Protein AF-A0ABD3QHB1-F1 (afdb_monomer_lite)

pLDDT: mean 71.0, std 23.41, range [22.19, 97.31]

Radius of gyration: 34.13 Å; chains: 1; bounding box: 92×69×104 Å

Organism: NCBI:txid382360

Foldseek 3Di:
DDDDDPDDDDDDDPDDDDPVVCVVDPDDDDDADDLVRQLCLLCVLLCVDVLQQPFWEAEQNRTDGSSVVSSLLSVLVVCLVVPCVLNVVVPQQEDPLLSSQLSNQQSVPWDADPRYTYGYLLSNQLSLLQRPVQDDPVSSLVSQLSSVVSVDPDPVVSVVSCVPRDDQLLVSVLVLLPQADQPPPDLSSQRAAEEEAEAQQPCVVVVLCDQLVSQDPQAEDEQEQDPDPPCRLVSLLVSLVVLLVCQQVLRHEYEYEHNPVQLVQCVQVLQSVWDWDDDPPDTWTWTWGDRPNDTDTGTGRSNYHYYYYDYNVCSVVDHSVSSNSHRYGYDYLVSSLVVLLVLFAQLVSVLLVLLLVVLVVLDVVLDQQQFPDPGLNSVLSVVSSVLRHNPSPPPPPCVLVSLVVSVVVLCVLLVHCPPVLNVVLCVVDNDDPVVVSVLSVCSRNPNDQDPDPSNNSVSVVSSVSSNLVSLLVRLCRGDPVSCLLCVVVDDPVSVQSNLCPHCLNNPLSVVVVVVPDPDPDDDDDDWDDPDPDDDDDDDDDDDDDDDCVVVVCSVPPPPDDPQTWDDDQQQQWIAGPPDPPPNDDFDDQDPPPPPPFSDGDPPDPRHDGLVNLVVCQVVVNLVQFPHKDADPVSSGIDTHHDDDDDDDPDDDPPDDD

Sequence (657 aa):
MSAAPQVAFVCITNHILDAAKSNRCICLLRPEPDKAELMSIALGVQCQNNAMHTHPLTFDEHMMSTEEFAALLCECYLDLIQNKAEFSWFVQFFGLRDFIHLVIYIRRAATFKDTALHISSEVLVHALERNFNSVDKDKFSNVCASFLAKFLQFQDAIKEAMIKYCQHPIQVLQNSLSDVQANASSRYDIPRFKMIIDESNDDSIMRLLEASDILSHSSHSFYKLSGLEEGAPIEQLNLVSRVKFAAQQGDKTAVLSQVDAVSECFYDLFNQHYKEVKKGEVVSLYSNIAVGGISRPSKIHPSFQCIVHVQSSQLDDVPAPYLNRFEKFQLSIADILSWQITRLPCGVGLILSNALRECEEFLSKFGNRSVWSSSPIDTLKSIFISMIPRNVDAKQNHEEEDIKRSISIALEELGGIDNIELRKVLEEGSPTEIQLEQSFHDLAYSESIPEYPMLRSLESIVRLSIVRFSIIKLLQVALPEEVYMQRENLPTEALRAYFGYQDHFHLKLLISSIDRSEDNQLYMISVHSDVNSHSLPTWSNAVGENNAVFKAIVENVVHEDPSNVMGLSAYGRSYTLENKTCTELGCPFSEDSNETAIGGCLDTTGFVPYVEIYNWAKKGKGKGYNSITVDPATASATYLITSIHLTLASKMQILGN

Secondary structure (DSSP, 8-state):
-PPPPSS------SSPPPHHHHTTS------S--HHHHHHHHHHHHTSSTTGGGS-EEETTEEE-HHHHHHHHHHHHHHHHH-HHHHTTHHHH--HHHHHHHHHHHHHH-EEETTEEEE-HHHHHHHHHHHH-SS-HHHHHHHHHHHHHHH-S-HHHHHHHHHHHPPPHHHHHHHHHH---TT-SSGGGSPPPEEEEETTSSSHHHHHHHHTTTT-TTTEEEEE--S-STTHHHHHHHHHHHHHHHHHH-SSEEEEES-HHHHGGGHHHHTT-PEEEEETTEEEEEEEEEETTEEEEEEE-TT--EEEEEEGGGGGGS-HHHHTTSEEEEE-HHHHHHHHHHTS-HHHHHHHHHHHHHHHHHHHHH-TTSBSSS-HHHHHHHHHHHHS-TTTT-TTT-HHHHHHHHHHHHHHHTTGGG-HHHHHHHTTS---HHHHHHHHHHHHT-SSS--SHHHHHHHHHHHHHHHHHHHHHHHTTB-HHHHHHTTTTS-HHHHHHHHHH-TTT-HHHHHHHHTT--S-------------------------S--HHHHHHHHHSTTS---PPEEETTTTEEE-TT-TT--SPPPPP-TT-TTT-SS--TT-TT---HHHHHHHHHTT--TT-SEEEEETTTTEEEEE---------SS-SS---

Structure (mmCIF, N/CA/C/O backbone):
data_AF-A0ABD3QHB1-F1
#
_entry.id   AF-A0ABD3QHB1-F1
#
loop_
_atom_site.group_PDB
_atom_site.id
_atom_site.type_symbol
_atom_site.label_atom_id
_atom_site.label_alt_id
_atom_site.label_comp_id
_atom_site.label_asym_id
_atom_site.label_entity_id
_atom_site.label_seq_id
_atom_site.pdbx_PDB_ins_code
_atom_site.Cartn_x
_atom_site.Cartn_y
_atom_site.Cartn_z
_atom_site.occupancy
_atom_site.B_iso_or_equiv
_atom_site.auth_seq_id
_atom_site.auth_comp_id
_atom_site.auth_asym_id
_atom_site.auth_atom_id
_atom_site.pdbx_PDB_model_num
ATOM 1 N N . MET A 1 1 ? 5.194 -35.941 -44.716 1.00 49.00 1 MET A N 1
ATOM 2 C CA . MET A 1 1 ? 5.353 -34.472 -44.767 1.00 49.00 1 MET A CA 1
ATOM 3 C C . MET A 1 1 ? 4.130 -33.871 -44.102 1.00 49.00 1 MET A C 1
ATOM 5 O O . MET A 1 1 ? 3.030 -34.284 -44.446 1.00 49.00 1 MET A O 1
ATOM 9 N N . SER A 1 2 ? 4.303 -33.014 -43.097 1.00 62.72 2 SER A N 1
ATOM 10 C CA . SER A 1 2 ? 3.187 -32.315 -42.450 1.00 62.72 2 SER A CA 1
ATOM 11 C C . SER A 1 2 ? 2.513 -31.370 -43.448 1.00 62.72 2 SER A C 1
ATOM 13 O O . SER A 1 2 ? 3.190 -30.746 -44.264 1.00 62.72 2 SER A O 1
ATOM 15 N N . ALA A 1 3 ? 1.181 -31.295 -43.411 1.00 75.12 3 ALA A N 1
ATOM 16 C CA . ALA A 1 3 ? 0.426 -30.340 -44.215 1.00 75.12 3 ALA A CA 1
ATOM 17 C C . ALA A 1 3 ? 0.837 -28.900 -43.860 1.00 75.12 3 ALA A C 1
ATOM 19 O O . ALA A 1 3 ? 1.139 -28.610 -42.699 1.00 75.12 3 ALA A O 1
ATOM 20 N N . ALA A 1 4 ? 0.843 -28.007 -44.853 1.00 75.56 4 ALA A N 1
ATOM 21 C CA . ALA A 1 4 ? 1.091 -26.590 -44.618 1.00 75.56 4 ALA A CA 1
ATOM 22 C C . ALA A 1 4 ? 0.001 -26.016 -43.688 1.00 75.56 4 ALA A C 1
ATOM 24 O O . ALA A 1 4 ? -1.178 -26.339 -43.869 1.00 75.56 4 ALA A O 1
ATOM 25 N N . PRO A 1 5 ? 0.366 -25.196 -42.688 1.00 72.75 5 PRO A N 1
ATOM 26 C CA . PRO A 1 5 ? -0.604 -24.640 -41.756 1.00 72.75 5 PRO A CA 1
ATOM 27 C C . PRO A 1 5 ? -1.565 -23.690 -42.485 1.00 72.75 5 PRO A C 1
ATOM 29 O O . PRO A 1 5 ? -1.143 -22.857 -43.282 1.00 72.75 5 PRO A O 1
ATOM 32 N N . GLN A 1 6 ? -2.865 -23.815 -42.202 1.00 86.69 6 GLN A N 1
ATOM 33 C CA . GLN A 1 6 ? -3.911 -22.973 -42.805 1.00 86.69 6 GLN A CA 1
ATOM 34 C C . GLN A 1 6 ? -3.902 -21.532 -42.272 1.00 86.69 6 GLN A C 1
ATOM 36 O O . GLN A 1 6 ? -4.425 -20.630 -42.919 1.00 86.69 6 GLN A O 1
ATOM 41 N N . VAL A 1 7 ? -3.302 -21.317 -41.100 1.00 89.50 7 VAL A N 1
ATOM 42 C CA . VAL A 1 7 ? -3.131 -20.013 -40.457 1.00 89.50 7 VAL A CA 1
ATOM 43 C C . VAL A 1 7 ? -1.732 -19.922 -39.858 1.00 89.50 7 VAL A C 1
ATOM 45 O O . VAL A 1 7 ? -1.187 -20.922 -39.388 1.00 89.50 7 VAL A O 1
ATOM 48 N N . ALA A 1 8 ? -1.147 -18.725 -39.861 1.00 88.75 8 ALA A N 1
ATOM 49 C CA . ALA A 1 8 ? 0.071 -18.475 -39.100 1.00 88.75 8 ALA A CA 1
ATOM 50 C C . ALA A 1 8 ? -0.232 -18.597 -37.598 1.00 88.75 8 ALA A C 1
ATOM 52 O O . ALA A 1 8 ? -1.259 -18.106 -37.129 1.00 88.75 8 ALA A O 1
ATOM 53 N N . PHE A 1 9 ? 0.660 -19.244 -36.849 1.00 85.25 9 PHE A N 1
ATOM 54 C CA . PHE A 1 9 ? 0.499 -19.470 -35.416 1.00 85.25 9 PHE A CA 1
ATOM 55 C C . PHE A 1 9 ? 1.725 -18.958 -34.664 1.00 85.25 9 PHE A C 1
ATOM 57 O O . PHE A 1 9 ? 2.852 -19.351 -34.962 1.00 85.25 9 PHE A O 1
ATOM 64 N N . VAL A 1 10 ? 1.489 -18.087 -33.683 1.00 89.19 10 VAL A N 1
ATOM 65 C CA . VAL A 1 10 ? 2.500 -17.594 -32.745 1.00 89.19 10 VAL A CA 1
ATOM 66 C C . VAL A 1 10 ? 1.967 -17.847 -31.341 1.00 89.19 10 VAL A C 1
ATOM 68 O O . VAL A 1 10 ? 0.862 -17.422 -31.014 1.00 89.19 10 VAL A O 1
ATOM 71 N N . CYS A 1 11 ? 2.748 -18.545 -30.521 1.00 85.94 11 CYS A N 1
ATOM 72 C CA . CYS A 1 11 ? 2.431 -18.811 -29.123 1.00 85.94 11 CYS A CA 1
ATOM 73 C C . CYS A 1 11 ? 3.481 -18.135 -28.244 1.00 85.94 11 CYS A C 1
ATOM 75 O O . CYS A 1 11 ? 4.675 -18.355 -28.435 1.00 85.94 11 CYS A O 1
ATOM 77 N N . ILE A 1 12 ? 3.025 -17.314 -27.300 1.00 88.19 12 ILE A N 1
ATOM 78 C CA . ILE A 1 12 ? 3.863 -16.679 -26.284 1.00 88.19 12 ILE A CA 1
ATOM 79 C C . ILE A 1 12 ? 3.499 -17.331 -24.954 1.00 88.19 12 ILE A C 1
ATOM 81 O O . ILE A 1 12 ? 2.324 -17.405 -24.604 1.00 88.19 12 ILE A O 1
ATOM 85 N N . THR A 1 13 ? 4.498 -17.837 -24.239 1.00 85.06 13 THR A N 1
ATOM 86 C CA . THR A 1 13 ? 4.314 -18.564 -22.981 1.00 85.06 13 THR A CA 1
ATOM 87 C C . THR A 1 13 ? 5.499 -18.307 -22.061 1.00 85.06 13 THR A C 1
ATOM 89 O O . THR A 1 13 ? 6.636 -18.238 -22.523 1.00 85.06 13 THR A O 1
ATOM 92 N N . ASN A 1 14 ? 5.225 -18.197 -20.761 1.00 82.38 14 ASN A N 1
ATOM 93 C CA . ASN A 1 14 ? 6.253 -18.126 -19.718 1.00 82.38 14 ASN A CA 1
ATOM 94 C C . ASN A 1 14 ? 6.694 -19.524 -19.241 1.00 82.38 14 ASN A C 1
ATOM 96 O O . ASN A 1 14 ? 7.644 -19.646 -18.477 1.00 82.38 14 ASN A O 1
ATOM 100 N N . HIS A 1 15 ? 6.019 -20.583 -19.701 1.00 82.81 15 HIS A N 1
ATOM 101 C CA . HIS A 1 15 ? 6.358 -21.973 -19.406 1.00 82.81 15 HIS A CA 1
ATOM 102 C C . HIS A 1 15 ? 6.891 -22.689 -20.643 1.00 82.81 15 HIS A C 1
ATOM 104 O O . HIS A 1 15 ? 6.429 -22.458 -21.766 1.00 82.81 15 HIS A O 1
ATOM 110 N N . ILE A 1 16 ? 7.830 -23.607 -20.419 1.00 82.75 16 ILE A N 1
ATOM 111 C CA . ILE A 1 16 ? 8.391 -24.455 -21.470 1.00 82.75 16 ILE A CA 1
ATOM 112 C C . ILE A 1 16 ? 7.294 -25.390 -21.993 1.00 82.75 16 ILE A C 1
ATOM 114 O O . ILE A 1 16 ? 6.633 -26.086 -21.224 1.00 82.75 16 ILE A O 1
ATOM 118 N N . LEU A 1 17 ? 7.113 -25.413 -23.314 1.00 83.62 17 LEU A N 1
ATOM 119 C CA . LEU A 1 17 ? 6.206 -26.352 -23.971 1.00 83.62 17 LEU A CA 1
ATOM 120 C C . LEU A 1 17 ? 6.845 -27.738 -24.070 1.00 83.62 17 LEU A C 1
ATOM 122 O O . LEU A 1 17 ? 8.046 -27.879 -24.305 1.00 83.62 17 LEU A O 1
ATOM 126 N N . ASP A 1 18 ? 6.017 -28.771 -23.962 1.00 86.00 18 ASP A N 1
ATOM 127 C CA . ASP A 1 18 ? 6.434 -30.152 -24.154 1.00 86.00 18 ASP A CA 1
ATOM 128 C C . ASP A 1 18 ? 6.950 -30.403 -25.580 1.00 86.00 18 ASP A C 1
ATOM 130 O O . ASP A 1 18 ? 6.487 -29.799 -26.553 1.00 86.00 18 ASP A O 1
ATOM 134 N N . ALA A 1 19 ? 7.888 -31.348 -25.704 1.00 81.06 19 ALA A N 1
ATOM 135 C CA . ALA A 1 19 ? 8.566 -31.690 -26.958 1.00 81.06 19 ALA A CA 1
ATOM 136 C C . ALA A 1 19 ? 7.591 -31.971 -28.118 1.00 81.06 19 ALA A C 1
ATOM 138 O O . ALA A 1 19 ? 7.847 -31.613 -29.266 1.00 81.06 19 ALA A O 1
ATOM 139 N N . ALA A 1 20 ? 6.438 -32.583 -27.831 1.00 81.62 20 ALA A N 1
ATOM 140 C CA . ALA A 1 20 ? 5.442 -32.912 -28.848 1.00 81.62 20 ALA A CA 1
ATOM 141 C C . ALA A 1 20 ? 4.808 -31.669 -29.507 1.00 81.62 20 ALA A C 1
ATOM 143 O O . ALA A 1 20 ? 4.397 -31.741 -30.675 1.00 81.62 20 ALA A O 1
ATOM 144 N N . LYS A 1 21 ? 4.741 -30.545 -28.780 1.00 81.25 21 LYS A N 1
ATOM 145 C CA . LYS A 1 21 ? 4.263 -29.246 -29.273 1.00 81.25 21 LYS A CA 1
ATOM 146 C C . LYS A 1 21 ? 5.406 -28.415 -29.852 1.00 81.25 21 LYS A C 1
ATOM 148 O O . LYS A 1 21 ? 5.263 -27.893 -30.955 1.00 81.25 21 LYS A O 1
ATOM 153 N N . SER A 1 22 ? 6.546 -28.342 -29.164 1.00 81.81 22 SER A N 1
ATOM 154 C CA . SER A 1 22 ? 7.695 -27.543 -29.608 1.00 81.81 22 SER A CA 1
ATOM 155 C C . SER A 1 22 ? 8.336 -28.068 -30.896 1.00 81.81 22 SER A C 1
ATOM 157 O O . SER A 1 22 ? 8.712 -27.261 -31.737 1.00 81.81 22 SER A O 1
ATOM 159 N N . ASN A 1 23 ? 8.332 -29.383 -31.155 1.00 84.50 23 ASN A N 1
ATOM 160 C CA . ASN A 1 23 ? 8.832 -29.966 -32.415 1.00 84.50 23 ASN A CA 1
ATOM 161 C C . ASN A 1 23 ? 8.068 -29.508 -33.676 1.00 84.50 23 ASN A C 1
ATOM 163 O O . ASN A 1 23 ? 8.516 -29.765 -34.793 1.00 84.50 23 ASN A O 1
ATOM 167 N N . ARG A 1 24 ? 6.898 -28.871 -33.522 1.00 84.44 24 ARG A N 1
ATOM 168 C CA . ARG A 1 24 ? 6.072 -28.362 -34.632 1.00 84.44 24 ARG A CA 1
ATOM 169 C C . ARG A 1 24 ? 6.250 -26.863 -34.876 1.00 84.44 24 ARG A C 1
ATOM 171 O O . ARG A 1 24 ? 5.697 -26.349 -35.845 1.00 84.44 24 ARG A O 1
ATOM 178 N N . CYS A 1 25 ? 6.996 -26.178 -34.013 1.00 82.69 25 CYS A N 1
ATOM 179 C CA . CYS A 1 25 ? 7.155 -24.730 -34.014 1.00 82.69 25 CYS A CA 1
ATOM 180 C C . CYS A 1 25 ? 8.641 -24.359 -33.974 1.00 82.69 25 CYS A C 1
ATOM 182 O O . CYS A 1 25 ? 9.461 -25.071 -33.401 1.00 82.69 25 CYS A O 1
ATOM 184 N N . ILE A 1 26 ? 8.999 -23.196 -34.520 1.00 87.12 26 ILE A N 1
ATOM 185 C CA . ILE A 1 26 ? 10.293 -22.589 -34.191 1.00 87.12 26 ILE A CA 1
ATOM 186 C C . ILE A 1 26 ? 10.177 -22.065 -32.761 1.00 87.12 26 ILE A C 1
ATOM 188 O O . ILE A 1 26 ? 9.354 -21.193 -32.486 1.00 87.12 26 ILE A O 1
ATOM 192 N N . CYS A 1 27 ? 10.973 -22.623 -31.853 1.00 87.12 27 CYS A N 1
ATOM 193 C CA . CYS A 1 27 ? 10.947 -22.256 -30.444 1.00 87.12 27 CYS A CA 1
ATOM 194 C C . CYS A 1 27 ? 12.100 -21.306 -30.131 1.00 87.12 27 CYS A C 1
ATOM 196 O O . CYS A 1 27 ? 13.265 -21.685 -30.232 1.00 87.12 27 CYS A O 1
ATOM 198 N N . LEU A 1 28 ? 11.762 -20.079 -29.737 1.00 89.38 28 LEU A N 1
ATOM 199 C CA . LEU A 1 28 ? 12.707 -19.118 -29.184 1.00 89.38 28 LEU A CA 1
ATOM 200 C C . LEU A 1 28 ? 12.563 -19.134 -27.661 1.00 89.38 28 LEU A C 1
ATOM 202 O O . LEU A 1 28 ? 11.513 -18.769 -27.138 1.00 89.38 28 LEU A O 1
ATOM 206 N N . LEU A 1 29 ? 13.607 -19.578 -26.964 1.00 86.81 29 LEU A N 1
ATOM 207 C CA . LEU A 1 29 ? 13.666 -19.582 -25.505 1.00 86.81 29 LEU A CA 1
ATOM 208 C C . LEU A 1 29 ? 14.569 -18.442 -25.048 1.00 86.81 29 LEU A C 1
ATOM 210 O O . LEU A 1 29 ? 15.664 -18.274 -25.584 1.00 86.81 29 LEU A O 1
ATOM 214 N N . ARG A 1 30 ? 14.110 -17.681 -24.055 1.00 85.50 30 ARG A N 1
ATOM 215 C CA . ARG A 1 30 ? 14.894 -16.621 -23.425 1.00 85.50 30 ARG A CA 1
ATOM 216 C C . ARG A 1 30 ? 15.071 -16.959 -21.943 1.00 85.50 30 ARG A C 1
ATOM 218 O O . ARG A 1 30 ? 14.052 -17.074 -21.263 1.00 85.50 30 ARG A O 1
ATOM 225 N N . PRO A 1 31 ? 16.305 -17.192 -21.464 1.00 85.31 31 PRO A N 1
ATOM 226 C CA . PRO A 1 31 ? 16.563 -17.378 -20.041 1.00 85.31 31 PRO A CA 1
ATOM 227 C C . PRO A 1 31 ? 16.445 -16.045 -19.286 1.00 85.31 31 PRO A C 1
ATOM 229 O O . PRO A 1 31 ? 16.219 -14.996 -19.893 1.00 85.31 31 PRO A O 1
ATOM 232 N N . GLU A 1 32 ? 16.617 -16.102 -17.965 1.00 84.62 32 GLU A N 1
ATOM 233 C CA . GLU A 1 32 ? 16.830 -14.899 -17.156 1.00 84.62 32 GLU A CA 1
ATOM 234 C C . GLU A 1 32 ? 18.059 -14.124 -17.657 1.00 84.62 32 GLU A C 1
ATOM 236 O O . GLU A 1 32 ? 19.044 -14.756 -18.063 1.00 84.62 32 GLU A O 1
ATOM 241 N N . PRO A 1 33 ? 18.014 -12.780 -17.646 1.00 88.12 33 PRO A N 1
ATOM 242 C CA . PRO A 1 33 ? 19.069 -11.968 -18.222 1.00 88.12 33 PRO A CA 1
ATOM 243 C C . PRO A 1 33 ? 20.359 -12.086 -17.415 1.00 88.12 33 PRO A C 1
ATOM 245 O O . PRO A 1 33 ? 20.364 -11.998 -16.185 1.00 88.12 33 PRO A O 1
ATOM 248 N N . ASP A 1 34 ? 21.473 -12.254 -18.122 1.00 91.06 34 ASP A N 1
ATOM 249 C CA . ASP A 1 34 ? 22.792 -12.191 -17.507 1.00 91.06 34 ASP A CA 1
ATOM 250 C C . ASP A 1 34 ? 23.217 -10.735 -17.234 1.00 91.06 34 ASP A C 1
ATOM 252 O O . ASP A 1 34 ? 22.526 -9.769 -17.575 1.00 91.06 34 ASP A O 1
ATOM 256 N N . LYS A 1 35 ? 24.388 -10.555 -16.612 1.00 92.88 35 LYS A N 1
ATOM 257 C CA . LYS A 1 35 ? 24.921 -9.219 -16.307 1.00 92.88 35 LYS A CA 1
ATOM 258 C C . LYS A 1 35 ? 25.072 -8.345 -17.558 1.00 92.88 35 LYS A C 1
ATOM 260 O O . LYS A 1 35 ? 24.854 -7.140 -17.471 1.00 92.88 35 LYS A O 1
ATOM 265 N N . ALA A 1 36 ? 25.446 -8.915 -18.703 1.00 93.88 36 ALA A N 1
ATOM 266 C CA . ALA A 1 36 ? 25.655 -8.154 -19.933 1.00 93.88 36 ALA A CA 1
ATOM 267 C C . ALA A 1 36 ? 24.322 -7.696 -20.547 1.00 93.88 36 ALA A C 1
ATOM 269 O O . ALA A 1 36 ? 24.207 -6.557 -21.014 1.00 93.88 36 ALA A O 1
ATOM 270 N N . GLU A 1 37 ? 23.298 -8.547 -20.503 1.00 93.31 37 GLU A N 1
ATOM 271 C CA . GLU A 1 37 ? 21.941 -8.189 -20.912 1.00 93.31 37 GLU A CA 1
ATOM 272 C C . GLU A 1 37 ? 21.333 -7.135 -19.980 1.00 93.31 37 GLU A C 1
ATOM 274 O O . GLU A 1 37 ? 20.804 -6.133 -20.467 1.00 93.31 37 GLU A O 1
ATOM 279 N N . LEU A 1 38 ? 21.464 -7.297 -18.657 1.00 95.25 38 LEU A N 1
ATOM 280 C CA . LEU A 1 38 ? 21.020 -6.297 -17.678 1.00 95.25 38 LEU A CA 1
ATOM 281 C C . LEU A 1 38 ? 21.714 -4.951 -17.882 1.00 95.25 38 LEU A C 1
ATOM 283 O O . LEU A 1 38 ? 21.048 -3.919 -17.877 1.00 95.25 38 LEU A O 1
ATOM 287 N N . MET A 1 39 ? 23.022 -4.959 -18.141 1.00 94.44 39 MET A N 1
ATOM 288 C CA . MET A 1 39 ? 23.784 -3.749 -18.444 1.00 94.44 39 MET A CA 1
ATOM 289 C C . MET A 1 39 ? 23.259 -3.056 -19.706 1.00 94.44 39 MET A C 1
ATOM 291 O O . MET A 1 39 ? 23.057 -1.844 -19.720 1.00 94.44 39 MET A O 1
ATOM 295 N N . SER A 1 40 ? 22.977 -3.831 -20.757 1.00 92.12 40 SER A N 1
ATOM 296 C CA . SER A 1 40 ? 22.410 -3.310 -22.006 1.00 92.12 40 SER A CA 1
ATOM 297 C C . SER A 1 40 ? 21.026 -2.692 -21.787 1.00 92.12 40 SER A C 1
ATOM 299 O O . SER A 1 40 ? 20.707 -1.657 -22.372 1.00 92.12 40 SER A O 1
ATOM 301 N N . ILE A 1 41 ? 20.210 -3.300 -20.922 1.00 91.06 41 ILE A N 1
ATOM 302 C CA . ILE A 1 41 ? 18.901 -2.775 -20.526 1.00 91.06 41 ILE A CA 1
ATOM 303 C C . ILE A 1 41 ? 19.063 -1.479 -19.726 1.00 91.06 41 ILE A C 1
ATOM 305 O O . ILE A 1 41 ? 18.437 -0.479 -20.073 1.00 91.06 41 ILE A O 1
ATOM 309 N N . ALA A 1 42 ? 19.902 -1.477 -18.688 1.00 91.25 42 ALA A N 1
ATOM 310 C CA . ALA A 1 42 ? 20.104 -0.327 -17.813 1.00 91.25 42 ALA A CA 1
ATOM 311 C C . ALA A 1 42 ? 20.616 0.889 -18.598 1.00 91.25 42 ALA A C 1
ATOM 313 O O . ALA A 1 42 ? 20.007 1.958 -18.538 1.00 91.25 42 ALA A O 1
ATOM 314 N N . LEU A 1 43 ? 21.651 0.701 -19.422 1.00 88.25 43 LEU A N 1
ATOM 315 C CA . LEU A 1 43 ? 22.196 1.753 -20.279 1.00 88.25 43 LEU A CA 1
ATOM 316 C C . LEU A 1 43 ? 21.202 2.191 -21.360 1.00 88.25 43 LEU A C 1
ATOM 318 O O . LEU A 1 43 ? 21.048 3.384 -21.600 1.00 88.25 43 LEU A O 1
ATOM 322 N N . GLY A 1 44 ? 20.484 1.259 -21.994 1.00 84.88 44 GLY A N 1
ATOM 323 C CA . GLY A 1 44 ? 19.484 1.595 -23.013 1.00 84.88 44 GLY A CA 1
ATOM 324 C C . GLY A 1 44 ? 18.306 2.405 -22.460 1.00 84.88 44 GLY A C 1
ATOM 325 O O . GLY A 1 44 ? 17.754 3.262 -23.151 1.00 84.88 44 GLY A O 1
ATOM 326 N N . VAL A 1 45 ? 17.933 2.166 -21.201 1.00 81.56 45 VAL A N 1
ATOM 327 C CA . VAL A 1 45 ? 16.914 2.943 -20.486 1.00 81.56 45 VAL A CA 1
ATOM 328 C C . VAL A 1 45 ? 17.453 4.309 -20.073 1.00 81.56 45 VAL A C 1
ATOM 330 O O . VAL A 1 45 ? 16.762 5.309 -20.262 1.00 81.56 45 VAL A O 1
ATOM 333 N N . GLN A 1 46 ? 18.670 4.363 -19.529 1.00 72.19 46 GLN A N 1
ATOM 334 C CA . GLN A 1 46 ? 19.317 5.606 -19.112 1.00 72.19 46 GLN A CA 1
ATOM 335 C C . GLN A 1 46 ? 19.565 6.543 -20.303 1.00 72.19 46 GLN A C 1
ATOM 337 O O . GLN A 1 46 ? 19.292 7.735 -20.205 1.00 72.19 46 GLN A O 1
ATOM 342 N N . CYS A 1 47 ? 19.983 6.012 -21.452 1.00 64.50 47 CYS A N 1
ATOM 343 C CA . CYS A 1 47 ? 20.546 6.789 -22.556 1.00 64.50 47 CYS A CA 1
ATOM 344 C C . CYS A 1 47 ? 19.624 6.929 -23.783 1.00 64.50 47 CYS A C 1
ATOM 346 O O . CYS A 1 47 ? 20.108 6.981 -24.912 1.00 64.50 47 CYS A O 1
ATOM 348 N N . GLN A 1 48 ? 18.299 7.037 -23.598 1.00 60.75 48 GLN A N 1
ATOM 349 C CA . GLN A 1 48 ? 17.345 7.191 -24.720 1.00 60.75 48 GLN A CA 1
ATOM 350 C C . GLN A 1 48 ? 17.641 8.397 -25.639 1.00 60.75 48 GLN A C 1
ATOM 352 O O . GLN A 1 48 ? 17.239 8.390 -26.800 1.00 60.75 48 GLN A O 1
ATOM 357 N N . ASN A 1 49 ? 18.401 9.385 -25.153 1.00 54.16 49 ASN A N 1
ATOM 358 C CA . ASN A 1 49 ? 19.078 10.384 -25.974 1.00 54.16 49 ASN A CA 1
ATOM 359 C C . ASN A 1 49 ? 20.597 10.152 -25.889 1.00 54.16 49 ASN A C 1
ATOM 361 O O . ASN A 1 49 ? 21.164 10.221 -24.799 1.00 54.16 49 ASN A O 1
ATOM 365 N N . ASN A 1 50 ? 21.259 9.952 -27.037 1.00 46.19 50 ASN A N 1
ATOM 366 C CA . ASN A 1 50 ? 22.698 9.643 -27.186 1.00 46.19 50 ASN A CA 1
ATOM 367 C C . ASN A 1 50 ? 23.680 10.580 -26.439 1.00 46.19 50 ASN A C 1
ATOM 369 O O . ASN A 1 50 ? 24.872 10.291 -26.400 1.00 46.19 50 ASN A O 1
ATOM 373 N N . ALA A 1 51 ? 23.218 11.691 -25.858 1.00 48.88 51 ALA A N 1
ATOM 374 C CA . ALA A 1 51 ? 24.031 12.609 -25.065 1.00 48.88 51 ALA A CA 1
ATOM 375 C C . ALA A 1 51 ? 24.427 12.055 -23.677 1.00 48.88 51 ALA A C 1
ATOM 377 O O . ALA A 1 51 ? 25.429 12.492 -23.122 1.00 48.88 51 ALA A O 1
ATOM 378 N N . MET A 1 52 ? 23.691 11.085 -23.110 1.00 50.81 52 MET A N 1
ATOM 379 C CA . MET A 1 52 ? 23.922 10.632 -21.723 1.00 50.81 52 MET A CA 1
ATOM 380 C C . MET A 1 52 ? 25.127 9.699 -21.520 1.00 50.81 52 MET A C 1
ATOM 382 O O . MET A 1 52 ? 25.655 9.646 -20.415 1.00 50.81 52 MET A O 1
ATOM 386 N N . HIS A 1 53 ? 25.628 9.037 -22.569 1.00 51.38 53 HIS A N 1
ATOM 387 C CA . HIS A 1 53 ? 26.806 8.155 -22.478 1.00 51.38 53 HIS A CA 1
ATOM 388 C C . HIS A 1 53 ? 28.116 8.888 -22.146 1.00 51.38 53 HIS A C 1
ATOM 390 O O . HIS A 1 53 ? 29.116 8.258 -21.827 1.00 51.38 53 HIS A O 1
ATOM 396 N N . THR A 1 54 ? 28.140 10.217 -22.260 1.00 55.22 54 THR A N 1
ATOM 397 C CA . THR A 1 54 ? 29.364 11.020 -22.113 1.00 55.22 54 THR A CA 1
ATOM 398 C C . THR A 1 54 ? 29.318 12.001 -20.950 1.00 55.22 54 THR A C 1
ATOM 400 O O . THR A 1 54 ? 30.293 12.721 -20.734 1.00 55.22 54 THR A O 1
ATOM 403 N N . HIS A 1 55 ? 28.199 12.076 -20.223 1.00 66.12 55 HIS A N 1
ATOM 404 C CA . HIS A 1 55 ? 28.090 12.991 -19.094 1.00 66.12 55 HIS A CA 1
ATOM 405 C C . HIS A 1 55 ? 28.699 12.363 -17.835 1.00 66.12 55 HIS A C 1
ATOM 407 O O . HIS A 1 55 ? 28.387 11.212 -17.526 1.00 66.12 55 HIS A O 1
ATOM 413 N N . PRO A 1 56 ? 29.561 13.092 -17.106 1.00 77.62 56 PRO A N 1
ATOM 414 C CA . PRO A 1 56 ? 29.994 12.664 -15.784 1.00 77.62 56 PRO A CA 1
ATOM 415 C C . PRO A 1 56 ? 28.778 12.467 -14.870 1.00 77.62 56 PRO A C 1
ATOM 417 O O . PRO A 1 56 ? 27.836 13.257 -14.919 1.00 77.62 56 PRO A O 1
ATOM 420 N N . LEU A 1 57 ? 28.791 11.421 -14.047 1.00 87.69 57 LEU A N 1
ATOM 421 C CA . LEU A 1 57 ? 27.749 11.142 -13.063 1.00 87.69 57 LEU A CA 1
ATOM 422 C C . LEU A 1 57 ? 28.317 11.380 -11.664 1.00 87.69 57 LEU A C 1
ATOM 424 O O . LEU A 1 57 ? 29.481 11.087 -11.389 1.00 87.69 57 LEU A O 1
ATOM 428 N N . THR A 1 58 ? 27.505 11.930 -10.775 1.00 90.88 58 THR A N 1
ATOM 429 C CA . THR A 1 58 ? 27.808 12.031 -9.349 1.00 90.88 58 THR A CA 1
ATOM 430 C C . THR A 1 58 ? 26.751 11.275 -8.557 1.00 90.88 58 THR A C 1
ATOM 432 O O . THR A 1 58 ? 25.551 11.445 -8.783 1.00 90.88 58 THR A O 1
ATOM 435 N N . PHE A 1 59 ? 27.203 10.431 -7.631 1.00 92.12 59 PHE A N 1
ATOM 436 C CA . PHE A 1 59 ? 26.359 9.807 -6.620 1.00 92.12 59 PHE A CA 1
ATOM 437 C C . PHE A 1 59 ? 26.733 10.360 -5.244 1.00 92.12 59 PHE A C 1
ATOM 439 O O . PHE A 1 59 ? 27.854 10.137 -4.794 1.00 92.12 59 PHE A O 1
ATOM 446 N N . ASP A 1 60 ? 25.842 11.120 -4.600 1.00 90.12 60 ASP A N 1
ATOM 447 C CA . ASP A 1 60 ? 26.136 11.841 -3.344 1.00 90.12 60 ASP A CA 1
ATOM 448 C C . ASP A 1 60 ? 27.512 12.543 -3.384 1.00 90.12 60 ASP A C 1
ATOM 450 O O . ASP A 1 60 ? 28.384 12.304 -2.550 1.00 90.12 60 ASP A O 1
ATOM 454 N N . GLU A 1 61 ? 27.733 13.361 -4.420 1.00 87.00 61 GLU A N 1
ATOM 455 C CA . GLU A 1 61 ? 28.984 14.097 -4.697 1.00 87.00 61 GLU A CA 1
ATOM 456 C C . GLU A 1 61 ? 30.214 13.236 -5.071 1.00 87.00 61 GLU A C 1
ATOM 458 O O . GLU A 1 61 ? 31.274 13.777 -5.396 1.00 87.00 61 GLU A O 1
ATOM 463 N N . HIS A 1 62 ? 30.095 11.906 -5.112 1.00 88.88 62 HIS A N 1
ATOM 464 C CA . HIS A 1 62 ? 31.162 11.018 -5.577 1.00 88.88 62 HIS A CA 1
ATOM 465 C C . HIS A 1 62 ? 31.088 10.846 -7.093 1.00 88.88 62 HIS A C 1
ATOM 467 O O . HIS A 1 62 ? 30.086 10.380 -7.632 1.00 88.88 62 HIS A O 1
ATOM 473 N N . MET A 1 63 ? 32.161 11.217 -7.792 1.00 89.19 63 MET A N 1
ATOM 474 C CA . MET A 1 63 ? 32.241 11.074 -9.244 1.00 89.19 63 MET A CA 1
ATOM 475 C C . MET A 1 63 ? 32.339 9.611 -9.673 1.00 89.19 63 MET A C 1
ATOM 477 O O . MET A 1 63 ? 33.185 8.871 -9.175 1.00 89.19 63 MET A O 1
ATOM 481 N N . MET A 1 64 ? 31.533 9.240 -10.664 1.00 90.62 64 MET A N 1
ATOM 482 C CA . MET A 1 64 ? 31.593 7.953 -11.349 1.00 90.62 64 MET A CA 1
ATOM 483 C C . MET A 1 64 ? 31.067 8.066 -12.785 1.00 90.62 64 MET A C 1
ATOM 485 O O . MET A 1 64 ? 30.494 9.078 -13.191 1.00 90.62 64 MET A O 1
ATOM 489 N N . SER A 1 65 ? 31.287 7.035 -13.590 1.00 88.44 65 SER A N 1
ATOM 490 C CA . SER A 1 65 ? 30.690 6.929 -14.925 1.00 88.44 65 SER A CA 1
ATOM 491 C C . SER A 1 65 ? 29.263 6.375 -14.867 1.00 88.44 65 SER A C 1
ATOM 493 O O . SER A 1 65 ? 28.873 5.679 -13.925 1.00 88.44 65 SER A O 1
ATOM 495 N N . THR A 1 66 ? 28.482 6.649 -15.914 1.00 86.69 66 THR A N 1
ATOM 496 C CA . THR A 1 66 ? 27.148 6.054 -16.094 1.00 86.69 66 THR A CA 1
ATOM 497 C C . THR A 1 66 ? 27.238 4.529 -16.171 1.00 86.69 66 THR A C 1
ATOM 499 O O . THR A 1 66 ? 26.399 3.825 -15.609 1.00 86.69 66 THR A O 1
ATOM 502 N N . GLU A 1 67 ? 28.290 4.006 -16.804 1.00 89.69 67 GLU A N 1
ATOM 503 C CA . GLU A 1 67 ? 28.564 2.578 -16.886 1.00 89.69 67 GLU A CA 1
ATOM 504 C C . GLU A 1 67 ? 28.852 1.960 -15.514 1.00 89.69 67 GLU A C 1
ATOM 506 O O . GLU A 1 67 ? 28.273 0.929 -15.184 1.00 89.69 67 GLU A O 1
ATOM 511 N N . GLU A 1 68 ? 29.698 2.582 -14.690 1.00 92.19 68 GLU A N 1
ATOM 512 C CA . GLU A 1 68 ? 29.960 2.105 -13.325 1.00 92.19 68 GLU A CA 1
ATOM 513 C C . GLU A 1 68 ? 28.681 2.099 -12.484 1.00 92.19 68 GLU A C 1
ATOM 515 O O . GLU A 1 68 ? 28.374 1.099 -11.837 1.00 92.19 68 GLU A O 1
ATOM 520 N N . PHE A 1 69 ? 27.890 3.172 -12.542 1.00 92.31 69 PHE A N 1
ATOM 521 C CA . PHE A 1 69 ? 26.625 3.257 -11.815 1.00 92.31 69 PHE A CA 1
ATOM 522 C C . PHE A 1 69 ? 25.634 2.160 -12.248 1.00 92.31 69 PHE A C 1
ATOM 524 O O . PHE A 1 69 ? 25.061 1.460 -11.409 1.00 92.31 69 PHE A O 1
ATOM 531 N N . ALA A 1 70 ? 25.463 1.956 -13.558 1.00 93.06 70 ALA A N 1
ATOM 532 C CA . ALA A 1 70 ? 24.615 0.895 -14.097 1.00 93.06 70 ALA A CA 1
ATOM 533 C C . ALA A 1 70 ? 25.119 -0.503 -13.706 1.00 93.06 70 ALA A C 1
ATOM 535 O O . ALA A 1 70 ? 24.312 -1.369 -13.357 1.00 93.06 70 ALA A O 1
ATOM 536 N N . ALA A 1 71 ? 26.438 -0.721 -13.715 1.00 94.75 71 ALA A N 1
ATOM 537 C CA . ALA A 1 71 ? 27.039 -1.984 -13.310 1.00 94.75 71 ALA A CA 1
ATOM 538 C C . ALA A 1 71 ? 26.730 -2.311 -11.843 1.00 94.75 71 ALA A C 1
ATOM 540 O O . ALA A 1 71 ? 26.329 -3.440 -11.562 1.00 94.75 71 ALA A O 1
ATOM 541 N N . LEU A 1 72 ? 26.830 -1.330 -10.938 1.00 95.81 72 LEU A N 1
ATOM 542 C CA . LEU A 1 72 ? 26.489 -1.512 -9.524 1.00 95.81 72 LEU A CA 1
ATOM 543 C C . LEU A 1 72 ? 25.012 -1.876 -9.335 1.00 95.81 72 LEU A C 1
ATOM 545 O O . LEU A 1 72 ? 24.712 -2.818 -8.605 1.00 95.81 72 LEU A O 1
ATOM 549 N N . LEU A 1 73 ? 24.086 -1.206 -10.033 1.00 96.19 73 LEU A N 1
ATOM 550 C CA . LEU A 1 73 ? 22.659 -1.560 -9.982 1.00 96.19 73 LEU A CA 1
ATOM 551 C C . LEU A 1 73 ? 22.398 -2.991 -10.473 1.00 96.19 73 LEU A C 1
ATOM 553 O O . LEU A 1 73 ? 21.626 -3.726 -9.855 1.00 96.19 73 LEU A O 1
ATOM 557 N N . CYS A 1 74 ? 23.041 -3.396 -11.573 1.00 96.75 74 CYS A N 1
ATOM 558 C CA . CYS A 1 74 ? 22.909 -4.749 -12.115 1.00 96.75 74 CYS A CA 1
ATOM 559 C C . CYS A 1 74 ? 23.465 -5.800 -11.148 1.00 96.75 74 CYS A C 1
ATOM 561 O O . CYS A 1 74 ? 22.855 -6.852 -10.976 1.00 96.75 74 CYS A O 1
ATOM 563 N N . GLU A 1 75 ? 24.604 -5.523 -10.509 1.00 95.75 75 GLU A N 1
ATOM 564 C CA . GLU A 1 75 ? 25.184 -6.394 -9.483 1.00 95.75 75 GLU A CA 1
ATOM 565 C C . GLU A 1 75 ? 24.255 -6.547 -8.279 1.00 95.75 75 GLU A C 1
ATOM 567 O O . GLU A 1 75 ? 23.996 -7.675 -7.879 1.00 95.75 75 GLU A O 1
ATOM 572 N N . CYS A 1 76 ? 23.682 -5.451 -7.764 1.00 95.25 76 CYS A N 1
ATOM 573 C CA . CYS A 1 76 ? 22.704 -5.509 -6.671 1.00 95.25 76 CYS A CA 1
ATOM 574 C C . CYS A 1 76 ? 21.535 -6.436 -7.016 1.00 95.25 76 CYS A C 1
ATOM 576 O O . CYS A 1 76 ? 21.182 -7.325 -6.246 1.00 95.25 76 CYS A O 1
ATOM 578 N N . TYR A 1 77 ? 20.937 -6.243 -8.194 1.00 95.81 77 TYR A N 1
ATOM 579 C CA . TYR A 1 77 ? 19.790 -7.034 -8.626 1.00 95.81 77 TYR A CA 1
ATOM 580 C C . TYR A 1 77 ? 20.141 -8.519 -8.806 1.00 95.81 77 TYR A C 1
ATOM 582 O O . TYR A 1 77 ? 19.378 -9.392 -8.390 1.00 95.81 77 TYR A O 1
ATOM 590 N N . LEU A 1 78 ? 21.312 -8.822 -9.376 1.00 94.62 78 LEU A N 1
ATOM 591 C CA . LEU A 1 78 ? 21.788 -10.198 -9.524 1.00 94.62 78 LEU A CA 1
ATOM 592 C C . LEU A 1 78 ? 22.086 -10.860 -8.179 1.00 94.62 78 LEU A C 1
ATOM 594 O O . LEU A 1 78 ? 21.731 -12.026 -8.009 1.00 94.62 78 LEU A O 1
ATOM 598 N N . ASP A 1 79 ? 22.685 -10.139 -7.232 1.00 93.50 79 ASP A N 1
ATOM 599 C CA . ASP A 1 79 ? 22.972 -10.651 -5.890 1.00 93.50 79 ASP A CA 1
ATOM 600 C C . ASP A 1 79 ? 21.668 -11.080 -5.189 1.00 93.50 79 ASP A C 1
ATOM 602 O O . ASP A 1 79 ? 21.605 -12.175 -4.623 1.00 93.50 79 ASP A O 1
ATOM 606 N N . LEU A 1 80 ? 20.593 -10.287 -5.316 1.00 93.31 80 LEU A N 1
ATOM 607 C CA . LEU A 1 80 ? 19.265 -10.622 -4.781 1.00 93.31 80 LEU A CA 1
ATOM 608 C C . LEU A 1 80 ? 18.652 -11.863 -5.447 1.00 93.31 80 LEU A C 1
ATOM 610 O O . LEU A 1 80 ? 18.064 -12.703 -4.772 1.00 93.31 80 LEU A O 1
ATOM 614 N N . ILE A 1 81 ? 18.806 -12.020 -6.764 1.00 91.62 81 ILE A N 1
ATOM 615 C CA . ILE A 1 81 ? 18.285 -13.192 -7.491 1.00 91.62 81 ILE A CA 1
ATOM 616 C C . ILE A 1 81 ? 19.079 -14.466 -7.163 1.00 91.62 81 ILE A C 1
ATOM 618 O O . ILE A 1 81 ? 18.517 -15.566 -7.103 1.00 91.62 81 ILE A O 1
ATOM 622 N N . GLN A 1 82 ? 20.397 -14.349 -6.994 1.00 90.62 82 GLN A N 1
ATOM 623 C CA . GLN A 1 82 ? 21.294 -15.491 -6.816 1.00 90.62 82 GLN A CA 1
ATOM 624 C C . GLN A 1 82 ? 21.340 -15.986 -5.368 1.00 90.62 82 GLN A C 1
ATOM 626 O O . GLN A 1 82 ? 21.440 -17.198 -5.146 1.00 90.62 82 GLN A O 1
ATOM 631 N N . ASN A 1 83 ? 21.230 -15.091 -4.381 1.00 89.31 83 ASN A N 1
ATOM 632 C CA . ASN A 1 83 ? 21.233 -15.443 -2.963 1.00 89.31 83 ASN A CA 1
ATOM 633 C C . ASN A 1 83 ? 19.876 -16.018 -2.519 1.00 89.31 83 ASN A C 1
ATOM 635 O O . ASN A 1 83 ? 19.103 -15.413 -1.777 1.00 89.31 83 ASN A O 1
ATOM 639 N N . LYS A 1 84 ? 19.599 -17.253 -2.945 1.00 84.06 84 LYS A N 1
ATOM 640 C CA . LYS A 1 84 ? 18.357 -17.965 -2.609 1.00 84.06 84 LYS A CA 1
ATOM 641 C C . LYS A 1 84 ? 18.214 -18.303 -1.124 1.00 84.06 84 LYS A C 1
ATOM 643 O O . LYS A 1 84 ? 17.104 -18.603 -0.697 1.00 84.06 84 LYS A O 1
ATOM 648 N N . ALA A 1 85 ? 19.300 -18.297 -0.350 1.00 83.81 85 ALA A N 1
ATOM 649 C CA . ALA A 1 85 ? 19.230 -18.579 1.083 1.00 83.81 85 ALA A CA 1
ATOM 650 C C . ALA A 1 85 ? 18.468 -17.473 1.830 1.00 83.81 85 ALA A C 1
ATOM 652 O O . ALA A 1 85 ? 17.677 -17.769 2.719 1.00 83.81 85 ALA A O 1
ATOM 653 N N . GLU A 1 86 ? 18.672 -16.220 1.425 1.00 84.19 86 GLU A N 1
ATOM 654 C CA . GLU A 1 86 ? 18.097 -15.039 2.075 1.00 84.19 86 GLU A CA 1
ATOM 655 C C . GLU A 1 86 ? 16.915 -14.444 1.287 1.00 84.19 86 GLU A C 1
ATOM 657 O O . GLU A 1 86 ? 15.930 -13.990 1.871 1.00 84.19 86 GLU A O 1
ATOM 662 N N . PHE A 1 87 ? 16.966 -14.521 -0.046 1.00 87.44 87 PHE A N 1
ATOM 663 C CA . PHE A 1 87 ? 16.038 -13.846 -0.959 1.00 87.44 87 PHE A CA 1
ATOM 664 C C . PHE A 1 87 ? 15.246 -14.814 -1.853 1.00 87.44 87 PHE A C 1
ATOM 666 O O . PHE A 1 87 ? 14.829 -14.457 -2.952 1.00 87.44 87 PHE A O 1
ATOM 673 N N . SER A 1 88 ? 14.984 -16.048 -1.404 1.00 88.19 88 SER A N 1
ATOM 674 C CA . SER A 1 88 ? 14.151 -17.008 -2.164 1.00 88.19 88 SER A CA 1
ATOM 675 C C . SER A 1 88 ? 12.773 -16.454 -2.556 1.00 88.19 88 SER A C 1
ATOM 677 O O . SER A 1 88 ? 12.274 -16.761 -3.638 1.00 88.19 88 SER A O 1
ATOM 679 N N . TRP A 1 89 ? 12.194 -15.606 -1.705 1.00 87.94 89 TRP A N 1
ATOM 680 C CA . TRP A 1 89 ? 10.918 -14.922 -1.920 1.00 87.94 89 TRP A CA 1
ATOM 681 C C . TRP A 1 89 ? 10.993 -13.814 -2.986 1.00 87.94 89 TRP A C 1
ATOM 683 O O . TRP A 1 89 ? 9.979 -13.472 -3.589 1.00 87.94 89 TRP A O 1
ATOM 693 N N . PHE A 1 90 ? 12.180 -13.259 -3.262 1.00 90.12 90 PHE A N 1
ATOM 694 C CA . PHE A 1 90 ? 12.336 -12.088 -4.130 1.00 90.12 90 PHE A CA 1
ATOM 695 C C . PHE A 1 90 ? 11.890 -12.381 -5.565 1.00 90.12 90 PHE A C 1
ATOM 697 O O . PHE A 1 90 ? 11.102 -11.635 -6.134 1.00 90.12 90 PHE A O 1
ATOM 704 N N . VAL A 1 91 ? 12.325 -13.512 -6.126 1.00 84.88 91 VAL A N 1
ATOM 705 C CA . VAL A 1 91 ? 12.004 -13.915 -7.510 1.00 84.88 91 VAL A CA 1
ATOM 706 C C . VAL A 1 91 ? 10.553 -14.362 -7.709 1.00 84.88 91 VAL A C 1
ATOM 708 O O . VAL A 1 91 ? 10.098 -14.479 -8.844 1.00 84.88 91 VAL A O 1
ATOM 711 N N . GLN A 1 92 ? 9.824 -14.641 -6.627 1.00 82.69 92 GLN A N 1
ATOM 712 C CA . GLN A 1 92 ? 8.401 -14.984 -6.699 1.00 82.69 92 GLN A CA 1
ATOM 713 C C . GLN A 1 92 ? 7.539 -13.733 -6.888 1.00 82.69 92 GLN A C 1
ATOM 715 O O . GLN A 1 92 ? 6.479 -13.799 -7.508 1.00 82.69 92 GLN A O 1
ATOM 720 N N . PHE A 1 93 ? 8.017 -12.598 -6.382 1.00 86.06 93 PHE A N 1
ATOM 721 C CA . PHE A 1 93 ? 7.225 -11.385 -6.239 1.00 86.06 93 PHE A CA 1
ATOM 722 C C . PHE A 1 93 ? 7.706 -10.225 -7.125 1.00 86.06 93 PHE A C 1
ATOM 724 O O . PHE A 1 93 ? 6.899 -9.411 -7.583 1.00 86.06 93 PHE A O 1
ATOM 731 N N . PHE A 1 94 ? 9.011 -10.163 -7.399 1.00 91.69 94 PHE A N 1
ATOM 732 C CA . PHE A 1 94 ? 9.635 -9.140 -8.229 1.00 91.69 94 PHE A CA 1
ATOM 733 C C . PHE A 1 94 ? 10.263 -9.738 -9.482 1.00 91.69 94 PHE A C 1
ATOM 735 O O . PHE A 1 94 ? 10.883 -10.801 -9.459 1.00 91.69 94 PHE A O 1
ATOM 742 N N . GLY A 1 95 ? 10.140 -9.011 -10.589 1.00 91.06 95 GLY A N 1
ATOM 743 C CA . GLY A 1 95 ? 10.681 -9.418 -11.879 1.00 91.06 95 GLY A CA 1
ATOM 744 C C . GLY A 1 95 ? 11.526 -8.340 -12.543 1.00 91.06 95 GLY A C 1
ATOM 745 O O . GLY A 1 95 ? 11.722 -7.239 -12.028 1.00 91.06 95 GLY A O 1
ATOM 746 N N . LEU A 1 96 ? 11.987 -8.638 -13.758 1.00 91.62 96 LEU A N 1
ATOM 747 C CA . LEU A 1 96 ? 12.810 -7.722 -14.554 1.00 91.62 96 LEU A CA 1
ATOM 748 C C . LEU A 1 96 ? 12.134 -6.360 -14.790 1.00 91.62 96 LEU A C 1
ATOM 750 O O . LEU A 1 96 ? 12.806 -5.339 -14.921 1.00 91.62 96 LEU A O 1
ATOM 754 N N . ARG A 1 97 ? 10.798 -6.320 -14.836 1.00 91.50 97 ARG A N 1
ATOM 755 C CA . ARG A 1 97 ? 10.047 -5.071 -15.012 1.00 91.50 97 ARG A CA 1
ATOM 756 C C . ARG A 1 97 ? 10.209 -4.137 -13.810 1.00 91.50 97 ARG A C 1
ATOM 758 O O . ARG A 1 97 ? 10.329 -2.937 -14.026 1.00 91.50 97 ARG A O 1
ATOM 765 N N . ASP A 1 98 ? 10.281 -4.659 -12.586 1.00 94.06 98 ASP A N 1
ATOM 766 C CA . ASP A 1 98 ? 10.544 -3.841 -11.395 1.00 94.06 98 ASP A CA 1
ATOM 767 C C . ASP A 1 98 ? 11.946 -3.222 -11.458 1.00 94.06 98 ASP A C 1
ATOM 769 O O . ASP A 1 98 ? 12.095 -2.020 -11.250 1.00 94.06 98 ASP A O 1
ATOM 773 N N . PHE A 1 99 ? 12.954 -3.995 -11.878 1.00 94.75 99 PHE A N 1
ATOM 774 C CA . PHE A 1 99 ? 14.308 -3.476 -12.106 1.00 94.75 99 PHE A CA 1
ATOM 775 C C . PHE A 1 99 ? 14.360 -2.419 -13.222 1.00 94.75 99 PHE A C 1
ATOM 777 O O . PHE A 1 99 ? 14.977 -1.368 -13.064 1.00 94.75 99 PHE A O 1
ATOM 784 N N . ILE A 1 100 ? 13.674 -2.639 -14.345 1.00 92.88 100 ILE A N 1
ATOM 785 C CA . ILE A 1 100 ? 13.602 -1.645 -15.426 1.00 92.88 100 ILE A CA 1
ATOM 786 C C . ILE A 1 100 ? 12.977 -0.342 -14.916 1.00 92.88 100 ILE A C 1
ATOM 788 O O . ILE A 1 100 ? 13.496 0.738 -15.197 1.00 92.88 100 ILE A O 1
ATOM 792 N N . HIS A 1 101 ? 11.883 -0.424 -14.154 1.00 92.06 101 HIS A N 1
ATOM 793 C CA . HIS A 1 101 ? 11.214 0.761 -13.624 1.00 92.06 101 HIS A CA 1
ATOM 794 C C . HIS A 1 101 ? 11.987 1.443 -12.488 1.00 92.06 101 HIS A C 1
ATOM 796 O O . HIS A 1 101 ? 11.890 2.665 -12.376 1.00 92.06 101 HIS A O 1
ATOM 802 N N . LEU A 1 102 ? 12.825 0.716 -11.740 1.00 94.94 102 LEU A N 1
ATOM 803 C CA . LEU A 1 102 ? 13.832 1.302 -10.849 1.00 94.94 102 LEU A CA 1
ATOM 804 C C . LEU A 1 102 ? 14.763 2.232 -11.638 1.00 94.94 102 LEU A C 1
ATOM 806 O O . LEU A 1 102 ? 14.896 3.410 -11.309 1.00 94.94 102 LEU A O 1
ATOM 810 N N . VAL A 1 103 ? 15.359 1.728 -12.722 1.00 93.12 103 VAL A N 1
ATOM 811 C CA . VAL A 1 103 ? 16.289 2.507 -13.555 1.00 93.12 103 VAL A CA 1
ATOM 812 C C . VAL A 1 103 ? 15.579 3.688 -14.230 1.00 93.12 103 VAL A C 1
ATOM 814 O O . VAL A 1 103 ? 16.128 4.791 -14.276 1.00 93.12 103 VAL A O 1
ATOM 817 N N . ILE A 1 104 ? 14.344 3.494 -14.715 1.00 89.81 104 ILE A N 1
ATOM 818 C CA . ILE A 1 104 ? 13.518 4.579 -15.272 1.00 89.81 104 ILE A CA 1
ATOM 819 C C . ILE A 1 104 ? 13.276 5.663 -14.220 1.00 89.81 104 ILE A C 1
ATOM 821 O O . ILE A 1 104 ? 13.421 6.843 -14.536 1.00 89.81 104 ILE A O 1
ATOM 825 N N . TYR A 1 105 ? 12.905 5.282 -12.996 1.00 91.56 105 TYR A N 1
ATOM 826 C CA . TYR A 1 105 ? 12.643 6.233 -11.921 1.00 91.56 105 TYR A CA 1
ATOM 827 C C . TYR A 1 105 ? 13.894 7.053 -11.605 1.00 91.56 105 TYR A C 1
ATOM 829 O O . TYR A 1 105 ? 13.831 8.279 -11.625 1.00 91.56 105 TYR A O 1
ATOM 837 N N . ILE A 1 106 ? 15.041 6.391 -11.415 1.00 91.94 106 ILE A N 1
ATOM 838 C CA . ILE A 1 106 ? 16.319 7.058 -11.136 1.00 91.94 106 ILE A CA 1
ATOM 839 C C . ILE A 1 106 ? 16.657 8.058 -12.245 1.00 91.94 106 ILE A C 1
ATOM 841 O O . ILE A 1 106 ? 16.939 9.214 -11.953 1.00 91.94 106 ILE A O 1
ATOM 845 N N . ARG A 1 107 ? 16.559 7.658 -13.521 1.00 87.69 107 ARG A N 1
ATOM 846 C CA . ARG A 1 107 ? 16.801 8.559 -14.662 1.00 87.69 107 ARG A CA 1
ATOM 847 C C . ARG A 1 107 ? 15.898 9.793 -14.617 1.00 87.69 107 ARG A C 1
ATOM 849 O O . ARG A 1 107 ? 16.353 10.891 -14.912 1.00 87.69 107 ARG A O 1
ATOM 856 N N . ARG A 1 108 ? 14.613 9.607 -14.312 1.00 85.94 108 ARG A N 1
ATOM 857 C CA . ARG A 1 108 ? 13.619 10.689 -14.293 1.00 85.94 108 ARG A CA 1
ATOM 858 C C . ARG A 1 108 ? 13.816 11.645 -13.118 1.00 85.94 108 ARG A C 1
ATOM 860 O O . ARG A 1 108 ? 13.539 12.829 -13.268 1.00 85.94 108 ARG A O 1
ATOM 867 N N . ALA A 1 109 ? 14.242 11.120 -11.974 1.00 88.94 109 ALA A N 1
ATOM 868 C CA . ALA A 1 109 ? 14.467 11.884 -10.753 1.00 88.94 109 ALA A CA 1
ATOM 869 C C . ALA A 1 109 ? 15.871 12.511 -10.684 1.00 88.94 109 ALA A C 1
ATOM 871 O O . ALA A 1 109 ? 16.097 13.420 -9.888 1.00 88.94 109 ALA A O 1
ATOM 872 N N . ALA A 1 110 ? 16.810 12.045 -11.509 1.00 87.31 110 ALA A N 1
ATOM 873 C CA . ALA A 1 110 ? 18.148 12.605 -11.592 1.00 87.31 110 ALA A CA 1
ATOM 874 C C . ALA A 1 110 ? 18.120 14.061 -12.082 1.00 87.31 110 ALA A C 1
ATOM 876 O O . ALA A 1 110 ? 17.354 14.433 -12.974 1.00 87.31 110 ALA A O 1
ATOM 877 N N . THR A 1 111 ? 18.994 14.888 -11.512 1.00 86.25 111 THR A N 1
ATOM 878 C CA . THR A 1 111 ? 19.087 16.314 -11.849 1.00 86.25 111 THR A CA 1
ATOM 879 C C . THR A 1 111 ? 20.351 16.594 -12.646 1.00 86.25 111 THR A C 1
ATOM 881 O O . THR A 1 111 ? 21.350 15.892 -12.521 1.00 86.25 111 THR A O 1
ATOM 884 N N . PHE A 1 112 ? 20.319 17.616 -13.498 1.00 82.56 112 PHE A N 1
ATOM 885 C CA . PHE A 1 112 ? 21.476 17.994 -14.302 1.00 82.56 112 PHE A CA 1
ATOM 886 C C . PHE A 1 112 ? 22.088 19.283 -13.758 1.00 82.56 112 PHE A C 1
ATOM 888 O O . PHE A 1 112 ? 21.414 20.313 -13.704 1.00 82.56 112 PHE A O 1
ATOM 895 N N . LYS A 1 113 ? 23.362 19.240 -13.365 1.00 78.62 113 LYS A N 1
ATOM 896 C CA . LYS A 1 113 ? 24.096 20.400 -12.843 1.00 78.62 113 LYS A CA 1
ATOM 897 C C . LYS A 1 113 ? 25.535 20.367 -13.342 1.00 78.62 113 LYS A C 1
ATOM 899 O O . LYS A 1 113 ? 26.184 19.326 -13.303 1.00 78.62 113 LYS A O 1
ATOM 904 N N . ASP A 1 114 ? 26.010 21.507 -13.841 1.00 71.38 114 ASP A N 1
ATOM 905 C CA . ASP A 1 114 ? 27.374 21.692 -14.358 1.00 71.38 114 ASP A CA 1
ATOM 906 C C . ASP A 1 114 ? 27.805 20.611 -15.363 1.00 71.38 114 ASP A C 1
ATOM 908 O O . ASP A 1 114 ? 28.936 20.137 -15.350 1.00 71.38 114 ASP A O 1
ATOM 912 N N . THR A 1 115 ? 26.892 20.215 -16.257 1.00 76.19 115 THR A N 1
ATOM 913 C CA . THR A 1 115 ? 27.080 19.159 -17.276 1.00 76.19 115 THR A CA 1
ATOM 914 C C . THR A 1 115 ? 27.184 17.719 -16.761 1.00 76.19 115 THR A C 1
ATOM 916 O O . THR A 1 115 ? 27.392 16.810 -17.568 1.00 76.19 115 THR A O 1
ATOM 919 N N . ALA A 1 116 ? 26.988 17.512 -15.456 1.00 80.81 116 ALA A N 1
ATOM 920 C CA . ALA A 1 116 ? 26.951 16.210 -14.808 1.00 80.81 116 ALA A CA 1
ATOM 921 C C . ALA A 1 116 ? 25.522 15.803 -14.415 1.00 80.81 116 ALA A C 1
ATOM 923 O O . ALA A 1 116 ? 24.676 16.652 -14.109 1.00 80.81 116 ALA A O 1
ATOM 924 N N . LEU A 1 117 ? 25.269 14.494 -14.406 1.00 86.31 117 LEU A N 1
ATOM 925 C CA . LEU A 1 117 ? 24.052 13.905 -13.859 1.00 86.31 117 LEU A CA 1
ATOM 926 C C . LEU A 1 117 ? 24.237 13.665 -12.359 1.00 86.31 117 LEU A C 1
ATOM 928 O O . LEU A 1 117 ? 25.130 12.921 -11.970 1.00 86.31 117 LEU A O 1
ATOM 932 N N . HIS A 1 118 ? 23.381 14.258 -11.534 1.00 89.94 118 HIS A N 1
ATOM 933 C CA . HIS A 1 118 ? 23.414 14.120 -10.081 1.00 89.94 118 HIS A CA 1
ATOM 934 C C . HIS A 1 118 ? 22.306 13.181 -9.623 1.00 89.94 118 HIS A C 1
ATOM 936 O O . HIS A 1 118 ? 21.118 13.430 -9.859 1.00 89.94 118 HIS A O 1
ATOM 942 N N . ILE A 1 119 ? 22.717 12.108 -8.956 1.00 93.31 119 ILE A N 1
ATOM 943 C CA . ILE A 1 119 ? 21.856 11.117 -8.317 1.00 93.31 119 ILE A CA 1
ATOM 944 C C . ILE A 1 119 ? 22.216 11.104 -6.833 1.00 93.31 119 ILE A C 1
ATOM 946 O O . ILE A 1 119 ? 23.388 11.124 -6.474 1.00 93.31 119 ILE A O 1
ATOM 950 N N . SER A 1 120 ? 21.219 11.083 -5.957 1.00 94.69 120 SER A N 1
ATOM 951 C CA . SER A 1 120 ? 21.440 11.019 -4.512 1.00 94.69 120 SER A CA 1
ATOM 952 C C . SER A 1 120 ? 20.987 9.685 -3.930 1.00 94.69 120 SER A C 1
ATOM 954 O O . SER A 1 120 ? 20.188 8.964 -4.543 1.00 94.69 120 SER A O 1
ATOM 956 N N . SER A 1 121 ? 21.431 9.385 -2.708 1.00 95.88 121 SER A N 1
ATOM 957 C CA . SER A 1 121 ? 20.870 8.281 -1.918 1.00 95.88 121 SER A CA 1
ATOM 958 C C . SER A 1 121 ? 19.353 8.404 -1.756 1.00 95.88 121 SER A C 1
ATOM 960 O O . SER A 1 121 ? 18.661 7.395 -1.812 1.00 95.88 121 SER A O 1
ATOM 962 N N . GLU A 1 122 ? 18.818 9.623 -1.638 1.00 96.06 122 GLU A N 1
ATOM 963 C CA . GLU A 1 122 ? 17.369 9.875 -1.593 1.00 96.06 122 GLU A CA 1
ATOM 964 C C . GLU A 1 122 ? 16.663 9.358 -2.854 1.00 96.06 122 GLU A C 1
ATOM 966 O O . GLU A 1 122 ? 15.675 8.632 -2.768 1.00 96.06 122 GLU A O 1
ATOM 971 N N . VAL A 1 123 ? 17.202 9.676 -4.038 1.00 96.00 123 VAL A N 1
ATOM 972 C CA . VAL A 1 123 ? 16.644 9.201 -5.312 1.00 96.00 123 VAL A CA 1
ATOM 973 C C . VAL A 1 123 ? 16.672 7.677 -5.382 1.00 96.00 123 VAL A C 1
ATOM 975 O O . VAL A 1 123 ? 15.692 7.079 -5.826 1.00 96.00 123 VAL A O 1
ATOM 978 N N . LEU A 1 124 ? 17.763 7.044 -4.941 1.00 97.00 124 LEU A N 1
ATOM 979 C CA . LEU A 1 124 ? 17.877 5.586 -4.927 1.00 97.00 124 LEU A CA 1
ATOM 980 C C . LEU A 1 124 ? 16.879 4.944 -3.952 1.00 97.00 124 LEU A C 1
ATOM 982 O O . LEU A 1 124 ? 16.191 4.005 -4.345 1.00 97.00 124 LEU A O 1
ATOM 986 N N . VAL A 1 125 ? 16.754 5.463 -2.726 1.00 97.12 125 VAL A N 1
ATOM 987 C CA . VAL A 1 125 ? 15.796 4.969 -1.721 1.00 97.12 125 VAL A CA 1
ATOM 988 C C . VAL A 1 125 ? 14.368 5.090 -2.244 1.00 97.12 125 VAL A C 1
ATOM 990 O O . VAL A 1 125 ? 13.671 4.082 -2.313 1.00 97.12 125 VAL A O 1
ATOM 993 N N . HIS A 1 126 ? 13.956 6.260 -2.739 1.00 96.25 126 HIS A N 1
ATOM 994 C CA . HIS A 1 126 ? 12.616 6.432 -3.307 1.00 96.25 126 HIS A CA 1
ATOM 995 C C . HIS A 1 126 ? 12.380 5.522 -4.526 1.00 96.25 126 HIS A C 1
ATOM 997 O O . HIS A 1 126 ? 11.283 4.998 -4.719 1.00 96.25 126 HIS A O 1
ATOM 1003 N N . ALA A 1 127 ? 13.401 5.293 -5.360 1.00 95.62 127 ALA A N 1
ATOM 1004 C CA . ALA A 1 127 ? 13.290 4.365 -6.483 1.00 95.62 127 ALA A CA 1
ATOM 1005 C C . ALA A 1 127 ? 13.042 2.929 -5.999 1.00 95.62 127 ALA A C 1
ATOM 1007 O O . ALA A 1 127 ? 12.217 2.215 -6.578 1.00 95.62 127 ALA A O 1
ATOM 1008 N N . LEU A 1 128 ? 13.740 2.504 -4.945 1.00 97.12 128 LEU A N 1
ATOM 1009 C CA . LEU A 1 128 ? 13.548 1.200 -4.320 1.00 97.12 128 LEU A CA 1
ATOM 1010 C C . LEU A 1 128 ? 12.168 1.111 -3.668 1.00 97.12 128 LEU A C 1
ATOM 1012 O O . LEU A 1 128 ? 11.493 0.104 -3.853 1.00 97.12 128 LEU A O 1
ATOM 1016 N N . GLU A 1 129 ? 11.692 2.167 -3.008 1.00 95.62 129 GLU A N 1
ATOM 1017 C CA . GLU A 1 129 ? 10.357 2.188 -2.404 1.00 95.62 129 GLU A CA 1
ATOM 1018 C C . GLU A 1 129 ? 9.246 1.999 -3.442 1.00 95.62 129 GLU A C 1
ATOM 1020 O O . GLU A 1 129 ? 8.305 1.230 -3.262 1.00 95.62 129 GLU A O 1
ATOM 1025 N N . ARG A 1 130 ? 9.389 2.659 -4.591 1.00 93.69 130 ARG A N 1
ATOM 1026 C CA . ARG A 1 130 ? 8.431 2.566 -5.696 1.00 93.69 130 ARG A CA 1
ATOM 1027 C C . ARG A 1 130 ? 8.423 1.190 -6.365 1.00 93.69 130 ARG A C 1
ATOM 1029 O O . ARG A 1 130 ? 7.422 0.822 -6.965 1.00 93.69 130 ARG A O 1
ATOM 1036 N N . ASN A 1 131 ? 9.523 0.434 -6.327 1.00 94.62 131 ASN A N 1
ATOM 1037 C CA . ASN A 1 131 ? 9.665 -0.780 -7.144 1.00 94.62 131 ASN A CA 1
ATOM 1038 C C . ASN A 1 131 ? 9.848 -2.081 -6.343 1.00 94.62 131 ASN A C 1
ATOM 1040 O O . ASN A 1 131 ? 9.583 -3.144 -6.902 1.00 94.62 131 ASN A O 1
ATOM 1044 N N . PHE A 1 132 ? 10.239 -2.008 -5.066 1.00 94.56 132 PHE A N 1
ATOM 1045 C CA . PHE A 1 132 ? 10.588 -3.157 -4.218 1.00 94.56 132 PHE A CA 1
ATOM 1046 C C . PHE A 1 132 ? 10.017 -3.120 -2.779 1.00 94.56 132 PHE A C 1
ATOM 1048 O O . PHE A 1 132 ? 10.361 -3.991 -1.986 1.00 94.56 132 PHE A O 1
ATOM 1055 N N . ASN A 1 133 ? 9.144 -2.167 -2.417 1.00 84.69 133 ASN A N 1
ATOM 1056 C CA . ASN A 1 133 ? 8.637 -2.012 -1.034 1.00 84.69 133 ASN A CA 1
ATOM 1057 C C . ASN A 1 133 ? 7.488 -2.939 -0.630 1.00 84.69 133 ASN A C 1
ATOM 1059 O O . ASN A 1 133 ? 7.095 -2.967 0.525 1.00 84.69 133 ASN A O 1
ATOM 1063 N N . SER A 1 134 ? 6.885 -3.661 -1.566 1.00 83.88 134 SER A N 1
ATOM 1064 C CA . SER A 1 134 ? 5.614 -4.371 -1.346 1.00 83.88 134 SER A CA 1
ATOM 1065 C C . SER A 1 134 ? 5.806 -5.729 -0.654 1.00 83.88 134 SER A C 1
ATOM 1067 O O . SER A 1 134 ? 5.299 -6.750 -1.103 1.00 83.88 134 SER A O 1
ATOM 1069 N N . VAL A 1 135 ? 6.617 -5.720 0.399 1.00 88.25 135 VAL A N 1
ATOM 1070 C CA . VAL A 1 135 ? 6.989 -6.839 1.260 1.00 88.25 135 VAL A CA 1
ATOM 1071 C C . VAL A 1 135 ? 7.133 -6.327 2.694 1.00 88.25 135 VAL A C 1
ATOM 1073 O O . VAL A 1 135 ? 7.169 -5.121 2.932 1.00 88.25 135 VAL A O 1
ATOM 1076 N N . ASP A 1 136 ? 7.276 -7.240 3.653 1.00 88.50 136 ASP A N 1
ATOM 1077 C CA . ASP A 1 136 ? 7.492 -6.892 5.061 1.00 88.50 136 ASP A CA 1
ATOM 1078 C C . ASP A 1 136 ? 8.629 -5.869 5.249 1.00 88.50 136 ASP A C 1
ATOM 1080 O O . ASP A 1 136 ? 9.657 -5.927 4.566 1.00 88.50 136 ASP A O 1
ATOM 1084 N N . LYS A 1 137 ? 8.482 -4.972 6.235 1.00 87.62 137 LYS A N 1
ATOM 1085 C CA . LYS A 1 137 ? 9.430 -3.868 6.500 1.00 87.62 137 LYS A CA 1
ATOM 1086 C C . LYS A 1 137 ? 10.881 -4.345 6.638 1.00 87.62 137 LYS A C 1
ATOM 1088 O O . LYS A 1 137 ? 11.791 -3.694 6.122 1.00 87.62 137 LYS A O 1
ATOM 1093 N N . ASP A 1 138 ? 11.099 -5.503 7.259 1.00 90.81 138 ASP A N 1
ATOM 1094 C CA . ASP A 1 138 ? 12.430 -6.106 7.406 1.00 90.81 138 ASP A CA 1
ATOM 1095 C C . ASP A 1 138 ? 12.996 -6.602 6.066 1.00 90.81 138 ASP A C 1
ATOM 1097 O O . ASP A 1 138 ? 14.167 -6.378 5.753 1.00 90.81 138 ASP A O 1
ATOM 1101 N N . LYS A 1 139 ? 12.158 -7.227 5.229 1.00 92.75 139 LYS A N 1
ATOM 1102 C CA . LYS A 1 139 ? 12.546 -7.685 3.886 1.00 92.75 139 LYS A CA 1
ATOM 1103 C C . LYS A 1 139 ? 12.919 -6.506 2.996 1.00 92.75 139 LYS A C 1
ATOM 1105 O O . LYS A 1 139 ? 13.960 -6.549 2.338 1.00 92.75 139 LYS A O 1
ATOM 1110 N N . PHE A 1 140 ? 12.108 -5.447 3.001 1.00 93.69 140 PHE A N 1
ATOM 1111 C CA . PHE A 1 140 ? 12.419 -4.226 2.263 1.00 93.69 140 PHE A CA 1
ATOM 1112 C C . PHE A 1 140 ? 13.705 -3.576 2.781 1.00 93.69 140 PHE A C 1
ATOM 1114 O O . PHE A 1 140 ? 14.571 -3.215 1.986 1.00 93.69 140 PHE A O 1
ATOM 1121 N N . SER A 1 141 ? 13.878 -3.505 4.104 1.00 93.31 141 SER A N 1
ATOM 1122 C CA . SER A 1 141 ? 15.090 -2.962 4.725 1.00 93.31 141 SER A CA 1
ATOM 1123 C C . SER A 1 141 ? 16.349 -3.697 4.266 1.00 93.31 141 SER A C 1
ATOM 1125 O O . SER A 1 141 ? 17.339 -3.052 3.927 1.00 93.31 141 SER A O 1
ATOM 1127 N N . ASN A 1 142 ? 16.300 -5.027 4.163 1.00 93.25 142 ASN A N 1
ATOM 1128 C CA . ASN A 1 142 ? 17.416 -5.833 3.663 1.00 93.25 142 ASN A CA 1
ATOM 1129 C C . ASN A 1 142 ? 17.707 -5.579 2.177 1.00 93.25 142 ASN A C 1
ATOM 1131 O O . ASN A 1 142 ? 18.873 -5.473 1.790 1.00 93.25 142 ASN A O 1
ATOM 1135 N N . VAL A 1 143 ? 16.674 -5.435 1.339 1.00 94.88 143 VAL A N 1
ATOM 1136 C CA . VAL A 1 143 ? 16.840 -5.061 -0.077 1.00 94.88 143 VAL A CA 1
ATOM 1137 C C . VAL A 1 143 ? 17.471 -3.671 -0.185 1.00 94.88 143 VAL A C 1
ATOM 1139 O O . VAL A 1 143 ? 18.465 -3.500 -0.890 1.00 94.88 143 VAL A O 1
ATOM 1142 N N . CYS A 1 144 ? 16.947 -2.690 0.549 1.00 95.31 144 CYS A N 1
ATOM 1143 C CA . CYS A 1 144 ? 17.447 -1.320 0.532 1.00 95.31 144 CYS A CA 1
ATOM 1144 C C . CYS A 1 144 ? 18.899 -1.235 1.011 1.00 95.31 144 CYS A C 1
ATOM 1146 O O . CYS A 1 144 ? 19.740 -0.632 0.341 1.00 95.31 144 CYS A O 1
ATOM 1148 N N . ALA A 1 145 ? 19.221 -1.907 2.118 1.00 94.44 145 ALA A N 1
ATOM 1149 C CA . ALA A 1 145 ? 20.583 -2.002 2.624 1.00 94.44 145 ALA A CA 1
ATOM 1150 C C . ALA A 1 145 ? 21.523 -2.673 1.611 1.00 94.44 145 ALA A C 1
ATOM 1152 O O . ALA A 1 145 ? 22.637 -2.193 1.419 1.00 94.44 145 ALA A O 1
ATOM 1153 N N . SER A 1 146 ? 21.073 -3.727 0.917 1.00 94.06 146 SER A N 1
ATOM 1154 C CA . SER A 1 146 ? 21.873 -4.423 -0.104 1.00 94.06 146 SER A CA 1
ATOM 1155 C C . SER A 1 146 ? 22.254 -3.509 -1.270 1.00 94.06 146 SER A C 1
ATOM 1157 O O . SER A 1 146 ? 23.398 -3.544 -1.722 1.00 94.06 146 SER A O 1
ATOM 1159 N N . PHE A 1 147 ? 21.328 -2.658 -1.726 1.00 95.94 147 PHE A N 1
ATOM 1160 C CA . PHE A 1 147 ? 21.621 -1.658 -2.754 1.00 95.94 147 PHE A CA 1
ATOM 1161 C C . PHE A 1 147 ? 22.558 -0.571 -2.227 1.00 95.94 147 PHE A C 1
ATOM 1163 O O . PHE A 1 147 ? 23.616 -0.338 -2.808 1.00 95.94 147 PHE A O 1
ATOM 1170 N N . LEU A 1 148 ? 22.212 0.065 -1.104 1.00 95.56 148 LEU A N 1
ATOM 1171 C CA . LEU A 1 148 ? 23.004 1.155 -0.530 1.00 95.56 148 LEU A CA 1
ATOM 1172 C C . LEU A 1 148 ? 24.433 0.719 -0.181 1.00 95.56 148 LEU A C 1
ATOM 1174 O O . LEU A 1 148 ? 25.356 1.504 -0.369 1.00 95.56 148 LEU A O 1
ATOM 1178 N N . ALA A 1 149 ? 24.653 -0.531 0.237 1.00 94.56 149 ALA A N 1
ATOM 1179 C CA . ALA A 1 149 ? 25.980 -1.053 0.569 1.00 94.56 149 ALA A CA 1
ATOM 1180 C C . ALA A 1 149 ? 26.960 -1.095 -0.617 1.00 94.56 149 ALA A C 1
ATOM 1182 O O . ALA A 1 149 ? 28.170 -1.158 -0.406 1.00 94.56 149 ALA A O 1
ATOM 1183 N N . LYS A 1 150 ? 26.467 -1.072 -1.863 1.00 93.50 150 LYS A N 1
ATOM 1184 C CA . LYS A 1 150 ? 27.324 -0.983 -3.058 1.00 93.50 150 LYS A CA 1
ATOM 1185 C C . LYS A 1 150 ? 27.734 0.453 -3.389 1.00 93.50 150 LYS A C 1
ATOM 1187 O O . LYS A 1 150 ? 28.727 0.642 -4.084 1.00 93.50 150 LYS A O 1
ATOM 1192 N N . PHE A 1 151 ? 26.990 1.443 -2.894 1.00 92.50 151 PHE A N 1
ATOM 1193 C CA . PHE A 1 151 ? 27.248 2.865 -3.138 1.00 92.50 151 PHE A CA 1
ATOM 1194 C C . PHE A 1 151 ? 27.881 3.576 -1.933 1.00 92.50 151 PHE A C 1
ATOM 1196 O O . PHE A 1 151 ? 28.632 4.533 -2.106 1.00 92.50 151 PHE A O 1
ATOM 1203 N N . LEU A 1 152 ? 27.616 3.099 -0.715 1.00 91.06 152 LEU A N 1
ATOM 1204 C CA . LEU A 1 152 ? 28.071 3.683 0.545 1.00 91.06 152 LEU A CA 1
ATOM 1205 C C . LEU A 1 152 ? 29.055 2.744 1.252 1.00 91.06 152 LEU A C 1
ATOM 1207 O O . LEU A 1 152 ? 28.818 1.546 1.374 1.00 91.06 152 LEU A O 1
ATOM 1211 N N . GLN A 1 153 ? 30.159 3.297 1.761 1.00 80.88 153 GLN A N 1
ATOM 1212 C CA . GLN A 1 153 ? 31.257 2.507 2.342 1.00 80.88 153 GLN A CA 1
ATOM 1213 C C . GLN A 1 153 ? 31.026 2.085 3.805 1.00 80.88 153 GLN A C 1
ATOM 1215 O O . GLN A 1 153 ? 31.647 1.131 4.272 1.00 80.88 153 GLN A O 1
ATOM 1220 N N . PHE A 1 154 ? 30.161 2.788 4.543 1.00 87.56 154 PHE A N 1
ATOM 1221 C CA . PHE A 1 154 ? 29.989 2.616 5.990 1.00 87.56 154 PHE A CA 1
ATOM 1222 C C . PHE A 1 154 ? 28.560 2.202 6.347 1.00 87.56 154 PHE A C 1
ATOM 1224 O O . PHE A 1 154 ? 27.601 2.781 5.842 1.00 87.56 154 PHE A O 1
ATOM 1231 N N . GLN A 1 155 ? 28.412 1.250 7.276 1.00 88.19 155 GLN A N 1
ATOM 1232 C CA . GLN A 1 155 ? 27.091 0.789 7.726 1.00 88.19 155 GLN A CA 1
ATOM 1233 C C . GLN A 1 155 ? 26.252 1.894 8.377 1.00 88.19 155 GLN A C 1
ATOM 1235 O O . GLN A 1 155 ? 25.034 1.901 8.214 1.00 88.19 155 GLN A O 1
ATOM 1240 N N . ASP A 1 156 ? 26.884 2.832 9.085 1.00 91.69 156 ASP A N 1
ATOM 1241 C CA . ASP A 1 156 ? 26.167 3.941 9.720 1.00 91.69 156 ASP A CA 1
ATOM 1242 C C . ASP A 1 156 ? 25.547 4.876 8.673 1.00 91.69 156 ASP A C 1
ATOM 1244 O O . ASP A 1 156 ? 24.383 5.242 8.804 1.00 91.69 156 ASP A O 1
ATOM 1248 N N . ALA A 1 157 ? 26.249 5.138 7.563 1.00 91.94 157 ALA A N 1
ATOM 1249 C CA . ALA A 1 157 ? 25.720 5.937 6.456 1.00 91.94 157 ALA A CA 1
ATOM 1250 C C . ALA A 1 157 ? 24.499 5.281 5.784 1.00 91.94 157 ALA A C 1
ATOM 1252 O O . ALA A 1 157 ? 23.564 5.973 5.392 1.00 91.94 157 ALA A O 1
ATOM 1253 N N . ILE A 1 158 ? 24.474 3.944 5.685 1.00 93.06 158 ILE A N 1
ATOM 1254 C CA . ILE A 1 158 ? 23.319 3.198 5.155 1.00 93.06 158 ILE A CA 1
ATOM 1255 C C . ILE A 1 158 ? 22.101 3.395 6.062 1.00 93.06 158 ILE A C 1
ATOM 1257 O O . ILE A 1 158 ? 21.016 3.720 5.581 1.00 93.06 158 ILE A O 1
ATOM 1261 N N . LYS A 1 159 ? 22.281 3.231 7.379 1.00 93.44 159 LYS A N 1
ATOM 1262 C CA . LYS A 1 159 ? 21.202 3.421 8.358 1.00 93.44 159 LYS A CA 1
ATOM 1263 C C . LYS A 1 159 ? 20.697 4.860 8.362 1.00 93.44 159 LYS A C 1
ATOM 1265 O O . LYS A 1 159 ? 19.490 5.070 8.356 1.00 93.44 159 LYS A O 1
ATOM 1270 N N . GLU A 1 160 ? 21.602 5.837 8.338 1.00 93.75 160 GLU A N 1
ATOM 1271 C CA . GLU A 1 160 ? 21.252 7.257 8.259 1.00 93.75 160 GLU A CA 1
ATOM 1272 C C . GLU A 1 160 ? 20.455 7.573 6.990 1.00 93.75 160 GLU A C 1
ATOM 1274 O O . GLU A 1 160 ? 19.425 8.238 7.076 1.00 93.75 160 GLU A O 1
ATOM 1279 N N . ALA A 1 161 ? 20.876 7.061 5.830 1.00 93.12 161 ALA A N 1
ATOM 1280 C CA . ALA A 1 161 ? 20.153 7.245 4.575 1.00 93.12 161 ALA A CA 1
ATOM 1281 C C . ALA A 1 161 ? 18.738 6.648 4.638 1.00 93.12 161 ALA A C 1
ATOM 1283 O O . ALA A 1 161 ? 17.781 7.309 4.244 1.00 93.12 161 ALA A O 1
ATOM 1284 N N . MET A 1 162 ? 18.586 5.438 5.181 1.00 93.19 162 MET A N 1
ATOM 1285 C CA . MET A 1 162 ? 17.272 4.805 5.330 1.00 93.19 162 MET A CA 1
ATOM 1286 C C . MET A 1 162 ? 16.364 5.573 6.298 1.00 93.19 162 MET A C 1
ATOM 1288 O O . MET A 1 162 ? 15.213 5.834 5.974 1.00 93.19 162 MET A O 1
ATOM 1292 N N . ILE A 1 163 ? 16.873 5.993 7.461 1.00 93.75 163 ILE A N 1
ATOM 1293 C CA . ILE A 1 163 ? 16.092 6.774 8.438 1.00 93.75 163 ILE A CA 1
ATOM 1294 C C . ILE A 1 163 ? 15.666 8.122 7.849 1.00 93.75 163 ILE A C 1
ATOM 1296 O O . ILE A 1 163 ? 14.567 8.599 8.117 1.00 93.75 163 ILE A O 1
ATOM 1300 N N . LYS A 1 164 ? 16.548 8.751 7.068 1.00 95.69 164 LYS A N 1
ATOM 1301 C CA . LYS A 1 164 ? 16.328 10.092 6.532 1.00 95.69 164 LYS A CA 1
ATOM 1302 C C . LYS A 1 164 ? 15.402 10.111 5.318 1.00 95.69 164 LYS A C 1
ATOM 1304 O O . LYS A 1 164 ? 14.657 11.074 5.164 1.00 95.69 164 LYS A O 1
ATOM 1309 N N . TYR A 1 165 ? 15.500 9.113 4.441 1.00 95.88 165 TYR A N 1
ATOM 1310 C CA . TYR A 1 165 ? 14.865 9.154 3.122 1.00 95.88 165 TYR A CA 1
ATOM 1311 C C . TYR A 1 165 ? 13.710 8.166 2.942 1.00 95.88 165 TYR A C 1
ATOM 1313 O O . TYR A 1 165 ? 12.924 8.373 2.026 1.00 95.88 165 TYR A O 1
ATOM 1321 N N . CYS A 1 166 ? 13.567 7.123 3.771 1.00 94.06 166 CYS A N 1
ATOM 1322 C CA . CYS A 1 166 ? 12.392 6.256 3.666 1.00 94.06 166 CYS A CA 1
ATOM 1323 C C . CYS A 1 166 ? 11.116 7.036 4.011 1.00 94.06 166 CYS A C 1
ATOM 1325 O O . CYS A 1 166 ? 11.039 7.739 5.022 1.00 94.06 166 CYS A O 1
ATOM 1327 N N . GLN A 1 167 ? 10.105 6.886 3.169 1.00 94.00 167 GLN A N 1
ATOM 1328 C CA . GLN A 1 167 ? 8.823 7.555 3.258 1.00 94.00 167 GLN A CA 1
ATOM 1329 C C . GLN A 1 167 ? 7.751 6.632 3.830 1.00 94.00 167 GLN A C 1
ATOM 1331 O O . GLN A 1 167 ? 7.841 5.403 3.840 1.00 94.00 167 GLN A O 1
ATOM 1336 N N . HIS A 1 168 ? 6.663 7.244 4.283 1.00 93.50 168 HIS A N 1
ATOM 1337 C CA . HIS A 1 168 ? 5.497 6.491 4.710 1.00 93.50 168 HIS A CA 1
ATOM 1338 C C . HIS A 1 168 ? 4.842 5.772 3.502 1.00 93.50 168 HIS A C 1
ATOM 1340 O O . HIS A 1 168 ? 4.657 6.414 2.468 1.00 93.50 168 HIS A O 1
ATOM 1346 N N . PRO A 1 169 ? 4.393 4.500 3.591 1.00 94.25 169 PRO A N 1
ATOM 1347 C CA . PRO A 1 169 ? 3.814 3.769 2.450 1.00 94.25 169 PRO A CA 1
ATOM 1348 C C . PRO A 1 169 ? 2.676 4.506 1.723 1.00 94.25 169 PRO A C 1
ATOM 1350 O O . PRO A 1 169 ? 2.625 4.534 0.493 1.00 94.25 169 PRO A O 1
ATOM 1353 N N . ILE A 1 170 ? 1.794 5.171 2.479 1.00 95.06 170 ILE A N 1
ATOM 1354 C CA . ILE A 1 170 ? 0.725 6.019 1.922 1.00 95.06 170 ILE A CA 1
ATOM 1355 C C . ILE A 1 170 ? 1.283 7.232 1.160 1.00 95.06 170 ILE A C 1
ATOM 1357 O O . ILE A 1 170 ? 0.756 7.576 0.104 1.00 95.06 170 ILE A O 1
ATOM 1361 N N . GLN A 1 171 ? 2.374 7.838 1.634 1.00 94.81 171 GLN A N 1
ATOM 1362 C CA . GLN A 1 171 ? 3.052 8.922 0.923 1.00 94.81 171 GLN A CA 1
ATOM 1363 C C . GLN A 1 171 ? 3.629 8.427 -0.402 1.00 94.81 171 GLN A C 1
ATOM 1365 O O . GLN A 1 171 ? 3.446 9.074 -1.431 1.00 94.81 171 GLN A O 1
ATOM 1370 N N . VAL A 1 172 ? 4.266 7.250 -0.406 1.00 95.12 172 VAL A N 1
ATOM 1371 C CA . VAL A 1 172 ? 4.792 6.631 -1.633 1.00 95.12 172 VAL A CA 1
ATOM 1372 C C . VAL A 1 172 ? 3.654 6.376 -2.628 1.00 95.12 172 VAL A C 1
ATOM 1374 O O . VAL A 1 172 ? 3.791 6.697 -3.811 1.00 95.12 172 VAL A O 1
ATOM 1377 N N . LEU A 1 173 ? 2.502 5.875 -2.158 1.00 95.38 173 LEU A N 1
ATOM 1378 C CA . LEU A 1 173 ? 1.303 5.691 -2.982 1.00 95.38 173 LEU A CA 1
ATOM 1379 C C . LEU A 1 173 ? 0.801 7.022 -3.560 1.00 95.38 173 LEU A C 1
ATOM 1381 O O . LEU A 1 173 ? 0.579 7.116 -4.765 1.00 95.38 173 LEU A O 1
ATOM 1385 N N . GLN A 1 174 ? 0.656 8.065 -2.743 1.00 93.62 174 GLN A N 1
ATOM 1386 C CA . GLN A 1 174 ? 0.197 9.382 -3.199 1.00 93.62 174 GLN A CA 1
ATOM 1387 C C . GLN A 1 174 ? 1.171 10.031 -4.191 1.00 93.62 174 GLN A C 1
ATOM 1389 O O . GLN A 1 174 ? 0.739 10.564 -5.216 1.00 93.62 174 GLN A O 1
ATOM 1394 N N . ASN A 1 175 ? 2.480 9.927 -3.945 1.00 92.88 175 ASN A N 1
ATOM 1395 C CA . ASN A 1 175 ? 3.527 10.358 -4.873 1.00 92.88 175 ASN A CA 1
ATOM 1396 C C . ASN A 1 175 ? 3.427 9.595 -6.200 1.00 92.88 175 ASN A C 1
ATOM 1398 O O . ASN A 1 175 ? 3.576 10.170 -7.277 1.00 92.88 175 ASN A O 1
ATOM 1402 N N . SER A 1 176 ? 3.120 8.299 -6.136 1.00 93.00 176 SER A N 1
ATOM 1403 C CA . SER A 1 176 ? 2.901 7.456 -7.309 1.00 93.00 176 SER A CA 1
ATOM 1404 C C . SER A 1 176 ? 1.649 7.832 -8.095 1.00 93.00 176 SER A C 1
ATOM 1406 O O . SER A 1 176 ? 1.680 7.861 -9.327 1.00 93.00 176 SER A O 1
ATOM 1408 N N . LEU A 1 177 ? 0.551 8.165 -7.418 1.00 91.88 177 LEU A N 1
ATOM 1409 C CA . LEU A 1 177 ? -0.689 8.616 -8.054 1.00 91.88 177 LEU A CA 1
ATOM 1410 C C . LEU A 1 177 ? -0.545 10.010 -8.675 1.00 91.88 177 LEU A C 1
ATOM 1412 O O . LEU A 1 177 ? -1.036 10.246 -9.777 1.00 91.88 177 LEU A O 1
ATOM 1416 N N . SER A 1 178 ? 0.205 10.895 -8.021 1.00 89.19 178 SER A N 1
ATOM 1417 C CA . SER A 1 178 ? 0.474 12.259 -8.498 1.00 89.19 178 SER A CA 1
ATOM 1418 C C . SER A 1 178 ? 1.451 12.306 -9.674 1.00 89.19 178 SER A C 1
ATOM 1420 O O . SER A 1 178 ? 1.514 13.307 -10.388 1.00 89.19 178 SER A O 1
ATOM 1422 N N . ASP A 1 179 ? 2.201 11.226 -9.904 1.00 83.94 179 ASP A N 1
ATOM 1423 C CA . ASP A 1 179 ? 3.085 11.088 -11.053 1.00 83.94 179 ASP A CA 1
ATOM 1424 C C . ASP A 1 179 ? 2.253 10.918 -12.340 1.00 83.94 179 ASP A C 1
ATOM 1426 O O . ASP A 1 179 ? 1.913 9.809 -12.755 1.00 83.94 179 ASP A O 1
ATOM 1430 N N . VAL A 1 180 ? 1.857 12.036 -12.955 1.00 72.31 180 VAL A N 1
ATOM 1431 C CA . VAL A 1 180 ? 1.119 12.074 -14.225 1.00 72.31 180 VAL A CA 1
ATOM 1432 C C . VAL A 1 180 ? 1.951 12.811 -15.267 1.00 72.31 180 VAL A C 1
ATOM 1434 O O . VAL A 1 180 ? 2.132 14.026 -15.211 1.00 72.31 180 VAL A O 1
ATOM 1437 N N . GLN A 1 181 ? 2.425 12.081 -16.275 1.00 66.81 181 GLN A N 1
ATOM 1438 C CA . GLN A 1 181 ? 3.147 12.665 -17.403 1.00 66.81 181 GLN A CA 1
ATOM 1439 C C . GLN A 1 181 ? 2.190 13.055 -18.530 1.00 66.81 181 GLN A C 1
ATOM 1441 O O . GLN A 1 181 ? 2.007 12.318 -19.498 1.00 66.81 181 GLN A O 1
ATOM 1446 N N . ALA A 1 182 ? 1.607 14.254 -18.432 1.00 55.41 182 ALA A N 1
ATOM 1447 C CA . ALA A 1 182 ? 0.729 14.795 -19.477 1.00 55.41 182 ALA A CA 1
ATOM 1448 C C . ALA A 1 182 ? 1.426 14.920 -20.852 1.00 55.41 182 ALA A C 1
ATOM 1450 O O . ALA A 1 182 ? 0.764 14.836 -21.883 1.00 55.41 182 ALA A O 1
ATOM 1451 N N . ASN A 1 183 ? 2.759 15.059 -20.864 1.00 56.53 183 ASN A N 1
ATOM 1452 C CA . ASN A 1 183 ? 3.591 15.199 -22.064 1.00 56.53 183 ASN A CA 1
ATOM 1453 C C . ASN A 1 183 ? 4.592 14.039 -22.226 1.00 56.53 183 ASN A C 1
ATOM 1455 O O . ASN A 1 183 ? 5.736 14.271 -22.618 1.00 56.53 183 ASN A O 1
ATOM 1459 N N . ALA A 1 184 ? 4.191 12.806 -21.895 1.00 60.91 184 ALA A N 1
ATOM 1460 C CA . ALA A 1 184 ? 5.035 11.627 -22.089 1.00 60.91 184 ALA A CA 1
ATOM 1461 C C . ALA A 1 184 ? 5.532 11.558 -23.546 1.00 60.91 184 ALA A C 1
ATOM 1463 O O . ALA A 1 184 ? 4.750 11.410 -24.488 1.00 60.91 184 ALA A O 1
ATOM 1464 N N . SER A 1 185 ? 6.846 11.689 -23.725 1.00 57.41 185 SER A N 1
ATOM 1465 C CA . SER A 1 185 ? 7.500 11.693 -25.040 1.00 57.41 185 SER A CA 1
ATOM 1466 C C . SER A 1 185 ? 7.710 10.283 -25.595 1.00 57.41 185 SER A C 1
ATOM 1468 O O . SER A 1 185 ? 7.956 10.091 -26.788 1.00 57.41 185 SER A O 1
ATOM 1470 N N . SER A 1 186 ? 7.593 9.297 -24.709 1.00 64.50 186 SER A N 1
ATOM 1471 C CA . SER A 1 186 ? 7.834 7.887 -24.939 1.00 64.50 186 SER A CA 1
ATOM 1472 C C . SER A 1 186 ? 6.921 7.056 -24.043 1.00 64.50 186 SER A C 1
ATOM 1474 O O . SER A 1 186 ? 6.619 7.441 -22.913 1.00 64.50 186 SER A O 1
ATOM 1476 N N . ARG A 1 187 ? 6.540 5.855 -24.491 1.00 65.19 187 ARG A N 1
ATOM 1477 C CA . ARG A 1 187 ? 5.818 4.885 -23.645 1.00 65.19 187 ARG A CA 1
ATOM 1478 C C . ARG A 1 187 ? 6.543 4.559 -22.331 1.00 65.19 187 ARG A C 1
ATOM 1480 O O . ARG A 1 187 ? 5.897 4.153 -21.377 1.00 65.19 187 ARG A O 1
ATOM 1487 N N . TYR A 1 188 ? 7.870 4.720 -22.291 1.00 65.19 188 TYR A N 1
ATOM 1488 C CA . TYR A 1 188 ? 8.693 4.479 -21.100 1.00 65.19 188 TYR A CA 1
ATOM 1489 C C . TYR A 1 188 ? 8.570 5.586 -20.043 1.00 65.19 188 TYR A C 1
ATOM 1491 O O . TYR A 1 188 ? 9.018 5.398 -18.916 1.00 65.19 188 TYR A O 1
ATOM 1499 N N . ASP A 1 189 ? 7.969 6.724 -20.395 1.00 70.31 189 ASP A N 1
ATOM 1500 C CA . ASP A 1 189 ? 7.700 7.819 -19.464 1.00 70.31 189 ASP A CA 1
ATOM 1501 C C . ASP A 1 189 ? 6.351 7.646 -18.741 1.00 70.31 189 ASP A C 1
ATOM 1503 O O . ASP A 1 189 ? 6.068 8.374 -17.791 1.00 70.31 189 ASP A O 1
ATOM 1507 N N . ILE A 1 190 ? 5.524 6.682 -19.168 1.00 78.62 190 ILE A N 1
ATOM 1508 C CA . ILE A 1 190 ? 4.219 6.400 -18.566 1.00 78.62 190 ILE A CA 1
ATOM 1509 C C . ILE A 1 190 ? 4.434 5.588 -17.277 1.00 78.62 190 ILE A C 1
ATOM 1511 O O . ILE A 1 190 ? 4.978 4.481 -17.337 1.00 78.62 190 ILE A O 1
ATOM 1515 N N . PRO A 1 191 ? 4.009 6.094 -16.105 1.00 82.88 191 PRO A N 1
ATOM 1516 C CA . PRO A 1 191 ? 4.121 5.361 -14.847 1.00 82.88 191 PRO A CA 1
ATOM 1517 C C . PRO A 1 191 ? 3.272 4.093 -14.865 1.00 82.88 191 PRO A C 1
ATOM 1519 O O . PRO A 1 191 ? 2.230 4.041 -15.521 1.00 82.88 191 PRO A O 1
ATOM 1522 N N . ARG A 1 192 ? 3.700 3.062 -14.132 1.00 90.62 192 ARG A N 1
ATOM 1523 C CA . ARG A 1 192 ? 2.939 1.813 -14.029 1.00 90.62 192 ARG A CA 1
ATOM 1524 C C . ARG A 1 192 ? 1.594 2.055 -13.347 1.00 90.62 192 ARG A C 1
ATOM 1526 O O . ARG A 1 192 ? 1.428 2.972 -12.537 1.00 90.62 192 ARG A O 1
ATOM 1533 N N . PHE A 1 193 ? 0.633 1.196 -13.666 1.00 94.75 193 PHE A N 1
ATOM 1534 C CA . PHE A 1 193 ? -0.569 1.083 -12.850 1.00 94.75 193 PHE A CA 1
ATOM 1535 C C . PHE A 1 193 ? -0.221 0.516 -11.479 1.00 94.75 193 PHE A C 1
ATOM 1537 O O . PHE A 1 193 ? 0.805 -0.144 -11.311 1.00 94.75 193 PHE A O 1
ATOM 1544 N N . LYS A 1 194 ? -1.077 0.798 -10.503 1.00 96.25 194 LYS A N 1
ATOM 1545 C CA . LYS A 1 194 ? -0.846 0.466 -9.105 1.00 96.25 194 LYS A CA 1
ATOM 1546 C C . LYS A 1 194 ? -1.591 -0.810 -8.746 1.00 96.25 194 LYS A C 1
ATOM 1548 O O . LYS A 1 194 ? -2.669 -1.069 -9.277 1.00 96.25 194 LYS A O 1
ATOM 1553 N N . MET A 1 195 ? -1.036 -1.571 -7.823 1.00 96.31 195 MET A N 1
ATOM 1554 C CA . MET A 1 195 ? -1.699 -2.674 -7.152 1.00 96.31 195 MET A CA 1
ATOM 1555 C C . MET A 1 195 ? -1.645 -2.421 -5.652 1.00 96.31 195 MET A C 1
ATOM 1557 O O . MET A 1 195 ? -0.557 -2.269 -5.108 1.00 96.31 195 MET A O 1
ATOM 1561 N N . ILE A 1 196 ? -2.802 -2.361 -5.003 1.00 96.81 196 ILE A N 1
ATOM 1562 C CA . ILE A 1 196 ? -2.910 -2.319 -3.547 1.00 96.81 196 ILE A CA 1
ATOM 1563 C C . ILE A 1 196 ? -3.129 -3.750 -3.065 1.00 96.81 196 ILE A C 1
ATOM 1565 O O . ILE A 1 196 ? -4.079 -4.404 -3.496 1.00 96.81 196 ILE A O 1
ATOM 1569 N N . ILE A 1 197 ? -2.232 -4.212 -2.201 1.00 95.31 197 ILE A N 1
ATOM 1570 C CA . ILE A 1 197 ? -2.299 -5.497 -1.513 1.00 95.31 197 ILE A CA 1
ATOM 1571 C C . ILE A 1 197 ? -2.852 -5.222 -0.116 1.00 95.31 197 ILE A C 1
ATOM 1573 O O . ILE A 1 197 ? -2.209 -4.550 0.692 1.00 95.31 197 ILE A O 1
ATOM 1577 N N . ASP A 1 198 ? -4.066 -5.699 0.127 1.00 94.75 198 ASP A N 1
ATOM 1578 C CA . ASP A 1 198 ? -4.818 -5.493 1.359 1.00 94.75 198 ASP A CA 1
ATOM 1579 C C . ASP A 1 198 ? -4.480 -6.587 2.387 1.00 94.75 198 ASP A C 1
ATOM 1581 O O . ASP A 1 198 ? -4.816 -7.759 2.197 1.00 94.75 198 ASP A O 1
ATOM 1585 N N . GLU A 1 199 ? -3.824 -6.205 3.487 1.00 93.12 199 GLU A N 1
ATOM 1586 C CA . GLU A 1 199 ? -3.484 -7.125 4.582 1.00 93.12 199 GLU A CA 1
ATOM 1587 C C . GLU A 1 199 ? -4.675 -7.520 5.470 1.00 93.12 199 GLU A C 1
ATOM 1589 O O . GLU A 1 199 ? -4.620 -8.555 6.133 1.00 93.12 199 GLU A O 1
ATOM 1594 N N . SER A 1 200 ? -5.759 -6.737 5.477 1.00 89.69 200 SER A N 1
ATOM 1595 C CA . SER A 1 200 ? -6.952 -7.007 6.294 1.00 89.69 200 SER A CA 1
ATOM 1596 C C . SER A 1 200 ? -7.760 -8.210 5.799 1.00 89.69 200 SER A C 1
ATOM 1598 O O . SER A 1 200 ? -8.471 -8.836 6.583 1.00 89.69 200 SER A O 1
ATOM 1600 N N . ASN A 1 201 ? -7.614 -8.574 4.518 1.00 84.88 201 ASN A N 1
ATOM 1601 C CA . ASN A 1 201 ? -8.334 -9.670 3.853 1.00 84.88 201 ASN A CA 1
ATOM 1602 C C . ASN A 1 201 ? -9.872 -9.531 3.831 1.00 84.88 201 ASN A C 1
ATOM 1604 O O . ASN A 1 201 ? -10.566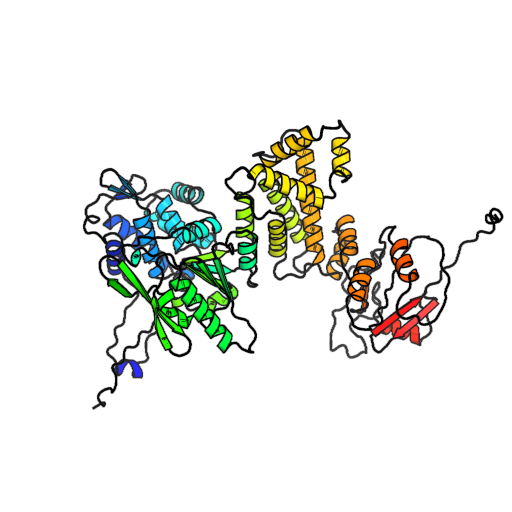 -10.500 3.533 1.00 84.88 201 ASN A O 1
ATOM 1608 N N . ASP A 1 202 ? -10.423 -8.346 4.112 1.00 84.25 202 ASP A N 1
ATOM 1609 C CA . ASP A 1 202 ? -11.874 -8.097 4.141 1.00 84.25 202 ASP A CA 1
ATOM 1610 C C . ASP A 1 202 ? -12.280 -6.755 3.488 1.00 84.25 202 ASP A C 1
ATOM 1612 O O . ASP A 1 202 ? -13.328 -6.169 3.788 1.00 84.25 202 ASP A O 1
ATOM 1616 N N . ASP A 1 203 ? -11.440 -6.251 2.581 1.00 87.38 203 ASP A N 1
ATOM 1617 C CA . ASP A 1 203 ? -11.582 -4.965 1.890 1.00 87.38 203 ASP A CA 1
ATOM 1618 C C . ASP A 1 203 ? -11.628 -3.749 2.848 1.00 87.38 203 ASP A C 1
ATOM 1620 O O . ASP A 1 203 ? -12.092 -2.664 2.464 1.00 87.38 203 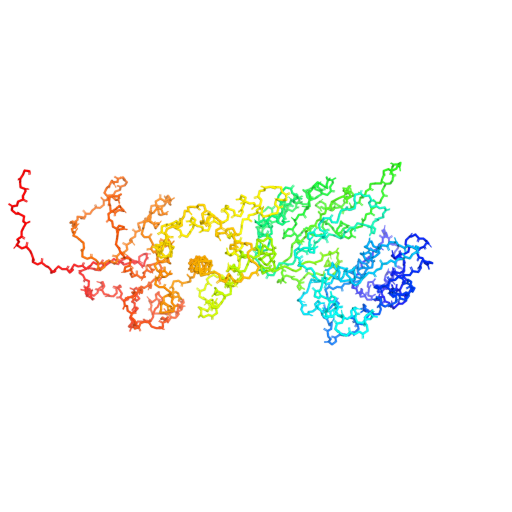ASP A O 1
ATOM 1624 N N . SER A 1 204 ? -11.210 -3.889 4.116 1.00 90.81 204 SER A N 1
ATOM 1625 C CA . SER A 1 204 ? -11.193 -2.769 5.068 1.00 90.81 204 SER A CA 1
ATOM 1626 C C . SER A 1 204 ? -10.225 -1.678 4.640 1.00 90.81 204 SER A C 1
ATOM 1628 O O . SER A 1 204 ? -10.554 -0.501 4.784 1.00 90.81 204 SER A O 1
ATOM 1630 N N . ILE A 1 205 ? -9.081 -2.028 4.044 1.00 94.56 205 ILE A N 1
ATOM 1631 C CA . ILE A 1 205 ? -8.117 -1.040 3.544 1.00 94.56 205 ILE A CA 1
ATOM 1632 C C . ILE A 1 205 ? -8.777 -0.142 2.506 1.00 94.56 205 ILE A C 1
ATOM 1634 O O . ILE A 1 205 ? -8.671 1.076 2.604 1.00 94.56 205 ILE A O 1
ATOM 1638 N N . MET A 1 206 ? -9.534 -0.703 1.560 1.00 93.44 206 MET A N 1
ATOM 1639 C CA . MET A 1 206 ? -10.216 0.103 0.545 1.00 93.44 206 MET A CA 1
ATOM 1640 C C . MET A 1 206 ? -11.235 1.071 1.150 1.00 93.44 206 MET A C 1
ATOM 1642 O O . MET A 1 206 ? -11.259 2.245 0.776 1.00 93.44 206 MET A O 1
ATOM 1646 N N . ARG A 1 207 ? -12.034 0.597 2.114 1.00 91.31 207 ARG A N 1
ATOM 1647 C CA . ARG A 1 207 ? -13.016 1.424 2.833 1.00 91.31 207 ARG A CA 1
ATOM 1648 C C . ARG A 1 207 ? -12.343 2.537 3.634 1.00 91.31 207 ARG A C 1
ATOM 1650 O O . ARG A 1 207 ? -12.836 3.660 3.653 1.00 91.31 207 ARG A O 1
ATOM 1657 N N . LEU A 1 208 ? -11.218 2.241 4.280 1.00 93.19 208 LEU A N 1
ATOM 1658 C CA . LEU A 1 208 ? -10.473 3.207 5.083 1.00 93.19 208 LEU A CA 1
ATOM 1659 C C . LEU A 1 208 ? -9.736 4.226 4.213 1.00 93.19 208 LEU A C 1
ATOM 1661 O O . LEU A 1 208 ? -9.779 5.409 4.522 1.00 93.19 208 LEU A O 1
ATOM 1665 N N . LEU A 1 209 ? -9.136 3.815 3.094 1.00 94.06 209 LEU A N 1
ATOM 1666 C CA . LEU A 1 209 ? -8.527 4.737 2.129 1.00 94.06 209 LEU A CA 1
ATOM 1667 C C . LEU A 1 209 ? -9.550 5.739 1.574 1.00 94.06 209 LEU A C 1
ATOM 1669 O O . LEU A 1 209 ? -9.217 6.909 1.382 1.00 94.06 209 LEU A O 1
ATOM 1673 N N . GLU A 1 210 ? -10.788 5.296 1.343 1.00 91.00 210 GLU A N 1
ATOM 1674 C CA . GLU A 1 210 ? -11.908 6.164 0.968 1.00 91.00 210 GLU A CA 1
ATOM 1675 C C . GLU A 1 210 ? -12.332 7.074 2.134 1.00 91.00 210 GLU A C 1
ATOM 1677 O O . GLU A 1 210 ? -12.433 8.289 1.969 1.00 91.00 210 GLU A O 1
ATOM 1682 N N . ALA A 1 211 ? -12.538 6.512 3.331 1.00 86.00 211 ALA A N 1
ATOM 1683 C CA . ALA A 1 211 ? -12.959 7.265 4.515 1.00 86.00 211 ALA A CA 1
ATOM 1684 C C . ALA A 1 211 ? -11.939 8.333 4.946 1.00 86.00 211 ALA A C 1
ATOM 1686 O O . ALA A 1 211 ? -12.333 9.372 5.472 1.00 86.00 211 ALA A O 1
ATOM 1687 N N . SER A 1 212 ? -10.654 8.085 4.698 1.00 87.31 212 SER A N 1
ATOM 1688 C CA . SER A 1 212 ? -9.519 8.965 4.981 1.00 87.31 212 SER A CA 1
ATOM 1689 C C . SER A 1 212 ? -9.183 9.954 3.850 1.00 87.31 212 SER A C 1
ATOM 1691 O O . SER A 1 212 ? -8.149 10.622 3.928 1.00 87.31 212 SER A O 1
ATOM 1693 N N . ASP A 1 213 ? -10.009 10.012 2.796 1.00 87.38 213 ASP A N 1
ATOM 1694 C CA . ASP A 1 213 ? -9.845 10.844 1.588 1.00 87.38 213 ASP A CA 1
ATOM 1695 C C . ASP A 1 213 ? -8.512 10.634 0.837 1.00 87.38 213 ASP A C 1
ATOM 1697 O O . ASP A 1 213 ? -8.104 11.437 0.001 1.00 87.38 213 ASP A O 1
ATOM 1701 N N . ILE A 1 214 ? -7.834 9.507 1.082 1.00 91.19 214 ILE A N 1
ATOM 1702 C CA . ILE A 1 214 ? -6.636 9.111 0.328 1.00 91.19 214 ILE A CA 1
ATOM 1703 C C . ILE A 1 214 ? -7.049 8.711 -1.095 1.00 91.19 214 ILE A C 1
ATOM 1705 O O . ILE A 1 214 ? -6.387 9.079 -2.065 1.00 91.19 214 ILE A O 1
ATOM 1709 N N . LEU A 1 215 ? -8.174 7.995 -1.220 1.00 93.56 215 LEU A N 1
ATOM 1710 C CA . LEU A 1 215 ? -8.824 7.660 -2.487 1.00 93.56 215 LEU A CA 1
ATOM 1711 C C . LEU A 1 215 ? -10.216 8.310 -2.556 1.00 93.56 215 LEU A C 1
ATOM 1713 O O . LEU A 1 215 ? -11.234 7.680 -2.289 1.00 93.56 215 LEU A O 1
ATOM 1717 N N . SER A 1 216 ? -10.258 9.592 -2.917 1.00 89.94 216 SER A N 1
ATOM 1718 C CA . SER A 1 216 ? -11.496 10.385 -2.982 1.00 89.94 216 SER A CA 1
ATOM 1719 C C . SER A 1 216 ? -12.369 10.073 -4.208 1.00 89.94 216 SER A C 1
ATOM 1721 O O . SER A 1 216 ? -11.851 9.978 -5.320 1.00 89.94 216 SER A O 1
ATOM 1723 N N . HIS A 1 217 ? -13.704 10.059 -4.070 1.00 88.69 217 HIS A N 1
ATOM 1724 C CA . HIS A 1 217 ? -14.660 9.960 -5.203 1.00 88.69 217 HIS A CA 1
ATOM 1725 C C . HIS A 1 217 ? -14.566 11.118 -6.208 1.00 88.69 217 HIS A C 1
ATOM 1727 O O . HIS A 1 217 ? -15.039 11.018 -7.348 1.00 88.69 217 HIS A O 1
ATOM 1733 N N . SER A 1 218 ? -13.980 12.243 -5.792 1.00 89.88 218 SER A N 1
ATOM 1734 C CA . SER A 1 218 ? -13.733 13.391 -6.666 1.00 89.88 218 SER A CA 1
ATOM 1735 C C . SER A 1 218 ? -12.721 13.051 -7.769 1.00 89.88 218 SER A C 1
ATOM 1737 O O . SER A 1 218 ? -12.950 13.392 -8.929 1.00 89.88 218 SER A O 1
ATOM 1739 N N . SER A 1 219 ? -11.671 12.301 -7.431 1.00 91.06 219 SER A N 1
ATOM 1740 C CA . SER A 1 219 ? -10.546 11.942 -8.304 1.00 91.06 219 SER A CA 1
ATOM 1741 C C . SER A 1 219 ? -10.503 10.460 -8.699 1.00 91.06 219 SER A C 1
ATOM 1743 O O . SER A 1 219 ? -9.794 10.098 -9.639 1.00 91.06 219 SER A O 1
ATOM 1745 N N . HIS A 1 220 ? -11.289 9.602 -8.046 1.00 95.44 220 HIS A N 1
ATOM 1746 C CA . HIS A 1 220 ? -11.306 8.155 -8.261 1.00 95.44 220 HIS A CA 1
ATOM 1747 C C . HIS A 1 220 ? -12.692 7.656 -8.680 1.00 95.44 220 HIS A C 1
ATOM 1749 O O . HIS A 1 220 ? -13.725 8.218 -8.321 1.00 95.44 220 HIS A O 1
ATOM 1755 N N . SER A 1 221 ? -12.714 6.586 -9.474 1.00 95.69 221 SER A N 1
ATOM 1756 C CA . SER A 1 221 ? -13.927 5.841 -9.825 1.00 95.69 221 SER A CA 1
ATOM 1757 C C . SER A 1 221 ? -13.774 4.388 -9.405 1.00 95.69 221 SER A C 1
ATOM 1759 O O . SER A 1 221 ? -12.886 3.699 -9.904 1.00 95.69 221 SER A O 1
ATOM 1761 N N . PHE A 1 222 ? -14.654 3.922 -8.523 1.00 94.94 222 PHE A N 1
ATOM 1762 C CA . PHE A 1 222 ? -14.615 2.566 -7.986 1.00 94.94 222 PHE A CA 1
ATOM 1763 C C . PHE A 1 222 ? -15.423 1.592 -8.850 1.00 94.94 222 PHE A C 1
ATOM 1765 O O . PHE A 1 222 ? -16.567 1.860 -9.235 1.00 94.94 222 PHE A O 1
ATOM 1772 N N . TYR A 1 223 ? -14.814 0.448 -9.144 1.00 94.69 223 TYR A N 1
ATOM 1773 C CA . TYR A 1 223 ? -15.377 -0.644 -9.922 1.00 94.69 223 TYR A CA 1
ATOM 1774 C C . TYR A 1 223 ? -15.172 -1.948 -9.162 1.00 94.69 223 TYR A C 1
ATOM 1776 O O . TYR A 1 223 ? -14.040 -2.360 -8.914 1.00 94.69 223 TYR A O 1
ATOM 1784 N N . LYS A 1 224 ? -16.276 -2.599 -8.809 1.00 91.44 224 LYS A N 1
ATOM 1785 C CA . LYS A 1 224 ? -16.284 -3.866 -8.086 1.00 91.44 224 LYS A CA 1
ATOM 1786 C C . LYS A 1 224 ? -17.294 -4.803 -8.738 1.00 91.44 224 LYS A C 1
ATOM 1788 O O . LYS A 1 224 ? -18.384 -4.344 -9.084 1.00 91.44 224 LYS A O 1
ATOM 1793 N N . LEU A 1 225 ? -16.917 -6.062 -8.961 1.00 87.81 225 LEU A N 1
ATOM 1794 C CA . LEU A 1 225 ? -17.878 -7.093 -9.364 1.00 87.81 225 LEU A CA 1
ATOM 1795 C C . LEU A 1 225 ? -18.641 -7.587 -8.139 1.00 87.81 225 LEU A C 1
ATOM 1797 O O . LEU A 1 225 ? -18.088 -7.644 -7.041 1.00 87.81 225 LEU A O 1
ATOM 1801 N N . SER A 1 226 ? -19.908 -7.944 -8.330 1.00 78.75 226 SER A N 1
ATOM 1802 C CA . SER A 1 226 ? -20.640 -8.697 -7.322 1.00 78.75 226 SER A CA 1
ATOM 1803 C C . SER A 1 226 ? -20.046 -10.100 -7.185 1.00 78.75 226 SER A C 1
ATOM 1805 O O . SER A 1 226 ? -19.649 -10.715 -8.175 1.00 78.75 226 SER A O 1
ATOM 1807 N N . GLY A 1 227 ? -20.027 -10.626 -5.959 1.00 73.12 227 GLY A N 1
ATOM 1808 C CA . GLY A 1 227 ? -19.750 -12.043 -5.701 1.00 73.12 227 GLY A CA 1
ATOM 1809 C C . GLY A 1 227 ? -20.957 -12.957 -5.948 1.00 73.12 227 GLY A C 1
ATOM 1810 O O . GLY A 1 227 ? -20.860 -14.160 -5.729 1.00 73.12 227 GLY A O 1
ATOM 1811 N N . LEU A 1 228 ? -22.105 -12.404 -6.357 1.00 77.62 228 LEU A N 1
ATOM 1812 C CA . LEU A 1 228 ? -23.328 -13.162 -6.620 1.00 77.62 228 LEU A CA 1
ATOM 1813 C C . LEU A 1 228 ? -23.292 -13.779 -8.026 1.00 77.62 228 LEU A C 1
ATOM 1815 O O . LEU A 1 228 ? -22.923 -13.121 -8.997 1.00 77.62 228 LEU A O 1
ATOM 1819 N N . GLU A 1 229 ? -23.710 -15.041 -8.148 1.00 71.50 229 GLU A N 1
ATOM 1820 C CA . GLU A 1 229 ? -23.686 -15.769 -9.427 1.00 71.50 229 GLU A CA 1
ATOM 1821 C C . GLU A 1 229 ? -24.710 -15.231 -10.445 1.00 71.50 229 GLU A C 1
ATOM 1823 O O . GLU A 1 229 ? -24.487 -15.272 -11.661 1.00 71.50 229 GLU A O 1
ATOM 1828 N N . GLU A 1 230 ? -25.838 -14.702 -9.968 1.00 69.19 230 GLU A N 1
ATOM 1829 C CA . GLU A 1 230 ? -26.904 -14.185 -10.823 1.00 69.19 230 GLU A CA 1
ATOM 1830 C C . GLU A 1 230 ? -26.490 -12.880 -11.517 1.00 69.19 230 GLU A C 1
ATOM 1832 O O . GLU A 1 230 ? -26.143 -11.890 -10.883 1.00 69.19 230 GLU A O 1
ATOM 1837 N N . GLY A 1 231 ? -26.555 -12.855 -12.853 1.00 74.25 231 GLY A N 1
ATOM 1838 C CA . GLY A 1 231 ? -26.260 -11.651 -13.639 1.00 74.25 231 GLY A CA 1
ATOM 1839 C C . GLY A 1 231 ? -24.770 -11.354 -13.854 1.00 74.25 231 GLY A C 1
ATOM 1840 O O . GLY A 1 231 ? -24.452 -10.413 -14.589 1.00 74.25 231 GLY A O 1
ATOM 1841 N N . ALA A 1 232 ? -23.864 -12.190 -13.333 1.00 81.81 232 ALA A N 1
ATOM 1842 C CA . ALA A 1 232 ? -22.415 -11.997 -13.422 1.00 81.81 232 ALA A CA 1
ATOM 1843 C C . ALA A 1 232 ? -21.889 -11.671 -14.842 1.00 81.81 232 ALA A C 1
ATOM 1845 O O . ALA A 1 232 ? -21.108 -10.727 -14.974 1.00 81.81 232 ALA A O 1
ATOM 1846 N N . PRO A 1 233 ? -22.328 -12.324 -15.944 1.00 86.06 233 PRO A N 1
ATOM 1847 C CA . PRO A 1 233 ? -21.826 -11.990 -17.283 1.00 86.06 233 PRO A CA 1
ATOM 1848 C C . PRO A 1 233 ? -22.166 -10.561 -17.735 1.00 86.06 233 PRO A C 1
ATOM 1850 O O . PRO A 1 233 ? -21.383 -9.919 -18.438 1.00 86.06 233 PRO A O 1
ATOM 1853 N N . ILE A 1 234 ? -23.338 -10.052 -17.342 1.00 88.56 234 ILE A N 1
ATOM 1854 C CA . ILE A 1 234 ? -23.784 -8.694 -17.681 1.00 88.56 234 ILE A CA 1
ATOM 1855 C C . ILE A 1 234 ? -23.004 -7.678 -16.846 1.00 88.56 234 ILE A C 1
ATOM 1857 O O . ILE A 1 234 ? -22.557 -6.662 -17.378 1.00 88.56 234 ILE A O 1
ATOM 1861 N N . GLU A 1 235 ? -22.791 -7.961 -15.561 1.00 90.19 235 GLU A N 1
ATOM 1862 C CA . GLU A 1 235 ? -21.965 -7.122 -14.693 1.00 90.19 235 GLU A CA 1
ATOM 1863 C C . GLU A 1 235 ? -20.521 -7.032 -15.181 1.00 90.19 235 GLU A C 1
ATOM 1865 O O . GLU A 1 235 ? -19.987 -5.929 -15.300 1.00 90.19 235 GLU A O 1
ATOM 1870 N N . GLN A 1 236 ? -19.918 -8.163 -15.555 1.00 91.69 236 GLN A N 1
ATOM 1871 C CA . GLN A 1 236 ? -18.581 -8.222 -16.148 1.00 91.69 236 GLN A CA 1
ATOM 1872 C C . GLN A 1 236 ? -18.496 -7.356 -17.410 1.00 91.69 236 GLN A C 1
ATOM 1874 O O . GLN A 1 236 ? -17.601 -6.518 -17.537 1.00 91.69 236 GLN A O 1
ATOM 1879 N N . LEU A 1 237 ? -19.463 -7.492 -18.324 1.00 91.50 237 LEU A N 1
ATOM 1880 C CA . LEU A 1 237 ? -19.528 -6.688 -19.546 1.00 91.50 237 LEU A CA 1
ATOM 1881 C C . LEU A 1 237 ? -19.655 -5.185 -19.249 1.00 91.50 237 LEU A C 1
ATOM 1883 O O . LEU A 1 237 ? -18.983 -4.360 -19.883 1.00 91.50 237 LEU A O 1
ATOM 1887 N N . ASN A 1 238 ? -20.509 -4.826 -18.289 1.00 91.56 238 ASN A N 1
ATOM 1888 C CA . ASN A 1 238 ? -20.733 -3.447 -17.870 1.00 91.56 238 ASN A CA 1
ATOM 1889 C C . ASN A 1 238 ? -19.488 -2.851 -17.212 1.00 91.56 238 ASN A C 1
ATOM 1891 O O . ASN A 1 238 ? -19.103 -1.730 -17.551 1.00 91.56 238 ASN A O 1
ATOM 1895 N N . LEU A 1 239 ? -18.826 -3.593 -16.322 1.00 94.88 239 LEU A N 1
ATOM 1896 C CA . LEU A 1 239 ? -17.596 -3.160 -15.669 1.00 94.88 239 LEU A CA 1
ATOM 1897 C C . LEU A 1 239 ? -16.512 -2.896 -16.709 1.00 94.88 239 LEU A C 1
ATOM 1899 O O . LEU A 1 239 ? -15.964 -1.795 -16.748 1.00 94.88 239 LEU A O 1
ATOM 1903 N N . VAL A 1 240 ? -16.260 -3.848 -17.610 1.00 95.19 240 VAL A N 1
ATOM 1904 C CA . VAL A 1 240 ? -15.255 -3.686 -18.668 1.00 95.19 240 VAL A CA 1
ATOM 1905 C C . VAL A 1 240 ? -15.560 -2.473 -19.546 1.00 95.19 240 VAL A C 1
ATOM 1907 O O . VAL A 1 240 ? -14.661 -1.693 -19.870 1.00 95.19 240 VAL A O 1
ATOM 1910 N N . SER A 1 241 ? -16.830 -2.264 -19.896 1.00 93.88 241 SER A N 1
ATOM 1911 C CA . SER A 1 241 ? -17.253 -1.113 -20.697 1.00 93.88 241 SER A CA 1
ATOM 1912 C C . SER A 1 241 ? -17.036 0.216 -19.968 1.00 93.88 241 SER A C 1
ATOM 1914 O O . SER A 1 241 ? -16.567 1.177 -20.582 1.00 93.88 241 SER A O 1
ATOM 1916 N N . ARG A 1 242 ? -17.322 0.278 -18.662 1.00 95.00 242 ARG A N 1
ATOM 1917 C CA . ARG A 1 242 ? -17.107 1.483 -17.849 1.00 95.00 242 ARG A CA 1
ATOM 1918 C C . ARG A 1 242 ? -15.623 1.779 -17.633 1.00 95.00 242 ARG A C 1
ATOM 1920 O O . ARG A 1 242 ? -15.224 2.929 -17.781 1.00 95.00 242 ARG A O 1
ATOM 1927 N N . VAL A 1 243 ? -14.796 0.764 -17.374 1.00 95.94 243 VAL A N 1
ATOM 1928 C CA . VAL A 1 243 ? -13.334 0.928 -17.260 1.00 95.94 243 VAL A CA 1
ATOM 1929 C C . VAL A 1 243 ? -12.739 1.381 -18.588 1.00 95.94 243 VAL A C 1
ATOM 1931 O O . VAL A 1 243 ? -11.933 2.306 -18.619 1.00 95.94 243 VAL A O 1
ATOM 1934 N N . LYS A 1 244 ? -13.185 0.804 -19.709 1.00 95.31 244 LYS A N 1
ATOM 1935 C CA . LYS A 1 244 ? -12.805 1.271 -21.046 1.00 95.31 244 LYS A CA 1
ATOM 1936 C C . LYS A 1 244 ? -13.168 2.741 -21.263 1.00 95.31 244 LYS A C 1
ATOM 1938 O O . LYS A 1 244 ? -12.368 3.476 -21.835 1.00 95.31 244 LYS A O 1
ATOM 1943 N N . PHE A 1 245 ? -14.360 3.164 -20.846 1.00 94.88 245 PHE A N 1
ATOM 1944 C CA . PHE A 1 245 ? -14.773 4.562 -20.952 1.00 94.88 245 PHE A CA 1
ATOM 1945 C C . PHE A 1 245 ? -13.902 5.473 -20.074 1.00 94.88 245 PHE A C 1
ATOM 1947 O O . PHE A 1 245 ? -13.403 6.480 -20.568 1.00 94.88 245 PHE A O 1
ATOM 1954 N N . ALA A 1 246 ? -13.629 5.088 -18.825 1.00 95.25 246 ALA A N 1
ATOM 1955 C CA . ALA A 1 246 ? -12.714 5.818 -17.945 1.00 95.25 246 ALA A CA 1
ATOM 1956 C C . ALA A 1 246 ? -11.304 5.932 -18.550 1.00 95.25 246 ALA A C 1
ATOM 1958 O O . ALA A 1 246 ? -10.719 7.012 -18.554 1.00 95.25 246 ALA A O 1
ATOM 1959 N N . ALA A 1 247 ? -10.798 4.861 -19.169 1.00 94.38 247 ALA A N 1
ATOM 1960 C CA . ALA A 1 247 ? -9.520 4.869 -19.877 1.00 94.38 247 ALA A CA 1
ATOM 1961 C C . ALA A 1 247 ? -9.491 5.822 -21.081 1.00 94.38 247 ALA A C 1
ATOM 1963 O O . ALA A 1 247 ? -8.436 6.356 -21.417 1.00 94.38 247 ALA A O 1
ATOM 1964 N N . GLN A 1 248 ? -10.636 6.055 -21.727 1.00 93.81 248 GLN A N 1
ATOM 1965 C CA . GLN A 1 248 ? -10.763 7.006 -22.833 1.00 93.81 248 GLN A CA 1
ATOM 1966 C C . GLN A 1 248 ? -10.812 8.464 -22.367 1.00 93.81 248 GLN A C 1
ATOM 1968 O O . GLN A 1 248 ? -10.308 9.326 -23.089 1.00 93.81 248 GLN A O 1
ATOM 1973 N N . GLN A 1 249 ? -11.423 8.734 -21.208 1.00 93.31 249 GLN A N 1
ATOM 1974 C CA . GLN A 1 249 ? -11.543 10.085 -20.651 1.00 93.31 249 GLN A CA 1
ATOM 1975 C C . GLN A 1 249 ? -10.276 10.512 -19.905 1.00 93.31 249 GLN A C 1
ATOM 1977 O O . GLN A 1 249 ? -9.771 11.603 -20.144 1.00 93.31 249 GLN A O 1
ATOM 1982 N N . GLY A 1 250 ? -9.742 9.641 -19.042 1.00 90.00 250 GLY A N 1
ATOM 1983 C CA . GLY A 1 250 ? -8.570 9.921 -18.209 1.00 90.00 250 GLY A CA 1
ATOM 1984 C C . GLY A 1 250 ? -8.768 11.046 -17.192 1.00 90.00 250 GLY A C 1
ATOM 1985 O O . GLY A 1 250 ? -7.787 11.674 -16.807 1.00 90.00 250 GLY A O 1
ATOM 1986 N N . ASP A 1 251 ? -10.015 11.313 -16.802 1.00 89.69 251 ASP A N 1
ATOM 1987 C CA . ASP A 1 251 ? -10.422 12.328 -15.826 1.00 89.69 251 ASP A CA 1
ATOM 1988 C C . ASP A 1 251 ? -10.297 11.840 -14.377 1.00 89.69 251 ASP A C 1
ATOM 1990 O O . ASP A 1 251 ? -10.014 12.631 -13.480 1.00 89.69 251 ASP A O 1
ATOM 1994 N N . LYS A 1 252 ? -10.490 10.536 -14.155 1.00 93.19 252 LYS A N 1
ATOM 1995 C CA . LYS A 1 252 ? -10.393 9.891 -12.845 1.00 93.19 252 LYS A CA 1
ATOM 1996 C C . LYS A 1 252 ? -9.535 8.634 -12.890 1.00 93.19 252 LYS A C 1
ATOM 1998 O O . LYS A 1 252 ? -9.511 7.910 -13.888 1.00 93.19 252 LYS A O 1
ATOM 2003 N N . THR A 1 253 ? -8.898 8.326 -11.766 1.00 95.25 253 THR A N 1
ATOM 2004 C CA . THR A 1 253 ? -8.199 7.055 -11.555 1.00 95.25 253 THR A CA 1
ATOM 2005 C C . THR A 1 253 ? -9.219 5.933 -11.363 1.00 95.25 253 THR A C 1
ATOM 2007 O O . THR A 1 253 ? -10.098 6.020 -10.504 1.00 95.25 253 THR A O 1
ATOM 2010 N N . ALA A 1 254 ? -9.123 4.865 -12.155 1.00 97.00 254 ALA A N 1
ATOM 2011 C CA . ALA A 1 254 ? -9.980 3.694 -11.988 1.00 97.00 254 ALA A CA 1
ATOM 2012 C C . ALA A 1 254 ? -9.470 2.815 -10.838 1.00 97.00 254 ALA A C 1
ATOM 2014 O O . ALA A 1 254 ? -8.311 2.416 -10.847 1.00 97.00 254 ALA A O 1
ATOM 2015 N N . VAL A 1 255 ? -10.330 2.486 -9.878 1.00 97.31 255 VAL A N 1
ATOM 2016 C CA . VAL A 1 255 ? -10.024 1.584 -8.760 1.00 97.31 255 VAL A CA 1
ATOM 2017 C C . VAL A 1 255 ? -10.809 0.296 -8.958 1.00 97.31 255 VAL A C 1
ATOM 2019 O O . VAL A 1 255 ? -12.038 0.314 -8.930 1.00 97.31 255 VAL A O 1
ATOM 2022 N N . LEU A 1 256 ? -10.110 -0.805 -9.211 1.00 95.88 256 LEU A N 1
ATOM 2023 C CA . LEU A 1 256 ? -10.684 -2.103 -9.552 1.00 95.88 256 LEU A CA 1
ATOM 2024 C C . LEU A 1 256 ? -10.540 -3.060 -8.370 1.00 95.88 256 LEU A C 1
ATOM 2026 O O . LEU A 1 256 ? -9.419 -3.352 -7.971 1.00 95.88 256 LEU A O 1
ATOM 2030 N N . SER A 1 257 ? -11.646 -3.581 -7.844 1.00 92.56 257 SER A N 1
ATOM 2031 C CA . SER A 1 257 ? -11.653 -4.604 -6.790 1.00 92.56 257 SER A CA 1
ATOM 2032 C C . SER A 1 257 ? -12.442 -5.831 -7.243 1.00 92.56 257 SER A C 1
ATOM 2034 O O . SER A 1 257 ? -13.455 -5.688 -7.929 1.00 92.56 257 SER A O 1
ATOM 2036 N N . GLN A 1 258 ? -11.979 -7.031 -6.877 1.00 87.50 258 GLN A N 1
ATOM 2037 C CA . GLN A 1 258 ? -12.621 -8.307 -7.227 1.00 87.50 258 GLN A CA 1
ATOM 2038 C C . GLN A 1 258 ? -12.832 -8.455 -8.747 1.00 87.50 258 GLN A C 1
ATOM 2040 O O . GLN A 1 258 ? -13.933 -8.718 -9.223 1.00 87.50 258 GLN A O 1
ATOM 2045 N N . VAL A 1 259 ? -11.778 -8.215 -9.535 1.00 86.38 259 VAL A N 1
ATOM 2046 C CA . VAL A 1 259 ? -11.842 -8.180 -11.011 1.00 86.38 259 VAL A CA 1
ATOM 2047 C C . VAL A 1 259 ? -11.176 -9.376 -11.694 1.00 86.38 259 VAL A C 1
ATOM 2049 O O . VAL A 1 259 ? -10.923 -9.325 -12.897 1.00 86.38 259 VAL A O 1
ATOM 2052 N N . ASP A 1 260 ? -10.920 -10.468 -10.975 1.00 87.81 260 ASP A N 1
ATOM 2053 C CA . ASP A 1 260 ? -10.196 -11.632 -11.509 1.00 87.81 260 ASP A CA 1
ATOM 2054 C C . ASP A 1 260 ? -10.862 -12.200 -12.763 1.00 87.81 260 ASP A C 1
ATOM 2056 O O . ASP A 1 260 ? -10.196 -12.416 -13.778 1.00 87.81 260 ASP A O 1
ATOM 2060 N N . ALA A 1 261 ? -12.196 -12.297 -12.749 1.00 87.88 261 ALA A N 1
ATOM 2061 C CA . ALA A 1 261 ? -13.007 -12.786 -13.865 1.00 87.88 261 ALA A CA 1
ATOM 2062 C C . ALA A 1 261 ? -12.872 -11.960 -15.161 1.00 87.88 261 ALA A C 1
ATOM 2064 O O . ALA A 1 261 ? -13.184 -12.452 -16.244 1.00 87.88 261 ALA A O 1
ATOM 2065 N N . VAL A 1 262 ? -12.421 -10.705 -15.070 1.00 90.62 262 VAL A N 1
ATOM 2066 C CA . VAL A 1 262 ? -12.281 -9.780 -16.209 1.00 90.62 262 VAL A CA 1
ATOM 2067 C C . VAL A 1 262 ? -10.853 -9.271 -16.396 1.00 90.62 262 VAL A C 1
ATOM 2069 O O . VAL A 1 262 ? -10.602 -8.489 -17.309 1.00 90.62 262 VAL A O 1
ATOM 2072 N N . SER A 1 263 ? -9.903 -9.715 -15.576 1.00 88.00 263 SER A N 1
ATOM 2073 C CA . SER A 1 263 ? -8.504 -9.272 -15.607 1.00 88.00 263 SER A CA 1
ATOM 2074 C C . SER A 1 263 ? -7.859 -9.473 -16.988 1.00 88.00 263 SER A C 1
ATOM 2076 O O . SER A 1 263 ? -7.202 -8.572 -17.516 1.00 88.00 263 SER A O 1
ATOM 2078 N N . GLU A 1 264 ? -8.148 -10.604 -17.639 1.00 88.69 264 GLU A N 1
ATOM 2079 C CA . GLU A 1 264 ? -7.701 -10.927 -19.000 1.00 88.69 264 GLU A CA 1
ATOM 2080 C C . GLU A 1 264 ? -8.246 -9.963 -20.064 1.00 88.69 264 GLU A C 1
ATOM 2082 O O . GLU A 1 264 ? -7.588 -9.708 -21.077 1.00 88.69 264 GLU A O 1
ATOM 2087 N N . CYS A 1 265 ? -9.404 -9.336 -19.826 1.00 92.88 265 CYS A N 1
ATOM 2088 C CA . CYS A 1 265 ? -9.951 -8.333 -20.744 1.00 92.88 265 CYS A CA 1
ATOM 2089 C C . CYS A 1 265 ? -9.050 -7.099 -20.869 1.00 92.88 265 CYS A C 1
ATOM 2091 O O . CYS A 1 265 ? -9.091 -6.399 -21.886 1.00 92.88 265 CYS A O 1
ATOM 2093 N N . PHE A 1 266 ? -8.223 -6.849 -19.852 1.00 94.31 266 PHE A N 1
ATOM 2094 C CA . PHE A 1 266 ? -7.314 -5.715 -19.758 1.00 94.31 266 PHE A CA 1
ATOM 2095 C C . PHE A 1 266 ? -5.847 -6.113 -19.956 1.00 94.31 266 PHE A C 1
ATOM 2097 O O . PHE A 1 266 ? -4.964 -5.308 -19.671 1.00 94.31 266 PHE A O 1
ATOM 2104 N N . TYR A 1 267 ? -5.553 -7.317 -20.461 1.00 91.25 267 TYR A N 1
ATOM 2105 C CA . TYR A 1 267 ? -4.182 -7.826 -20.585 1.00 91.25 267 TYR A CA 1
ATOM 2106 C C . TYR A 1 267 ? -3.220 -6.842 -21.278 1.00 91.25 267 TYR A C 1
ATOM 2108 O O . TYR A 1 267 ? -2.156 -6.526 -20.738 1.00 91.25 267 TYR A O 1
ATOM 2116 N N . ASP A 1 268 ? -3.584 -6.337 -22.462 1.00 91.62 268 ASP A N 1
ATOM 2117 C CA . ASP A 1 268 ? -2.755 -5.384 -23.219 1.00 91.62 268 ASP A CA 1
ATOM 2118 C C . ASP A 1 268 ? -2.698 -4.007 -22.533 1.00 91.62 268 ASP A C 1
ATOM 2120 O O . ASP A 1 268 ? -1.683 -3.310 -22.615 1.00 91.62 268 ASP A O 1
ATOM 2124 N N . LEU A 1 269 ? -3.768 -3.612 -21.834 1.00 93.44 269 LEU A N 1
ATOM 2125 C CA . LEU A 1 269 ? -3.831 -2.358 -21.082 1.00 93.44 269 LEU A CA 1
ATOM 2126 C C . LEU A 1 269 ? -2.874 -2.401 -19.887 1.00 93.44 269 LEU A C 1
ATOM 2128 O O . LEU A 1 269 ? -2.004 -1.543 -19.781 1.00 93.44 269 LEU A O 1
ATOM 2132 N N . PHE A 1 270 ? -2.966 -3.428 -19.040 1.00 93.44 270 PHE A N 1
ATOM 2133 C CA . PHE A 1 270 ? -2.106 -3.602 -17.867 1.00 93.44 270 PHE A CA 1
ATOM 2134 C C . PHE A 1 270 ? -0.637 -3.820 -18.230 1.00 93.44 270 PHE A C 1
ATOM 2136 O O . PHE A 1 270 ? 0.248 -3.398 -17.495 1.00 93.44 270 PHE A O 1
ATOM 2143 N N . ASN A 1 271 ? -0.353 -4.419 -19.388 1.00 90.00 271 ASN A N 1
ATOM 2144 C CA . ASN A 1 271 ? 1.013 -4.503 -19.908 1.00 90.00 271 ASN A CA 1
ATOM 2145 C C . ASN A 1 271 ? 1.545 -3.188 -20.494 1.00 90.00 271 ASN A C 1
ATOM 2147 O O . ASN A 1 271 ? 2.700 -3.163 -20.925 1.00 90.00 271 ASN A O 1
ATOM 2151 N N . GLN A 1 272 ? 0.722 -2.134 -20.546 1.00 89.81 272 GLN A N 1
ATOM 2152 C CA . GLN A 1 272 ? 1.031 -0.857 -21.193 1.00 89.81 272 GLN A CA 1
ATOM 2153 C C . GLN A 1 272 ? 1.498 -1.046 -22.644 1.00 89.81 272 GLN A C 1
ATOM 2155 O O . GLN A 1 272 ? 2.373 -0.346 -23.161 1.00 89.81 272 GLN A O 1
ATOM 2160 N N . HIS A 1 273 ? 0.900 -2.029 -23.322 1.00 89.06 273 HIS A N 1
ATOM 2161 C CA . HIS A 1 273 ? 1.190 -2.348 -24.710 1.00 89.06 273 HIS A CA 1
ATOM 2162 C C . HIS A 1 273 ? 0.441 -1.375 -25.628 1.00 89.06 273 HIS A C 1
ATOM 2164 O O . HIS A 1 273 ? -0.597 -1.688 -26.211 1.00 89.06 273 HIS A O 1
ATOM 2170 N N . TYR A 1 274 ? 0.974 -0.158 -25.730 1.00 89.50 274 TYR A N 1
ATOM 2171 C CA . TYR A 1 274 ? 0.384 0.902 -26.536 1.00 89.50 274 TYR A CA 1
ATOM 2172 C C . TYR A 1 274 ? 0.879 0.882 -27.983 1.00 89.50 274 TYR A C 1
ATOM 2174 O O . TYR A 1 274 ? 2.073 0.758 -28.263 1.00 89.50 274 TYR A O 1
ATOM 2182 N N . LYS A 1 275 ? -0.058 1.075 -28.910 1.00 89.38 275 LYS A N 1
ATOM 2183 C CA . LYS A 1 275 ? 0.201 1.458 -30.297 1.00 89.38 275 LYS A CA 1
ATOM 2184 C C . LYS A 1 275 ? 0.057 2.968 -30.418 1.00 89.38 275 LYS A C 1
ATOM 2186 O O . LYS A 1 275 ? -1.025 3.510 -30.191 1.00 89.38 275 LYS A O 1
ATOM 2191 N N . GLU A 1 276 ? 1.141 3.632 -30.793 1.00 87.19 276 GLU A N 1
ATOM 2192 C CA . GLU A 1 276 ? 1.147 5.063 -31.079 1.00 87.19 276 GLU A CA 1
ATOM 2193 C C . GLU A 1 276 ? 0.641 5.318 -32.499 1.00 87.19 276 GLU A C 1
ATOM 2195 O O . GLU A 1 276 ? 1.208 4.834 -33.480 1.00 87.19 276 GLU A O 1
ATOM 2200 N N . VAL A 1 277 ? -0.424 6.106 -32.620 1.00 87.06 277 VAL A N 1
ATOM 2201 C CA . VAL A 1 277 ? -0.931 6.593 -33.904 1.00 87.06 277 VAL A CA 1
ATOM 2202 C C . VAL A 1 277 ? -0.684 8.092 -33.962 1.00 87.06 277 VAL A C 1
ATOM 2204 O O . VAL A 1 277 ? -1.319 8.863 -33.241 1.00 87.06 277 VAL A O 1
ATOM 2207 N N . LYS A 1 278 ? 0.253 8.502 -34.819 1.00 84.88 278 LYS A N 1
ATOM 2208 C CA . LYS A 1 278 ? 0.593 9.911 -35.039 1.00 84.88 278 LYS A CA 1
ATOM 2209 C C . LYS A 1 278 ? -0.289 10.484 -36.144 1.00 84.88 278 LYS A C 1
ATOM 2211 O O . LYS A 1 278 ? -0.307 9.958 -37.257 1.00 84.88 278 LYS A O 1
ATOM 2216 N N . LYS A 1 279 ? -1.023 11.557 -35.848 1.00 82.94 279 LYS A N 1
ATOM 2217 C CA . LYS A 1 279 ? -1.808 12.314 -36.832 1.00 82.94 279 LYS A CA 1
ATOM 2218 C C . LYS A 1 279 ? -1.408 13.785 -36.750 1.00 82.94 279 LYS A C 1
ATOM 2220 O O . LYS A 1 279 ? -1.922 14.527 -35.918 1.00 82.94 279 LYS A O 1
ATOM 2225 N N . GLY A 1 280 ? -0.477 14.191 -37.614 1.00 82.88 280 GLY A N 1
ATOM 2226 C CA . GLY A 1 280 ? 0.209 15.477 -37.473 1.00 82.88 280 GLY A CA 1
ATOM 2227 C C . GLY A 1 280 ? 1.106 15.464 -36.234 1.00 82.88 280 GLY A C 1
ATOM 2228 O O . GLY A 1 280 ? 1.842 14.501 -36.029 1.00 82.88 280 GLY A O 1
ATOM 2229 N N . GLU A 1 281 ? 1.002 16.495 -35.397 1.00 76.50 281 GLU A N 1
ATOM 2230 C CA . GLU A 1 281 ? 1.742 16.608 -34.129 1.00 76.50 281 GLU A CA 1
ATOM 2231 C C . GLU A 1 281 ? 1.078 15.851 -32.966 1.00 76.50 281 GLU A C 1
ATOM 2233 O O . GLU A 1 281 ? 1.697 15.634 -31.928 1.00 76.50 281 GLU A O 1
ATOM 2238 N N . VAL A 1 282 ? -0.172 15.402 -33.130 1.00 76.81 282 VAL A N 1
ATOM 2239 C CA . VAL A 1 282 ? -0.908 14.699 -32.073 1.00 76.81 282 VAL A CA 1
ATOM 2240 C C . VAL A 1 282 ? -0.566 13.211 -32.093 1.00 76.81 282 VAL A C 1
ATOM 2242 O O . VAL A 1 282 ? -0.847 12.504 -33.069 1.00 76.81 282 VAL A O 1
ATOM 2245 N N . VAL A 1 283 ? -0.016 12.717 -30.983 1.00 81.38 283 VAL A N 1
ATOM 2246 C CA . VAL A 1 283 ? 0.190 11.288 -30.724 1.00 81.38 283 VAL A CA 1
ATOM 2247 C C . VAL A 1 283 ? -0.997 10.759 -29.926 1.00 81.38 283 VAL A C 1
ATOM 2249 O O . VAL A 1 283 ? -1.322 11.270 -28.860 1.00 81.38 283 VAL A O 1
ATOM 2252 N N . SER A 1 284 ? -1.686 9.747 -30.451 1.00 86.38 284 SER A N 1
ATOM 2253 C CA . SER A 1 284 ? -2.750 9.041 -29.730 1.00 86.38 284 SER A CA 1
ATOM 2254 C C . SER A 1 284 ? -2.305 7.631 -29.369 1.00 86.38 284 SER A C 1
ATOM 2256 O O . SER A 1 284 ? -1.799 6.905 -30.226 1.00 86.38 284 SER A O 1
ATOM 2258 N N . LEU A 1 285 ? -2.541 7.237 -28.119 1.00 89.25 285 LEU A N 1
ATOM 2259 C CA . LEU A 1 285 ? -2.243 5.902 -27.613 1.00 89.25 285 LEU A CA 1
ATOM 2260 C C . LEU A 1 285 ? -3.462 4.995 -27.771 1.00 89.25 285 LEU A C 1
ATOM 2262 O O . LEU A 1 285 ? -4.587 5.393 -27.463 1.00 89.25 285 LEU A O 1
ATOM 2266 N N . TYR A 1 286 ? -3.238 3.771 -28.238 1.00 92.75 286 TYR A N 1
ATOM 2267 C CA . TYR A 1 286 ? -4.263 2.735 -28.331 1.00 92.75 286 TYR A CA 1
ATOM 2268 C C . TYR A 1 286 ? -3.782 1.451 -27.667 1.00 92.75 286 TYR A C 1
ATOM 2270 O O . TYR A 1 286 ? -2.671 1.007 -27.933 1.00 92.75 286 TYR A O 1
ATOM 2278 N N . SER A 1 287 ? -4.637 0.822 -26.868 1.00 93.69 287 SER A N 1
ATOM 2279 C CA . SER A 1 287 ? -4.426 -0.534 -26.350 1.00 93.69 287 SER A CA 1
ATOM 2280 C C . SER A 1 287 ? -5.648 -1.394 -26.658 1.00 93.69 287 SER A C 1
ATOM 2282 O O . SER A 1 287 ? -6.751 -0.866 -26.831 1.00 93.69 287 SER A O 1
ATOM 2284 N N . ASN A 1 288 ? -5.475 -2.706 -26.792 1.00 94.25 288 ASN A N 1
ATOM 2285 C CA . ASN A 1 288 ? -6.625 -3.577 -26.989 1.00 94.25 288 ASN A CA 1
ATOM 2286 C C . ASN A 1 288 ? -7.322 -3.832 -25.651 1.00 94.25 288 ASN A C 1
ATOM 2288 O O . ASN A 1 288 ? -6.681 -4.147 -24.653 1.00 94.25 288 ASN A O 1
ATOM 2292 N N . ILE A 1 289 ? -8.648 -3.727 -25.652 1.00 93.94 289 ILE A N 1
ATOM 2293 C CA . ILE A 1 289 ? -9.492 -4.116 -24.519 1.00 93.94 289 ILE A CA 1
ATOM 2294 C C . ILE A 1 289 ? -10.524 -5.103 -25.060 1.00 93.94 289 ILE A C 1
ATOM 2296 O O . ILE A 1 289 ? -11.199 -4.804 -26.057 1.00 93.94 289 ILE A O 1
ATOM 2300 N N . ALA A 1 290 ? -10.617 -6.280 -24.442 1.00 90.31 290 ALA A N 1
ATOM 2301 C CA . ALA A 1 290 ? -11.612 -7.281 -24.809 1.00 90.31 290 ALA A CA 1
ATOM 2302 C C . ALA A 1 290 ? -12.942 -6.963 -24.138 1.00 90.31 290 ALA A C 1
ATOM 2304 O O . ALA A 1 290 ? -12.992 -6.753 -22.939 1.00 90.31 290 ALA A O 1
ATOM 2305 N N . VAL A 1 291 ? -14.018 -6.898 -24.918 1.00 84.31 291 VAL A N 1
ATOM 2306 C CA . VAL A 1 291 ? -15.376 -6.671 -24.415 1.00 84.31 291 VAL A CA 1
ATOM 2307 C C . VAL A 1 291 ? -16.232 -7.831 -24.910 1.00 84.31 291 VAL A C 1
ATOM 2309 O O . VAL A 1 291 ? -16.498 -7.941 -26.111 1.00 84.31 291 VAL A O 1
ATOM 2312 N N . GLY A 1 292 ? -16.599 -8.741 -24.004 1.00 77.00 292 GLY A N 1
ATOM 2313 C CA . GLY A 1 292 ? -17.139 -10.049 -24.379 1.00 77.00 292 GLY A CA 1
ATOM 2314 C C . GLY A 1 292 ? -16.104 -10.864 -25.165 1.00 77.00 292 GLY A C 1
ATOM 2315 O O . GLY A 1 292 ? -14.941 -10.929 -24.787 1.00 77.00 292 GLY A O 1
ATOM 2316 N N . GLY A 1 293 ? -16.497 -11.449 -26.299 1.00 76.88 293 GLY A N 1
ATOM 2317 C CA . GLY A 1 293 ? -15.600 -12.259 -27.138 1.00 76.88 293 GLY A CA 1
ATOM 2318 C C . GLY A 1 293 ? -14.727 -11.481 -28.132 1.00 76.88 293 GLY A C 1
ATOM 2319 O O . GLY A 1 293 ? -14.093 -12.099 -28.984 1.00 76.88 293 GLY A O 1
ATOM 2320 N N . ILE A 1 294 ? -14.728 -10.141 -28.105 1.00 83.94 294 ILE A N 1
ATOM 2321 C CA . ILE A 1 294 ? -14.067 -9.320 -29.133 1.00 83.94 294 ILE A CA 1
ATOM 2322 C C . ILE A 1 294 ? -13.039 -8.386 -28.496 1.00 83.94 294 ILE A C 1
ATOM 2324 O O . ILE A 1 294 ? -13.389 -7.485 -27.737 1.00 83.94 294 ILE A O 1
ATOM 2328 N N . SER A 1 295 ? -11.777 -8.541 -28.895 1.00 88.12 295 SER A N 1
ATOM 2329 C CA . SER A 1 295 ? -10.695 -7.607 -28.573 1.00 88.12 295 SER A CA 1
ATOM 2330 C C . SER A 1 295 ? -10.649 -6.464 -29.587 1.00 88.12 295 SER A C 1
ATOM 2332 O O . SER A 1 295 ? -10.551 -6.704 -30.793 1.00 88.12 295 SER A O 1
ATOM 2334 N N . ARG A 1 296 ? -10.776 -5.210 -29.122 1.00 89.12 296 ARG A N 1
ATOM 2335 C CA . ARG A 1 296 ? -10.757 -4.019 -29.991 1.00 89.12 296 ARG A CA 1
ATOM 2336 C C . ARG A 1 296 ? -9.726 -2.988 -29.528 1.00 89.12 296 ARG A C 1
ATOM 2338 O O . ARG A 1 296 ? -9.706 -2.665 -28.335 1.00 89.12 296 ARG A O 1
ATOM 2345 N N . PRO A 1 297 ? -8.966 -2.378 -30.460 1.00 93.12 297 PRO A N 1
ATOM 2346 C CA . PRO A 1 297 ? -8.156 -1.206 -30.159 1.00 93.12 297 PRO A CA 1
ATOM 2347 C C . PRO A 1 297 ? -9.032 -0.089 -29.587 1.00 93.12 297 PRO A C 1
ATOM 2349 O O . PRO A 1 297 ? -10.023 0.320 -30.195 1.00 93.12 297 PRO A O 1
ATOM 2352 N N . SER A 1 298 ? -8.668 0.393 -28.408 1.00 93.19 298 SER A N 1
ATOM 2353 C CA . SER A 1 298 ? -9.362 1.446 -27.675 1.00 93.19 298 SER A CA 1
ATOM 2354 C C . SER A 1 298 ? -8.374 2.571 -27.396 1.00 93.19 298 SER A C 1
ATOM 2356 O O . SER A 1 298 ? -7.247 2.312 -26.978 1.00 93.19 298 SER A O 1
ATOM 2358 N N . LYS A 1 299 ? -8.777 3.816 -27.677 1.00 93.25 299 LYS A N 1
ATOM 2359 C CA . LYS A 1 299 ? -7.965 5.000 -27.373 1.00 93.25 299 LYS A CA 1
ATOM 2360 C C . LYS A 1 299 ? -7.779 5.100 -25.858 1.00 93.25 299 LYS A C 1
ATOM 2362 O O . LYS A 1 299 ? -8.760 4.957 -25.138 1.00 93.25 299 LYS A O 1
ATOM 2367 N N . ILE A 1 300 ? -6.557 5.357 -25.410 1.00 92.75 300 ILE A N 1
ATOM 2368 C CA . ILE A 1 300 ? -6.212 5.528 -23.998 1.00 92.75 300 ILE A CA 1
ATOM 2369 C C . ILE A 1 300 ? -5.757 6.969 -23.791 1.00 92.75 300 ILE A C 1
ATOM 2371 O O . ILE A 1 300 ? -4.948 7.491 -24.563 1.00 92.75 300 ILE A O 1
ATOM 2375 N N . HIS A 1 301 ? -6.315 7.624 -22.782 1.00 90.44 301 HIS A N 1
ATOM 2376 C CA . HIS A 1 301 ? -5.904 8.959 -22.386 1.00 90.44 301 HIS A CA 1
ATOM 2377 C C . HIS A 1 301 ? -4.530 8.895 -21.691 1.00 90.44 301 HIS A C 1
ATOM 2379 O O . HIS A 1 301 ? -4.352 8.040 -20.825 1.00 90.44 301 HIS A O 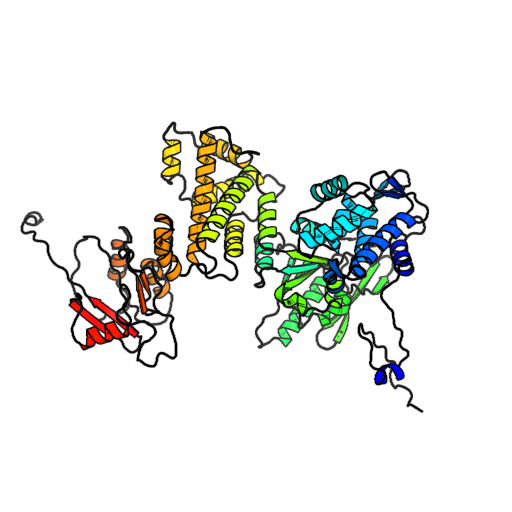1
ATOM 2385 N N . PRO A 1 302 ? -3.560 9.774 -22.012 1.00 86.00 302 PRO A N 1
ATOM 2386 C CA . PRO A 1 302 ? -2.222 9.733 -21.406 1.00 86.00 302 PRO A CA 1
ATOM 2387 C C . PRO A 1 302 ? -2.214 9.851 -19.876 1.00 86.00 302 PRO A C 1
ATOM 2389 O O . PRO A 1 302 ? -1.375 9.246 -19.220 1.00 86.00 302 PRO A O 1
ATOM 2392 N N . SER A 1 303 ? -3.172 10.591 -19.309 1.00 87.56 303 SER A N 1
ATOM 2393 C CA . SER A 1 303 ? -3.317 10.758 -17.854 1.00 87.56 303 SER A CA 1
ATOM 2394 C C . SER A 1 303 ? -4.089 9.631 -17.163 1.00 87.56 303 SER A C 1
ATOM 2396 O O . SER A 1 303 ? -4.272 9.689 -15.951 1.00 87.56 303 SER A O 1
ATOM 2398 N N . PHE A 1 304 ? -4.588 8.633 -17.901 1.00 91.81 304 PHE A N 1
ATOM 2399 C CA . PHE A 1 304 ? -5.350 7.546 -17.294 1.00 91.81 304 PHE A CA 1
ATOM 2400 C C . PHE A 1 304 ? -4.474 6.745 -16.326 1.00 91.81 304 PHE A C 1
ATOM 2402 O O . PHE A 1 304 ? -3.414 6.241 -16.699 1.00 91.81 304 PHE A O 1
ATOM 2409 N N . GLN A 1 305 ? -4.964 6.576 -15.100 1.00 93.50 305 GLN A N 1
ATOM 2410 C CA . GLN A 1 305 ? -4.364 5.713 -14.095 1.00 93.50 305 GLN A CA 1
ATOM 2411 C C . GLN A 1 305 ? -5.352 4.647 -13.626 1.00 93.50 305 GLN A C 1
ATOM 2413 O O . GLN A 1 305 ? -6.572 4.820 -13.670 1.00 93.50 305 GLN A O 1
ATOM 2418 N N . CYS A 1 306 ? -4.796 3.539 -13.149 1.00 95.25 306 CYS A N 1
ATOM 2419 C CA . CYS A 1 306 ? -5.545 2.409 -12.632 1.00 95.25 306 CYS A CA 1
ATOM 2420 C C . CYS A 1 306 ? -4.888 1.901 -11.346 1.00 95.25 306 CYS A C 1
ATOM 2422 O O . CYS A 1 306 ? -3.659 1.817 -11.268 1.00 95.25 306 CYS A O 1
ATOM 2424 N N . ILE A 1 307 ? -5.723 1.543 -10.377 1.00 97.31 307 ILE A N 1
ATOM 2425 C CA . ILE A 1 307 ? -5.390 0.826 -9.151 1.00 97.31 307 ILE A CA 1
ATOM 2426 C C . ILE A 1 307 ? -6.130 -0.513 -9.210 1.00 97.31 307 ILE A C 1
ATOM 2428 O O . ILE A 1 307 ? -7.337 -0.534 -9.439 1.00 97.31 307 ILE A O 1
ATOM 2432 N N . VAL A 1 308 ? -5.424 -1.620 -9.010 1.00 96.38 308 VAL A N 1
ATOM 2433 C CA . VAL A 1 308 ? -6.011 -2.950 -8.806 1.00 96.38 308 VAL A CA 1
ATOM 2434 C C . VAL A 1 308 ? -5.884 -3.313 -7.333 1.00 96.38 308 VAL A C 1
ATOM 2436 O O . VAL A 1 308 ? -4.808 -3.203 -6.764 1.00 96.38 308 VAL A O 1
ATOM 2439 N N . HIS A 1 309 ? -6.973 -3.735 -6.715 1.00 95.56 309 HIS A N 1
ATOM 2440 C CA . HIS A 1 309 ? -7.013 -4.200 -5.337 1.00 95.56 309 HIS A CA 1
ATOM 2441 C C . HIS A 1 309 ? -6.979 -5.733 -5.303 1.00 95.56 309 HIS A C 1
ATOM 2443 O O . HIS A 1 309 ? -7.767 -6.379 -5.998 1.00 95.56 309 HIS A O 1
ATOM 2449 N N . VAL A 1 310 ? -6.079 -6.290 -4.493 1.00 93.56 310 VAL A N 1
ATOM 2450 C CA . VAL A 1 310 ? -5.902 -7.730 -4.259 1.00 93.56 310 VAL A CA 1
ATOM 2451 C C . VAL A 1 310 ? -5.763 -7.964 -2.758 1.00 93.56 310 VAL A C 1
ATOM 2453 O O . VAL A 1 310 ? -5.097 -7.191 -2.076 1.00 93.56 310 VAL A O 1
ATOM 2456 N N . GLN A 1 311 ? -6.363 -9.030 -2.237 1.00 93.06 311 GLN A N 1
ATOM 2457 C CA . GLN A 1 311 ? -6.205 -9.408 -0.831 1.00 93.06 311 GLN A CA 1
ATOM 2458 C C . GLN A 1 311 ? -4.900 -10.186 -0.627 1.00 93.06 311 GLN A C 1
ATOM 2460 O O . GLN A 1 311 ? -4.533 -11.011 -1.462 1.00 93.06 311 GLN A O 1
ATOM 2465 N N . SER A 1 312 ? -4.213 -9.966 0.494 1.00 92.00 312 SER A N 1
ATOM 2466 C CA . SER A 1 312 ? -2.945 -10.642 0.808 1.00 92.00 312 SER A CA 1
ATOM 2467 C C . SER A 1 312 ? -3.082 -12.173 0.809 1.00 92.00 312 SER A C 1
ATOM 2469 O O . SER A 1 312 ? -2.243 -12.880 0.259 1.00 92.00 312 SER A O 1
ATOM 2471 N N . SER A 1 313 ? -4.208 -12.691 1.307 1.00 90.88 313 SER A N 1
ATOM 2472 C CA . SER A 1 313 ? -4.551 -14.122 1.301 1.00 90.88 313 SER A CA 1
ATOM 2473 C C . SER A 1 313 ? -4.679 -14.752 -0.090 1.00 90.88 313 SER A C 1
ATOM 2475 O O . SER A 1 313 ? -4.577 -15.968 -0.205 1.00 90.88 313 SER A O 1
ATOM 2477 N N . GLN A 1 314 ? -4.887 -13.953 -1.139 1.00 90.00 314 GLN A N 1
ATOM 2478 C CA . GLN A 1 314 ? -5.001 -14.423 -2.524 1.00 90.00 314 GLN A CA 1
ATOM 2479 C C . GLN A 1 314 ? -3.668 -14.357 -3.272 1.00 90.00 314 GLN A C 1
ATOM 2481 O O . GLN A 1 314 ? -3.568 -14.841 -4.396 1.00 90.00 314 GLN A O 1
ATOM 2486 N N . LEU A 1 315 ? -2.643 -13.736 -2.682 1.00 88.25 315 LEU A N 1
ATOM 2487 C CA . LEU A 1 315 ? -1.409 -13.391 -3.377 1.00 88.25 315 LEU A CA 1
ATOM 2488 C C . LEU A 1 315 ? -0.667 -14.620 -3.922 1.00 88.25 315 LEU A C 1
ATOM 2490 O O . LEU A 1 315 ? -0.095 -14.542 -5.009 1.00 88.25 315 LEU A O 1
ATOM 2494 N N . ASP A 1 316 ? -0.737 -15.749 -3.213 1.00 86.62 316 ASP A N 1
ATOM 2495 C CA . ASP A 1 316 ? -0.123 -17.019 -3.622 1.00 86.62 316 ASP A CA 1
ATOM 2496 C C . ASP A 1 316 ? -0.756 -17.608 -4.898 1.00 86.62 316 ASP A C 1
ATOM 2498 O O . ASP A 1 316 ? -0.079 -18.294 -5.668 1.00 86.62 316 ASP A O 1
ATOM 2502 N N . ASP A 1 317 ? -2.033 -17.307 -5.157 1.00 88.00 317 ASP A N 1
ATOM 2503 C CA . ASP A 1 317 ? -2.758 -17.755 -6.351 1.00 88.00 317 ASP A CA 1
ATOM 2504 C C . ASP A 1 317 ? -2.567 -16.805 -7.543 1.00 88.00 317 ASP A C 1
ATOM 2506 O O . ASP A 1 317 ? -2.829 -17.169 -8.696 1.00 88.00 317 ASP A O 1
ATOM 2510 N N . VAL A 1 318 ? -2.094 -15.578 -7.297 1.00 88.12 318 VAL A N 1
ATOM 2511 C CA . VAL A 1 318 ? -1.887 -14.588 -8.352 1.00 88.12 318 VAL A CA 1
ATOM 2512 C C . VAL A 1 318 ? -0.615 -14.920 -9.139 1.00 88.12 318 VAL A C 1
ATOM 2514 O O . VAL A 1 318 ? 0.488 -14.924 -8.589 1.00 88.12 318 VAL A O 1
ATOM 2517 N N . PRO A 1 319 ? -0.695 -15.114 -10.470 1.00 87.81 319 PRO A N 1
ATOM 2518 C CA . PRO A 1 319 ? 0.489 -15.415 -11.261 1.00 87.81 319 PRO A CA 1
ATOM 2519 C C . PRO A 1 319 ? 1.522 -14.280 -11.200 1.00 87.81 319 PRO A C 1
ATOM 2521 O O . PRO A 1 319 ? 1.202 -13.126 -11.497 1.00 87.81 319 PRO A O 1
ATOM 2524 N N . ALA A 1 320 ? 2.796 -14.605 -10.961 1.00 85.69 320 ALA A N 1
ATOM 2525 C CA . ALA A 1 320 ? 3.894 -13.627 -10.977 1.00 85.69 320 ALA A CA 1
ATOM 2526 C C . ALA A 1 320 ? 3.916 -12.708 -12.230 1.00 85.69 320 ALA A C 1
ATOM 2528 O O . ALA A 1 320 ? 4.146 -11.503 -12.095 1.00 85.69 320 ALA A O 1
ATOM 2529 N N . PRO A 1 321 ? 3.603 -13.182 -13.461 1.00 86.50 321 PRO A N 1
ATOM 2530 C CA . PRO A 1 321 ? 3.503 -12.306 -14.634 1.00 86.50 321 PRO A CA 1
ATOM 2531 C C . PRO A 1 321 ? 2.405 -11.236 -14.557 1.00 86.50 321 PRO A C 1
ATOM 2533 O O . PRO A 1 321 ? 2.471 -10.257 -15.305 1.00 86.50 321 PRO A O 1
ATOM 2536 N N . TYR A 1 322 ? 1.377 -11.435 -13.730 1.00 89.25 322 TYR A N 1
ATOM 2537 C CA . TYR A 1 322 ? 0.351 -10.437 -13.446 1.00 89.25 322 TYR A CA 1
ATOM 2538 C C . TYR A 1 322 ? 0.879 -9.405 -12.445 1.00 89.25 322 TYR A C 1
ATOM 2540 O O . TYR A 1 322 ? 0.875 -8.218 -12.767 1.00 89.25 322 TYR A O 1
ATOM 2548 N N . LEU A 1 323 ? 1.454 -9.848 -11.318 1.00 90.19 323 LEU A N 1
ATOM 2549 C CA . LEU A 1 323 ? 2.076 -8.983 -10.299 1.00 90.19 323 LEU A CA 1
ATOM 2550 C C . LEU A 1 323 ? 3.133 -8.043 -10.893 1.00 90.19 323 LEU A C 1
ATOM 2552 O O . LEU A 1 323 ? 3.143 -6.840 -10.629 1.00 90.19 323 LEU A O 1
ATOM 2556 N N . ASN A 1 324 ? 3.982 -8.568 -11.778 1.00 89.19 324 ASN A N 1
ATOM 2557 C CA . ASN A 1 324 ? 5.069 -7.815 -12.404 1.00 89.19 324 ASN A CA 1
ATOM 2558 C C . ASN A 1 324 ? 4.591 -6.651 -13.290 1.00 89.19 324 ASN A C 1
ATOM 2560 O O . ASN A 1 324 ? 5.396 -5.797 -13.656 1.00 89.19 324 ASN A O 1
ATOM 2564 N N . ARG A 1 325 ? 3.306 -6.583 -13.668 1.00 90.88 325 ARG A N 1
ATOM 2565 C CA . ARG A 1 325 ? 2.744 -5.472 -14.466 1.00 90.88 325 ARG A CA 1
ATOM 2566 C C . ARG A 1 325 ? 2.545 -4.204 -13.648 1.00 90.88 325 ARG A C 1
ATOM 2568 O O . ARG A 1 325 ? 2.561 -3.118 -14.224 1.00 90.88 325 ARG A O 1
ATOM 2575 N N . PHE A 1 326 ? 2.386 -4.342 -12.338 1.00 94.12 326 PHE A N 1
ATOM 2576 C CA . PHE A 1 326 ? 1.980 -3.256 -11.466 1.00 94.12 326 PHE A CA 1
ATOM 2577 C C . PHE A 1 326 ? 3.124 -2.787 -10.572 1.00 94.12 326 PHE A C 1
ATOM 2579 O O . PHE A 1 326 ? 4.026 -3.541 -10.196 1.00 94.12 326 PHE A O 1
ATOM 2586 N N . GLU A 1 327 ? 3.052 -1.510 -10.231 1.00 94.75 327 GLU A N 1
ATOM 2587 C CA . GLU A 1 327 ? 3.697 -0.955 -9.054 1.00 94.75 327 GLU A CA 1
ATOM 2588 C C . GLU A 1 327 ? 2.883 -1.369 -7.827 1.00 94.75 327 GLU A C 1
ATOM 2590 O O . GLU A 1 327 ? 1.676 -1.141 -7.795 1.00 94.75 327 GLU A O 1
ATOM 2595 N N . LYS A 1 328 ? 3.497 -2.037 -6.856 1.00 94.44 328 LYS A N 1
ATOM 2596 C CA . LYS A 1 328 ? 2.771 -2.763 -5.808 1.00 94.44 328 LYS A CA 1
ATOM 2597 C C . LYS A 1 328 ? 2.892 -2.025 -4.468 1.00 94.44 328 LYS A C 1
ATOM 2599 O O . LYS A 1 328 ? 3.968 -1.540 -4.124 1.00 94.44 328 LYS A O 1
ATOM 2604 N N . PHE A 1 329 ? 1.811 -1.988 -3.699 1.00 95.12 329 PHE A N 1
ATOM 2605 C CA . PHE A 1 329 ? 1.703 -1.312 -2.406 1.00 95.12 329 PHE A CA 1
ATOM 2606 C C . PHE A 1 329 ? 1.015 -2.236 -1.415 1.00 95.12 329 PHE A C 1
ATOM 2608 O O . PHE A 1 329 ? -0.188 -2.452 -1.518 1.00 95.12 329 PHE A O 1
ATOM 2615 N N . GLN A 1 330 ? 1.772 -2.785 -0.473 1.00 93.81 330 GLN A N 1
ATOM 2616 C CA . GLN A 1 330 ? 1.213 -3.561 0.628 1.00 93.81 330 GLN A CA 1
ATOM 2617 C C . GLN A 1 330 ? 0.834 -2.600 1.750 1.00 93.81 330 GLN A C 1
ATOM 2619 O O . GLN A 1 330 ? 1.671 -1.804 2.174 1.00 93.81 330 GLN A O 1
ATOM 2624 N N . LEU A 1 331 ? -0.439 -2.607 2.146 1.00 95.12 331 LEU A N 1
ATOM 2625 C CA . LEU A 1 331 ? -0.986 -1.655 3.107 1.00 95.12 331 LEU A CA 1
ATOM 2626 C C . LEU A 1 331 ? -1.709 -2.378 4.239 1.00 95.12 331 LEU A C 1
ATOM 2628 O O . LEU A 1 331 ? -2.583 -3.215 4.004 1.00 95.12 331 LEU A O 1
ATOM 2632 N N . SER A 1 332 ? -1.387 -1.964 5.460 1.00 94.75 332 SER A N 1
ATOM 2633 C CA . SER A 1 332 ? -2.078 -2.360 6.681 1.00 94.75 332 SER A CA 1
ATOM 2634 C C . SER A 1 332 ? -2.969 -1.234 7.212 1.00 94.75 332 SER A C 1
ATOM 2636 O O . SER A 1 332 ? -2.806 -0.054 6.881 1.00 94.75 332 SER A O 1
ATOM 2638 N N . ILE A 1 333 ? -3.895 -1.578 8.110 1.00 95.19 333 ILE A N 1
ATOM 2639 C CA . ILE A 1 333 ? -4.709 -0.582 8.825 1.00 95.19 333 ILE A CA 1
ATOM 2640 C C . ILE A 1 333 ? -3.806 0.291 9.709 1.00 95.19 333 ILE A C 1
ATOM 2642 O O . ILE A 1 333 ? -4.070 1.480 9.894 1.00 95.19 333 ILE A O 1
ATOM 2646 N N . ALA A 1 334 ? -2.699 -0.277 10.200 1.00 94.81 334 ALA A N 1
ATOM 2647 C CA . ALA A 1 334 ? -1.695 0.451 10.960 1.00 94.81 334 ALA A CA 1
ATOM 2648 C C . ALA A 1 334 ? -1.035 1.555 10.127 1.00 94.81 334 ALA A C 1
ATOM 2650 O O . ALA A 1 334 ? -0.880 2.655 10.646 1.00 94.81 334 ALA A O 1
ATOM 2651 N N . ASP A 1 335 ? -0.717 1.297 8.854 1.00 95.00 335 ASP A N 1
ATOM 2652 C CA . ASP A 1 335 ? -0.121 2.308 7.975 1.00 95.00 335 ASP A CA 1
ATOM 2653 C C . ASP A 1 335 ? -1.117 3.446 7.701 1.00 95.00 335 ASP A C 1
ATOM 2655 O O . ASP A 1 335 ? -0.751 4.619 7.724 1.00 95.00 335 ASP A O 1
ATOM 2659 N N . ILE A 1 336 ? -2.406 3.145 7.501 1.00 95.25 336 ILE A N 1
ATOM 2660 C CA . ILE A 1 336 ? -3.422 4.200 7.344 1.00 95.25 336 ILE A CA 1
ATOM 2661 C C . ILE A 1 336 ? -3.517 5.046 8.620 1.00 95.25 336 ILE A C 1
ATOM 2663 O O . ILE A 1 336 ? -3.508 6.274 8.537 1.00 95.25 336 ILE A O 1
ATOM 2667 N N . LEU A 1 337 ? -3.572 4.416 9.797 1.00 94.38 337 LEU A N 1
ATOM 2668 C CA . LEU A 1 337 ? -3.648 5.137 11.066 1.00 94.38 337 LEU A CA 1
ATOM 2669 C C . LEU A 1 337 ? -2.400 5.993 11.314 1.00 94.38 337 LEU A C 1
ATOM 2671 O O . LEU A 1 337 ? -2.539 7.170 11.641 1.00 94.38 337 LEU A O 1
ATOM 2675 N N . SER A 1 338 ? -1.192 5.449 11.132 1.00 94.62 338 SER A N 1
ATOM 2676 C CA . SER A 1 338 ? 0.041 6.221 11.322 1.00 94.62 338 SER A CA 1
ATOM 2677 C C . SER A 1 338 ? 0.130 7.386 10.346 1.00 94.62 338 SER A C 1
ATOM 2679 O O . SER A 1 338 ? 0.525 8.478 10.749 1.00 94.62 338 SER A O 1
ATOM 2681 N N . TRP A 1 339 ? -0.313 7.203 9.099 1.00 93.56 339 TRP A N 1
ATOM 2682 C CA . TRP A 1 339 ? -0.419 8.298 8.138 1.00 93.56 339 TRP A CA 1
ATOM 2683 C C . TRP A 1 339 ? -1.355 9.403 8.628 1.00 93.56 339 TRP A C 1
ATOM 2685 O O . TRP A 1 339 ? -0.988 10.575 8.623 1.00 93.56 339 TRP A O 1
ATOM 2695 N N . GLN A 1 340 ? -2.551 9.045 9.092 1.00 86.50 340 GLN A N 1
ATOM 2696 C CA . GLN A 1 340 ? -3.511 10.020 9.608 1.00 86.50 340 GLN A CA 1
ATOM 2697 C C . GLN A 1 340 ? -2.967 10.760 10.837 1.00 86.50 340 GLN A C 1
ATOM 2699 O O . GLN A 1 340 ? -3.087 11.978 10.915 1.00 86.50 340 GLN A O 1
ATOM 2704 N N . ILE A 1 341 ? -2.289 10.056 11.748 1.00 87.38 341 ILE A N 1
ATOM 2705 C CA . ILE A 1 341 ? -1.640 10.665 12.916 1.00 87.38 341 ILE A CA 1
ATOM 2706 C C . ILE A 1 341 ? -0.558 11.669 12.493 1.00 87.38 341 ILE A C 1
ATOM 2708 O O . ILE A 1 341 ? -0.474 12.738 13.089 1.00 87.38 341 ILE A O 1
ATOM 2712 N N . THR A 1 342 ? 0.230 11.381 11.448 1.00 87.00 342 THR A N 1
ATOM 2713 C CA . THR A 1 342 ? 1.284 12.305 10.970 1.00 87.00 342 THR A CA 1
ATOM 2714 C C . THR A 1 342 ? 0.746 13.625 10.413 1.00 87.00 342 THR A C 1
ATOM 2716 O O . THR A 1 342 ? 1.495 14.594 10.322 1.00 87.00 342 THR A O 1
ATOM 2719 N N . ARG A 1 343 ? -0.542 13.671 10.053 1.00 83.12 343 ARG A N 1
ATOM 2720 C CA . ARG A 1 343 ? -1.226 14.870 9.550 1.00 83.12 343 ARG A CA 1
ATOM 2721 C C . ARG A 1 343 ? -1.831 15.717 10.668 1.00 83.12 343 ARG A C 1
ATOM 2723 O O . ARG A 1 343 ? -2.224 16.850 10.425 1.00 83.12 343 ARG A O 1
ATOM 2730 N N . LEU A 1 344 ? -1.927 15.177 11.882 1.00 81.38 344 LEU A N 1
ATOM 2731 C CA . LEU A 1 344 ? -2.452 15.895 13.037 1.00 81.38 344 LEU A CA 1
ATOM 2732 C C . LEU A 1 344 ? -1.377 16.789 13.672 1.00 81.38 344 LEU A C 1
ATOM 2734 O O . LEU A 1 344 ? -0.183 16.500 13.561 1.00 81.38 344 LEU A O 1
ATOM 2738 N N . PRO A 1 345 ? -1.785 17.836 14.410 1.00 80.50 345 PRO A N 1
ATOM 2739 C CA . PRO A 1 345 ? -0.884 18.562 15.297 1.00 80.50 345 PRO A CA 1
ATOM 2740 C C . PRO A 1 345 ? -0.123 17.605 16.223 1.00 80.50 345 PRO A C 1
ATOM 2742 O O . PRO A 1 345 ? -0.700 16.644 16.741 1.00 80.50 345 PRO A O 1
ATOM 2745 N N . CYS A 1 346 ? 1.168 17.867 16.439 1.00 81.62 346 CYS A N 1
ATOM 2746 C CA . CYS A 1 346 ? 2.083 16.948 17.124 1.00 81.62 346 CYS A CA 1
ATOM 2747 C C . CYS A 1 346 ? 1.588 16.502 18.511 1.00 81.62 346 CYS A C 1
ATOM 2749 O O . CYS A 1 346 ? 1.676 15.317 18.835 1.00 81.62 346 CYS A O 1
ATOM 2751 N N . GLY A 1 347 ? 1.003 17.408 19.295 1.00 78.69 347 GLY A N 1
ATOM 2752 C CA . GLY A 1 347 ? 0.457 17.105 20.615 1.00 78.69 347 GLY A CA 1
ATOM 2753 C C . GLY A 1 347 ? -0.793 16.225 20.556 1.00 78.69 347 GLY A C 1
ATOM 2754 O O . GLY A 1 347 ? -0.906 15.266 21.320 1.00 78.69 347 GLY A O 1
ATOM 2755 N N . VAL A 1 348 ? -1.695 16.459 19.593 1.00 80.56 348 VAL A N 1
ATOM 2756 C CA . VAL A 1 348 ? -2.858 15.577 19.356 1.00 80.56 348 VAL A CA 1
ATOM 2757 C C . VAL A 1 348 ? -2.399 14.190 18.911 1.00 80.56 348 VAL A C 1
ATOM 2759 O O . VAL A 1 348 ? -2.880 13.179 19.428 1.00 80.56 348 VAL A O 1
ATOM 2762 N N . GLY A 1 349 ? -1.434 14.130 17.989 1.00 83.44 349 GLY A N 1
ATOM 2763 C CA . GLY A 1 349 ? -0.846 12.876 17.529 1.00 83.44 349 GLY A CA 1
ATOM 2764 C C . GLY A 1 349 ? -0.192 12.084 18.666 1.00 83.44 349 GLY A C 1
ATOM 2765 O O . GLY A 1 349 ? -0.367 10.865 18.745 1.00 83.44 349 GLY A O 1
ATOM 2766 N N . LEU A 1 350 ? 0.490 12.765 19.593 1.00 85.19 350 LEU A N 1
ATOM 2767 C CA . LEU A 1 350 ? 1.090 12.157 20.782 1.00 85.19 350 LEU A CA 1
ATOM 2768 C C . LEU A 1 350 ? 0.028 11.594 21.739 1.00 85.19 350 LEU A C 1
ATOM 2770 O O . LEU A 1 350 ? 0.164 10.458 22.196 1.00 85.19 350 LEU A O 1
ATOM 2774 N N . ILE A 1 351 ? -1.042 12.349 22.006 1.00 83.75 351 ILE A N 1
ATOM 2775 C CA . ILE A 1 351 ? -2.160 11.908 22.855 1.00 83.75 351 ILE A CA 1
ATOM 2776 C C . ILE A 1 351 ? -2.825 10.661 22.269 1.00 83.75 351 ILE A C 1
ATOM 2778 O O . ILE A 1 351 ? -3.009 9.675 22.984 1.00 83.75 351 ILE A O 1
ATOM 2782 N N . LEU A 1 352 ? -3.142 10.674 20.969 1.00 87.31 352 LEU A N 1
ATOM 2783 C CA . LEU A 1 352 ? -3.739 9.524 20.286 1.00 87.31 352 LEU A CA 1
ATOM 2784 C C . LEU A 1 352 ? -2.810 8.311 20.308 1.00 87.31 352 LEU A C 1
ATOM 2786 O O . LEU A 1 352 ? -3.267 7.205 20.578 1.00 87.31 352 LEU A O 1
ATOM 2790 N N . SER A 1 353 ? -1.509 8.507 20.087 1.00 91.12 353 SER A N 1
ATOM 2791 C CA . SER A 1 353 ? -0.525 7.417 20.124 1.00 91.12 353 SER A CA 1
ATOM 2792 C C . SER A 1 353 ? -0.402 6.802 21.523 1.00 91.12 353 SER A C 1
ATOM 2794 O O . SER A 1 353 ? -0.356 5.579 21.664 1.00 91.12 353 SER A O 1
ATOM 2796 N N . ASN A 1 354 ? -0.403 7.630 22.574 1.00 91.19 354 ASN A N 1
ATOM 2797 C CA . ASN A 1 354 ? -0.383 7.159 23.960 1.00 91.19 354 ASN A CA 1
ATOM 2798 C C . ASN A 1 354 ? -1.678 6.417 24.325 1.00 91.19 354 ASN A C 1
ATOM 2800 O O . ASN A 1 354 ?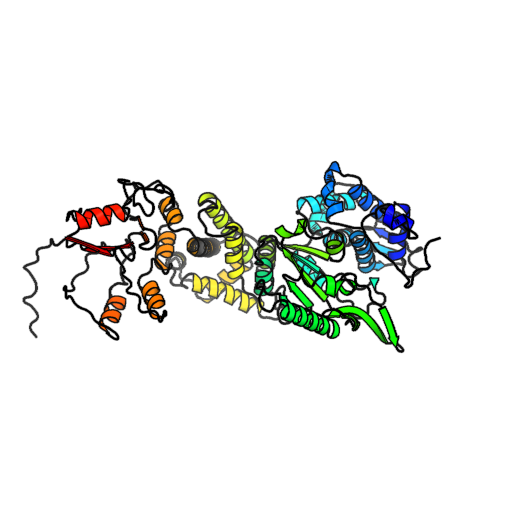 -1.615 5.333 24.905 1.00 91.19 354 ASN A O 1
ATOM 2804 N N . ALA A 1 355 ? -2.838 6.962 23.943 1.00 89.12 355 ALA A N 1
ATOM 2805 C CA . ALA A 1 355 ? -4.135 6.328 24.158 1.00 89.12 355 ALA A CA 1
ATOM 2806 C C . ALA A 1 355 ? -4.261 4.995 23.405 1.00 89.12 355 ALA A C 1
ATOM 2808 O O . ALA A 1 355 ? -4.795 4.028 23.950 1.00 89.12 355 ALA A O 1
ATOM 2809 N N . LEU A 1 356 ? -3.749 4.921 22.171 1.00 93.56 356 LEU A N 1
ATOM 2810 C CA . LEU A 1 356 ? -3.712 3.688 21.390 1.00 93.56 356 LEU A CA 1
ATOM 2811 C C . LEU A 1 356 ? -2.897 2.626 22.124 1.00 93.56 356 LEU A C 1
ATOM 2813 O O . LEU A 1 356 ? -3.417 1.539 22.351 1.00 93.56 356 LEU A O 1
ATOM 2817 N N . ARG A 1 357 ? -1.681 2.958 22.577 1.00 94.31 357 ARG A N 1
ATOM 2818 C CA . ARG A 1 357 ? -0.829 2.029 23.335 1.00 94.31 357 ARG A CA 1
ATOM 2819 C C . ARG A 1 357 ? -1.531 1.490 24.584 1.00 94.31 357 ARG A C 1
ATOM 2821 O O . ARG A 1 357 ? -1.475 0.295 24.844 1.00 94.31 357 ARG A O 1
ATOM 2828 N N . GLU A 1 358 ? -2.232 2.338 25.334 1.00 92.25 358 GLU A N 1
ATOM 2829 C CA . GLU A 1 358 ? -3.008 1.896 26.504 1.00 92.25 358 GLU A CA 1
ATOM 2830 C C . GLU A 1 358 ? -4.163 0.958 26.128 1.00 92.25 358 GLU A C 1
ATOM 2832 O O . GLU A 1 358 ? -4.416 -0.028 26.823 1.00 92.25 358 GLU A O 1
ATOM 2837 N N . CYS A 1 359 ? -4.842 1.217 25.008 1.00 90.62 359 CYS A N 1
ATOM 2838 C CA . CYS A 1 359 ? -5.882 0.327 24.496 1.00 90.62 359 CYS A CA 1
ATOM 2839 C C . CYS A 1 359 ? -5.313 -1.007 23.983 1.00 90.62 359 CYS A C 1
ATOM 2841 O O . CYS A 1 359 ? -5.938 -2.050 24.170 1.00 90.62 359 CYS A O 1
ATOM 2843 N N . GLU A 1 360 ? -4.132 -1.000 23.363 1.00 92.38 360 GLU A N 1
ATOM 2844 C CA . GLU A 1 360 ? -3.421 -2.208 22.927 1.00 92.38 360 GLU A CA 1
ATOM 2845 C C . GLU A 1 360 ? -2.971 -3.050 24.132 1.00 92.38 360 GLU A C 1
ATOM 2847 O O . GLU A 1 360 ? -3.160 -4.268 24.152 1.00 92.38 360 GLU A O 1
ATOM 2852 N N . GLU A 1 361 ? -2.457 -2.408 25.185 1.00 90.62 361 GLU A N 1
ATOM 2853 C CA . GLU A 1 361 ? -2.147 -3.064 26.458 1.00 90.62 361 GLU A CA 1
ATOM 2854 C C . GLU A 1 361 ? -3.402 -3.653 27.110 1.00 90.62 361 GLU A C 1
ATOM 2856 O O . GLU A 1 361 ? -3.366 -4.783 27.607 1.00 90.62 361 GLU A O 1
ATOM 2861 N N . PHE A 1 362 ? -4.521 -2.926 27.089 1.00 87.00 362 PHE A N 1
ATOM 2862 C CA . PHE A 1 362 ? -5.807 -3.439 27.550 1.00 87.00 362 PHE A CA 1
ATOM 2863 C C . PHE A 1 362 ? -6.231 -4.677 26.750 1.00 87.00 362 PHE A C 1
ATOM 2865 O O . PHE A 1 362 ? -6.513 -5.709 27.352 1.00 87.00 362 PHE A O 1
ATOM 2872 N N . LEU A 1 363 ? -6.201 -4.619 25.414 1.00 86.88 363 LEU A N 1
ATOM 2873 C CA . LEU A 1 363 ? -6.527 -5.750 24.539 1.00 86.88 363 LEU A CA 1
ATOM 2874 C C . LEU A 1 363 ? -5.642 -6.968 24.807 1.00 86.88 363 LEU A C 1
ATOM 2876 O O . LEU A 1 363 ? -6.141 -8.092 24.849 1.00 86.88 363 LEU A O 1
ATOM 2880 N N . SER A 1 364 ? -4.345 -6.755 25.043 1.00 85.44 364 SER A N 1
ATOM 2881 C CA . SER A 1 364 ? -3.410 -7.841 25.358 1.00 85.44 364 SER A CA 1
ATOM 2882 C C . SER A 1 364 ? -3.788 -8.593 26.640 1.00 85.44 364 SER A C 1
ATOM 2884 O O . SER A 1 364 ? -3.572 -9.801 26.733 1.00 85.44 364 SER A O 1
ATOM 2886 N N . LYS A 1 365 ? -4.398 -7.893 27.608 1.00 82.81 365 LYS A N 1
ATOM 2887 C CA . LYS A 1 365 ? -4.922 -8.468 28.855 1.00 82.81 365 LYS A CA 1
ATOM 2888 C C . LYS A 1 365 ? -6.324 -9.045 28.669 1.00 82.81 365 LYS A C 1
ATOM 2890 O O . LYS A 1 365 ? -6.625 -10.074 29.263 1.00 82.81 365 LYS A O 1
ATOM 2895 N N . PHE A 1 366 ? -7.153 -8.394 27.849 1.00 77.12 366 PHE A N 1
ATOM 2896 C CA . PHE A 1 366 ? -8.533 -8.792 27.577 1.00 77.12 366 PHE A CA 1
ATOM 2897 C C . PHE A 1 366 ? -8.622 -10.052 26.703 1.00 77.12 366 PHE A C 1
ATOM 2899 O O . PHE A 1 366 ? -9.596 -10.791 26.760 1.00 77.12 366 PHE A O 1
ATOM 2906 N N . GLY A 1 367 ? -7.586 -10.350 25.920 1.00 70.56 367 GLY A N 1
ATOM 2907 C CA . GLY A 1 367 ? -7.482 -11.570 25.126 1.00 70.56 367 GLY A CA 1
ATOM 2908 C C . GLY A 1 367 ? -8.140 -11.463 23.747 1.00 70.56 367 GLY A C 1
ATOM 2909 O O . GLY A 1 367 ? -9.238 -10.940 23.572 1.00 70.56 367 GLY A O 1
ATOM 2910 N N . ASN A 1 368 ? -7.464 -12.018 22.738 1.00 64.25 368 ASN A N 1
ATOM 2911 C CA . ASN A 1 368 ? -7.839 -11.849 21.328 1.00 64.25 368 ASN A CA 1
ATOM 2912 C C . ASN A 1 368 ? -9.152 -12.536 20.916 1.00 64.25 368 ASN A C 1
ATOM 2914 O O . ASN A 1 368 ? -9.680 -12.225 19.857 1.00 64.25 368 ASN A O 1
ATOM 2918 N N . ARG A 1 369 ? -9.670 -13.484 21.706 1.00 62.97 369 ARG A N 1
ATOM 2919 C CA . ARG A 1 369 ? -10.929 -14.196 21.401 1.00 62.97 369 ARG A CA 1
ATOM 2920 C C . ARG A 1 369 ? -12.167 -13.516 21.982 1.00 62.97 369 ARG A C 1
ATOM 2922 O O . ARG A 1 369 ? -13.281 -13.922 21.675 1.00 62.97 369 ARG A O 1
ATOM 2929 N N . SER A 1 370 ? -11.961 -12.492 22.800 1.00 67.62 370 SER A N 1
ATOM 2930 C CA . SER A 1 370 ? -13.025 -11.821 23.542 1.00 67.62 370 SER A CA 1
ATOM 2931 C C . SER A 1 370 ? -13.822 -10.845 22.676 1.00 67.62 370 SER A C 1
ATOM 2933 O O . SER A 1 370 ? -14.948 -10.485 23.013 1.00 67.62 370 SER A O 1
ATOM 2935 N N . VAL A 1 371 ? -13.245 -10.429 21.545 1.00 72.12 371 VAL A N 1
ATOM 2936 C CA . VAL A 1 371 ? -13.847 -9.513 20.576 1.00 72.12 371 VAL A CA 1
ATOM 2937 C C . VAL A 1 371 ? -14.261 -10.289 19.329 1.00 72.12 371 VAL A C 1
ATOM 2939 O O . VAL A 1 371 ? -13.454 -11.017 18.754 1.00 72.12 371 VAL A O 1
ATOM 2942 N N . TRP A 1 372 ? -15.509 -10.118 18.895 1.00 69.50 372 TRP A N 1
ATOM 2943 C CA . TRP A 1 372 ? -16.035 -10.681 17.656 1.00 69.50 372 TRP A CA 1
ATOM 2944 C C . TRP A 1 372 ? -15.532 -9.883 16.449 1.00 69.50 372 TRP A C 1
ATOM 2946 O O . TRP A 1 372 ? -16.239 -9.065 15.859 1.00 69.50 372 TRP A O 1
ATOM 2956 N N . SER A 1 373 ? -14.270 -10.100 16.092 1.00 72.94 373 SER A N 1
ATOM 2957 C CA . SER A 1 373 ? -13.678 -9.563 14.873 1.00 72.94 373 SER A CA 1
ATOM 2958 C C . SER A 1 373 ? -12.578 -10.474 14.338 1.00 72.94 373 SER A C 1
ATOM 2960 O O . SER A 1 373 ? -11.996 -11.273 15.072 1.00 72.94 373 SER A O 1
ATOM 2962 N N . SER A 1 374 ? -12.273 -10.348 13.043 1.00 72.06 374 SER A N 1
ATOM 2963 C CA . SER A 1 374 ? -11.158 -11.070 12.414 1.00 72.06 374 SER A CA 1
ATOM 2964 C C . SER A 1 374 ? -9.808 -10.681 13.030 1.00 72.06 374 SER A C 1
ATOM 2966 O O . SER A 1 374 ? -8.892 -11.496 13.097 1.00 72.06 374 SER A O 1
ATOM 2968 N N . SER A 1 375 ? -9.695 -9.431 13.493 1.00 86.00 375 SER A N 1
ATOM 2969 C CA . SER A 1 375 ? -8.506 -8.869 14.129 1.00 86.00 375 SER A CA 1
ATOM 2970 C C . SER A 1 375 ? -8.919 -7.777 15.132 1.00 86.00 375 SER A C 1
ATOM 2972 O O . SER A 1 375 ? -9.315 -6.675 14.725 1.00 86.00 375 SER A O 1
ATOM 2974 N N . PRO A 1 376 ? -8.848 -8.039 16.455 1.00 86.88 376 PRO A N 1
ATOM 2975 C CA . PRO A 1 376 ? -9.187 -7.046 17.479 1.00 86.88 376 PRO A CA 1
ATOM 2976 C C . PRO A 1 376 ? -8.301 -5.801 17.413 1.00 86.88 376 PRO A C 1
ATOM 2978 O O . PRO A 1 376 ? -8.777 -4.685 17.614 1.00 86.88 376 PRO A O 1
ATOM 2981 N N . ILE A 1 377 ? -7.022 -5.989 17.075 1.00 89.81 377 ILE A N 1
ATOM 2982 C CA . ILE A 1 377 ? -6.052 -4.902 16.948 1.00 89.81 377 ILE A CA 1
ATOM 2983 C C . ILE A 1 377 ? -6.388 -3.978 15.774 1.00 89.81 377 ILE A C 1
ATOM 2985 O O . ILE A 1 377 ? -6.334 -2.758 15.909 1.00 89.81 377 ILE A O 1
ATOM 2989 N N . ASP A 1 378 ? -6.812 -4.534 14.643 1.00 90.50 378 ASP A N 1
ATOM 2990 C CA . ASP A 1 378 ? -7.195 -3.734 13.482 1.00 90.50 378 ASP A CA 1
ATOM 2991 C C . ASP A 1 378 ? -8.564 -3.081 13.660 1.00 90.50 378 ASP A C 1
ATOM 2993 O O . ASP A 1 378 ? -8.790 -1.961 13.199 1.00 90.50 378 ASP A O 1
ATOM 2997 N N . THR A 1 379 ? -9.459 -3.738 14.403 1.00 89.38 379 THR A N 1
ATOM 2998 C CA . THR A 1 379 ? -10.734 -3.147 14.832 1.00 89.38 379 THR A CA 1
ATOM 2999 C C . THR A 1 379 ? -10.477 -1.915 15.696 1.00 89.38 379 THR A C 1
ATOM 3001 O O . THR A 1 379 ? -11.043 -0.853 15.441 1.00 89.38 379 THR A O 1
ATOM 3004 N N . LEU A 1 380 ? -9.568 -2.021 16.672 1.00 91.12 380 LEU A N 1
ATOM 3005 C CA . LEU A 1 380 ? -9.153 -0.899 17.508 1.00 91.12 380 LEU A CA 1
ATOM 3006 C C . LEU A 1 380 ? -8.566 0.238 16.666 1.00 91.12 380 LEU A C 1
ATOM 3008 O O . LEU A 1 380 ? -9.004 1.379 16.786 1.00 91.12 380 LEU A O 1
ATOM 3012 N N . LYS A 1 381 ? -7.624 -0.059 15.768 1.00 93.00 381 LYS A N 1
ATOM 3013 C CA . LYS A 1 381 ? -7.033 0.960 14.889 1.00 93.00 381 LYS A CA 1
ATOM 3014 C C . LYS A 1 381 ? -8.079 1.625 13.991 1.00 93.00 381 LYS A C 1
ATOM 3016 O O . LYS A 1 381 ? -8.029 2.835 13.800 1.00 93.00 381 LYS A O 1
ATOM 3021 N N . SER A 1 382 ? -9.071 0.875 13.511 1.00 89.94 382 SER A N 1
ATOM 3022 C CA . SER A 1 382 ? -10.199 1.415 12.739 1.00 89.94 382 SER A CA 1
ATOM 3023 C C . SER A 1 382 ? -11.080 2.356 13.568 1.00 89.94 382 SER A C 1
ATOM 3025 O O . SER A 1 382 ? -11.509 3.390 13.059 1.00 89.94 382 SER A O 1
ATOM 3027 N N . ILE A 1 383 ? -11.302 2.049 14.855 1.00 87.31 383 ILE A N 1
ATOM 3028 C CA . ILE A 1 383 ? -11.979 2.958 15.794 1.00 87.31 383 ILE A CA 1
ATOM 3029 C C . ILE A 1 383 ? -11.191 4.269 15.903 1.00 87.31 383 ILE A C 1
ATOM 3031 O O . ILE A 1 383 ? -11.784 5.334 15.756 1.00 87.31 383 ILE A O 1
ATOM 3035 N N . PHE A 1 384 ? -9.867 4.214 16.063 1.00 89.25 384 PHE A N 1
ATOM 3036 C CA . PHE A 1 384 ? -9.026 5.417 16.095 1.00 89.25 384 PHE A CA 1
ATOM 3037 C C . PHE A 1 384 ? -9.091 6.214 14.787 1.00 89.25 384 PHE A C 1
ATOM 3039 O O . PHE A 1 384 ? -9.284 7.425 14.837 1.00 89.25 384 PHE A O 1
ATOM 3046 N N . ILE A 1 385 ? -9.017 5.560 13.621 1.00 86.94 385 ILE A N 1
ATOM 3047 C CA . ILE A 1 385 ? -9.176 6.241 12.323 1.00 86.94 385 ILE A CA 1
ATOM 3048 C C . ILE A 1 385 ? -10.539 6.944 12.243 1.00 86.94 385 ILE A C 1
ATOM 3050 O O . ILE A 1 385 ? -10.615 8.066 11.754 1.00 86.94 385 ILE A O 1
ATOM 3054 N N . SER A 1 386 ? -11.608 6.329 12.763 1.00 82.50 386 SER A N 1
ATOM 3055 C CA . SER A 1 386 ? -12.953 6.922 12.746 1.00 82.50 386 SER A CA 1
ATOM 3056 C C . SER A 1 386 ? -13.097 8.184 13.605 1.00 82.50 386 SER A C 1
ATOM 3058 O O . SER A 1 386 ? -14.002 8.978 13.353 1.00 82.50 386 SER A O 1
ATOM 3060 N N . MET A 1 387 ? -12.209 8.390 14.587 1.00 78.88 387 MET A N 1
ATOM 3061 C CA . MET A 1 387 ? -12.171 9.614 15.397 1.00 78.88 387 MET A CA 1
ATOM 3062 C C . MET A 1 387 ? -11.451 10.767 14.693 1.00 78.88 387 MET A C 1
ATOM 3064 O O . MET A 1 387 ? -11.615 11.920 15.086 1.00 78.88 387 MET A O 1
ATOM 3068 N N . ILE A 1 388 ? -10.632 10.470 13.681 1.00 79.75 388 ILE A N 1
ATOM 3069 C CA . ILE A 1 388 ? -9.857 11.475 12.958 1.00 79.75 388 ILE A CA 1
ATOM 3070 C C . ILE A 1 388 ? -10.748 12.068 11.855 1.00 79.75 388 ILE A C 1
ATOM 3072 O O . ILE A 1 388 ? -11.341 11.325 11.067 1.00 79.75 388 ILE A O 1
ATOM 3076 N N . PRO A 1 389 ? -10.885 13.403 11.769 1.00 69.31 389 PRO A N 1
ATOM 3077 C CA . PRO A 1 389 ? -11.707 14.034 10.741 1.00 69.31 389 PRO A CA 1
ATOM 3078 C C . PRO A 1 389 ? -11.134 13.801 9.335 1.00 69.31 389 PRO A C 1
ATOM 3080 O O . PRO A 1 389 ? -9.928 13.693 9.127 1.00 69.31 389 PRO A O 1
ATOM 3083 N N . ARG A 1 390 ? -12.009 13.817 8.327 1.00 65.81 390 ARG A N 1
ATOM 3084 C CA . ARG A 1 390 ? -11.634 13.527 6.931 1.00 65.81 390 ARG A CA 1
ATOM 3085 C C . ARG A 1 390 ? -10.762 14.606 6.263 1.00 65.81 390 ARG A C 1
ATOM 3087 O O . ARG A 1 390 ? -10.069 14.302 5.300 1.00 65.81 390 ARG A O 1
ATOM 3094 N N . ASN A 1 391 ? -10.781 15.847 6.760 1.00 56.25 391 ASN A N 1
ATOM 3095 C CA . ASN A 1 391 ? -10.317 17.041 6.031 1.00 56.25 391 ASN A CA 1
ATOM 3096 C C . ASN A 1 391 ? -9.056 17.727 6.586 1.00 56.25 391 ASN A C 1
ATOM 3098 O O . ASN A 1 391 ? -8.820 18.891 6.286 1.00 56.25 391 ASN A O 1
ATOM 3102 N N . VAL A 1 392 ? -8.190 17.027 7.322 1.00 53.62 392 VAL A N 1
ATOM 3103 C CA . VAL A 1 392 ? -6.994 17.662 7.923 1.00 53.62 392 VAL A CA 1
ATOM 3104 C C . VAL A 1 392 ? -6.026 18.284 6.882 1.00 53.62 392 VAL A C 1
ATOM 3106 O O . VAL A 1 392 ? -5.233 19.141 7.236 1.00 53.62 392 VAL A O 1
ATOM 3109 N N . ASP A 1 393 ? -6.115 17.932 5.586 1.00 45.81 393 ASP A N 1
ATOM 3110 C CA . ASP A 1 393 ? -5.197 18.426 4.525 1.00 45.81 393 ASP A CA 1
ATOM 3111 C C . ASP A 1 393 ? -5.690 19.645 3.728 1.00 45.81 393 ASP A C 1
ATOM 3113 O O . ASP A 1 393 ? -5.082 20.004 2.710 1.00 45.81 393 ASP A O 1
ATOM 3117 N N . ALA A 1 394 ? -6.770 20.318 4.130 1.00 40.44 394 ALA A N 1
ATOM 3118 C CA . ALA A 1 394 ? -7.150 21.554 3.454 1.00 40.44 394 ALA A CA 1
ATOM 3119 C C . ALA A 1 394 ? -6.136 22.669 3.784 1.00 40.44 394 ALA A C 1
ATOM 3121 O O . ALA A 1 394 ? -6.338 23.458 4.701 1.00 40.44 394 ALA A O 1
ATOM 3122 N N . LYS A 1 395 ? -5.069 22.769 2.971 1.00 40.78 395 LYS A N 1
ATOM 3123 C CA . LYS A 1 395 ? -4.030 23.827 2.917 1.00 40.78 395 LYS A CA 1
ATOM 3124 C C . LYS A 1 395 ? -4.568 25.257 2.680 1.00 40.78 395 LYS A C 1
ATOM 3126 O O . LYS A 1 395 ? -3.901 26.098 2.079 1.00 40.78 395 LYS A O 1
ATOM 3131 N N . GLN A 1 396 ? -5.789 25.560 3.097 1.00 39.38 396 GLN A N 1
ATOM 3132 C CA . GLN A 1 396 ? -6.411 26.873 3.033 1.00 39.38 396 GLN A CA 1
ATOM 3133 C C . GLN A 1 396 ? -7.130 27.142 4.348 1.00 39.38 396 GLN A C 1
ATOM 3135 O O . GLN A 1 396 ? -8.240 26.663 4.502 1.00 39.38 396 GLN A O 1
ATOM 3140 N N . ASN A 1 397 ? -6.517 27.920 5.251 1.00 39.31 397 ASN A N 1
ATOM 3141 C CA . ASN A 1 397 ? -7.133 28.677 6.360 1.00 39.31 397 ASN A CA 1
ATOM 3142 C C . ASN A 1 397 ? -8.183 27.977 7.268 1.00 39.31 397 ASN A C 1
ATOM 3144 O O . ASN A 1 397 ? -8.748 28.642 8.130 1.00 39.31 397 ASN A O 1
ATOM 3148 N N . HIS A 1 398 ? -8.421 26.673 7.117 1.00 44.91 398 HIS A N 1
ATOM 3149 C CA . HIS A 1 398 ? -9.421 25.872 7.827 1.00 44.91 398 HIS A CA 1
ATOM 3150 C C . HIS A 1 398 ? -8.785 24.875 8.805 1.00 44.91 398 HIS A C 1
ATOM 3152 O O . HIS A 1 398 ? -9.513 24.272 9.583 1.00 44.91 398 HIS A O 1
ATOM 3158 N N . GLU A 1 399 ? -7.450 24.748 8.844 1.00 45.69 399 GLU A N 1
ATOM 3159 C CA . GLU A 1 399 ? -6.743 23.904 9.827 1.00 45.69 399 GLU A CA 1
ATOM 3160 C C . GLU A 1 399 ? -7.160 24.257 11.267 1.00 45.69 399 GLU A C 1
ATOM 3162 O O . GLU A 1 399 ? -7.440 23.371 12.070 1.00 45.69 399 GLU A O 1
ATOM 3167 N N . GLU A 1 400 ? -7.317 25.548 11.581 1.00 44.31 400 GLU A N 1
ATOM 3168 C CA . GLU A 1 400 ? -7.761 25.990 12.906 1.00 44.31 400 GLU A CA 1
ATOM 3169 C C . GLU A 1 400 ? -9.230 25.618 13.194 1.00 44.31 400 GLU A C 1
ATOM 3171 O O . GLU A 1 400 ? -9.554 25.245 14.319 1.00 44.31 400 GLU A O 1
ATOM 3176 N N . GLU A 1 401 ? -10.121 25.667 12.195 1.00 46.00 401 GLU A N 1
ATOM 3177 C CA . GLU A 1 401 ? -11.534 25.281 12.345 1.00 46.00 401 GLU A CA 1
ATOM 3178 C C . GLU A 1 401 ? -11.721 23.761 12.427 1.00 46.00 401 GLU A C 1
ATOM 3180 O O . GLU A 1 401 ? -12.523 23.299 13.235 1.00 46.00 401 GLU A O 1
ATOM 3185 N N . ASP A 1 402 ? -10.972 22.972 11.656 1.00 44.38 402 ASP A N 1
ATOM 3186 C CA . ASP A 1 402 ? -11.066 21.509 11.648 1.00 44.38 402 ASP A CA 1
ATOM 3187 C C . ASP A 1 402 ? -10.425 20.882 12.897 1.00 44.38 402 ASP A C 1
ATOM 3189 O O . ASP A 1 402 ? -10.946 19.902 13.443 1.00 44.38 402 ASP A O 1
ATOM 3193 N N . ILE A 1 403 ? -9.356 21.486 13.431 1.00 46.41 403 ILE A N 1
ATOM 3194 C CA . ILE A 1 403 ? -8.785 21.117 14.735 1.00 46.41 403 ILE A CA 1
ATOM 3195 C C . ILE A 1 403 ? -9.740 21.523 15.862 1.00 46.41 403 ILE A C 1
ATOM 3197 O O . ILE A 1 403 ? -10.044 20.691 16.717 1.00 46.41 403 ILE A O 1
ATOM 3201 N N . LYS A 1 404 ? -10.301 22.743 15.834 1.00 46.88 404 LYS A N 1
ATOM 3202 C CA . LYS A 1 404 ? -11.358 23.158 16.776 1.00 46.88 404 LYS A CA 1
ATOM 3203 C C . LYS A 1 404 ? -12.566 22.234 16.709 1.00 46.88 404 LYS A C 1
ATOM 3205 O O . LYS A 1 404 ? -13.121 21.902 17.750 1.00 46.88 404 LYS A O 1
ATOM 3210 N N . ARG A 1 405 ? -12.946 21.761 15.522 1.00 46.19 405 ARG A N 1
ATOM 3211 C CA . ARG A 1 405 ? -14.042 20.808 15.324 1.00 46.19 405 ARG A CA 1
ATOM 3212 C C . ARG A 1 405 ? -13.703 19.415 15.846 1.00 46.19 405 ARG A C 1
ATOM 3214 O O . ARG A 1 405 ? -14.560 18.794 16.453 1.00 46.19 405 ARG A O 1
ATOM 3221 N N . SER A 1 406 ? -12.470 18.946 15.678 1.00 44.47 406 SER A N 1
ATOM 3222 C CA . SER A 1 406 ? -12.008 17.655 16.218 1.00 44.47 406 SER A CA 1
ATOM 3223 C C . SER A 1 406 ? -11.955 17.661 17.739 1.00 44.47 406 SER A C 1
ATOM 3225 O O . SER A 1 406 ? -12.415 16.723 18.380 1.00 44.47 406 SER A O 1
ATOM 3227 N N . ILE A 1 407 ? -11.455 18.756 18.315 1.00 48.22 407 ILE A N 1
ATOM 3228 C CA . ILE A 1 407 ? -11.470 18.999 19.757 1.00 48.22 407 ILE A CA 1
ATOM 3229 C C . ILE A 1 407 ? -12.918 19.142 20.241 1.00 48.22 407 ILE A C 1
ATOM 3231 O O . ILE A 1 407 ? -13.262 18.565 21.261 1.00 48.22 407 ILE A O 1
ATOM 3235 N N . SER A 1 408 ? -13.791 19.824 19.493 1.00 45.97 408 SER A N 1
ATOM 3236 C CA . SER A 1 408 ? -15.211 19.975 19.845 1.00 45.97 408 SER A CA 1
ATOM 3237 C C . SER A 1 408 ? -15.978 18.659 19.785 1.00 45.97 408 SER A C 1
ATOM 3239 O O . SER A 1 408 ? -16.770 18.416 20.679 1.00 45.97 408 SER A O 1
ATOM 3241 N N . ILE A 1 409 ? -15.718 17.790 18.802 1.00 46.28 409 ILE A N 1
ATOM 3242 C CA . ILE A 1 409 ? -16.319 16.449 18.705 1.00 46.28 409 ILE A CA 1
ATOM 3243 C C . ILE A 1 409 ? -15.774 15.544 19.809 1.00 46.28 409 ILE A C 1
ATOM 3245 O O . ILE A 1 409 ? -16.548 14.834 20.440 1.00 46.28 409 ILE A O 1
ATOM 3249 N N . ALA A 1 410 ? -14.465 15.596 20.087 1.00 44.50 410 ALA A N 1
ATOM 3250 C CA . ALA A 1 410 ? -13.891 14.905 21.235 1.00 44.50 410 ALA A CA 1
ATOM 3251 C C . ALA A 1 410 ? -14.560 15.388 22.528 1.00 44.50 410 ALA A C 1
ATOM 3253 O O . ALA A 1 410 ? -14.973 14.575 23.336 1.00 44.50 410 ALA A O 1
ATOM 3254 N N . LEU A 1 411 ? -14.760 16.694 22.703 1.00 45.50 411 LEU A N 1
ATOM 3255 C CA . LEU A 1 411 ? -15.478 17.239 23.852 1.00 45.50 411 LEU A CA 1
ATOM 3256 C C . LEU A 1 411 ? -16.959 16.825 23.866 1.00 45.50 411 LEU A C 1
ATOM 3258 O O . LEU A 1 411 ? -17.439 16.438 24.923 1.00 45.50 411 LEU A O 1
ATOM 3262 N N . GLU A 1 412 ? -17.674 16.842 22.738 1.00 45.16 412 GLU A N 1
ATOM 3263 C CA . GLU A 1 412 ? -19.085 16.429 22.620 1.00 45.16 412 GLU A CA 1
ATOM 3264 C C . GLU A 1 412 ? -19.282 14.945 22.964 1.00 45.16 412 GLU A C 1
ATOM 3266 O O . GLU A 1 412 ? -20.128 14.610 23.793 1.00 45.16 412 GLU A O 1
ATOM 3271 N N . GLU A 1 413 ? -18.461 14.058 22.398 1.00 45.22 413 GLU A N 1
ATOM 3272 C CA . GLU A 1 413 ? -18.499 12.607 22.640 1.00 45.22 413 GLU A CA 1
ATOM 3273 C C . GLU A 1 413 ? -18.030 12.236 24.062 1.00 45.22 413 GLU A C 1
ATOM 3275 O O . GLU A 1 413 ? -18.402 11.188 24.594 1.00 45.22 413 GLU A O 1
ATOM 3280 N N . LEU A 1 414 ? -17.269 13.115 24.726 1.00 44.81 414 LEU A N 1
ATOM 3281 C CA . LEU A 1 414 ? -16.864 12.987 26.134 1.00 44.81 414 LEU A CA 1
ATOM 3282 C C . LEU A 1 414 ? -17.860 13.582 27.136 1.00 44.81 414 LEU A C 1
ATOM 3284 O O . LEU A 1 414 ? -17.559 13.650 28.335 1.00 44.81 414 LEU A O 1
ATOM 3288 N N . GLY A 1 415 ? -19.054 13.958 26.668 1.00 42.44 415 GLY A N 1
ATOM 3289 C CA . GLY A 1 415 ? -20.126 14.510 27.497 1.00 42.44 415 GLY A CA 1
ATOM 3290 C C . GLY A 1 415 ? -19.988 16.008 27.777 1.00 42.44 415 GLY A C 1
ATOM 3291 O O . GLY A 1 415 ? -20.567 16.506 28.738 1.00 42.44 415 GLY A O 1
ATOM 3292 N N . GLY A 1 416 ? -19.219 16.731 26.964 1.00 44.59 416 GLY A N 1
ATOM 3293 C CA . GLY A 1 416 ? -18.999 18.170 27.069 1.00 44.59 416 GLY A CA 1
ATOM 3294 C C . GLY A 1 416 ? -18.303 18.609 28.363 1.00 44.59 416 GLY A C 1
ATOM 3295 O O . GLY A 1 416 ? -17.685 17.831 29.090 1.00 44.59 416 GLY A O 1
ATOM 3296 N N . ILE A 1 417 ? -18.464 19.897 28.678 1.00 39.66 417 ILE A N 1
ATOM 3297 C CA . ILE A 1 417 ? -18.023 20.572 29.920 1.00 39.66 417 ILE A CA 1
ATOM 3298 C C . ILE A 1 417 ? -18.681 19.949 31.182 1.00 39.66 417 ILE A C 1
ATOM 3300 O O . ILE A 1 417 ? -18.326 20.269 32.319 1.00 39.66 417 ILE A O 1
ATOM 3304 N N . ASP A 1 418 ? -19.625 19.020 31.006 1.00 39.94 418 ASP A N 1
ATOM 3305 C CA . ASP A 1 418 ? -20.348 18.342 32.080 1.00 39.94 418 ASP A CA 1
ATOM 3306 C C . ASP A 1 418 ? -19.644 17.089 32.624 1.00 39.94 418 ASP A C 1
ATOM 3308 O O . ASP A 1 418 ? -20.118 16.489 33.594 1.00 39.94 418 ASP A O 1
ATOM 3312 N N . ASN A 1 419 ? -18.474 16.718 32.089 1.00 49.97 419 ASN A N 1
ATOM 3313 C CA . ASN A 1 419 ? -17.664 15.657 32.679 1.00 49.97 419 ASN A CA 1
ATOM 3314 C C . ASN A 1 419 ? -17.121 16.089 34.060 1.00 49.97 419 ASN A C 1
ATOM 3316 O O . ASN A 1 419 ? -16.353 17.044 34.196 1.00 49.97 419 ASN A O 1
ATOM 3320 N N . ILE A 1 420 ? -17.530 15.370 35.108 1.00 41.75 420 ILE A N 1
ATOM 3321 C CA . ILE A 1 420 ? -17.238 15.676 36.520 1.00 41.75 420 ILE A CA 1
ATOM 3322 C C . ILE A 1 420 ? -15.722 15.749 36.796 1.00 41.75 420 ILE A C 1
ATOM 3324 O O . ILE A 1 420 ? -15.298 16.489 37.684 1.00 41.75 420 ILE A O 1
ATOM 3328 N N . GLU A 1 421 ? -14.890 15.027 36.038 1.00 44.66 421 GLU A N 1
ATOM 3329 C CA . GLU A 1 421 ? -13.426 15.098 36.162 1.00 44.66 421 GLU A CA 1
ATOM 3330 C C . GLU A 1 421 ? -12.828 16.380 35.561 1.00 44.66 421 GLU A C 1
ATOM 3332 O O . GLU A 1 421 ? -11.923 16.953 36.168 1.00 44.66 421 GLU A O 1
ATOM 3337 N N . LEU A 1 422 ? -13.379 16.893 34.449 1.00 50.16 422 LEU A N 1
ATOM 3338 C CA . LEU A 1 422 ? -13.024 18.216 33.914 1.00 50.16 422 LEU A CA 1
ATOM 3339 C C . LEU A 1 422 ? -13.405 19.315 34.914 1.00 50.16 422 LEU A C 1
ATOM 3341 O O . LEU A 1 422 ? -12.587 20.190 35.191 1.00 50.16 422 LEU A O 1
ATOM 3345 N N . ARG A 1 423 ? -14.593 19.236 35.538 1.00 48.59 423 ARG A N 1
ATOM 3346 C CA . ARG A 1 423 ? -15.012 20.197 36.581 1.00 48.59 423 ARG A CA 1
ATOM 3347 C C . ARG A 1 423 ? -14.060 20.235 37.775 1.00 48.59 423 ARG A C 1
ATOM 3349 O O . ARG A 1 423 ? -13.696 21.321 38.204 1.00 48.59 423 ARG A O 1
ATOM 3356 N N . LYS A 1 424 ? -13.592 19.084 38.268 1.00 47.09 424 LYS A N 1
ATOM 3357 C CA . LYS A 1 424 ? -12.665 19.026 39.416 1.00 47.09 424 LYS A CA 1
ATOM 3358 C C . LYS A 1 424 ? -11.325 19.719 39.156 1.00 47.09 424 LYS A C 1
ATOM 3360 O O . LYS A 1 424 ? -10.755 20.277 40.085 1.00 47.09 424 LYS A O 1
ATOM 3365 N N . VAL A 1 425 ? -10.834 19.708 37.915 1.00 48.28 425 VAL A N 1
ATOM 3366 C CA . VAL A 1 425 ? -9.616 20.447 37.524 1.00 48.28 425 VAL A CA 1
ATOM 3367 C C . VAL A 1 425 ? -9.902 21.940 37.318 1.00 48.28 425 VAL A C 1
ATOM 3369 O O . VAL A 1 425 ? -9.048 22.776 37.600 1.00 48.28 425 VAL A O 1
ATOM 3372 N N . LEU A 1 426 ? -11.112 22.292 36.873 1.00 49.41 426 LEU A N 1
ATOM 3373 C CA . LEU A 1 426 ? -11.563 23.677 36.677 1.00 49.41 426 LEU A CA 1
ATOM 3374 C C . LEU A 1 426 ? -11.920 24.400 37.991 1.00 49.41 426 LEU A C 1
ATOM 3376 O O . LEU A 1 426 ? -11.886 25.629 38.049 1.00 49.41 426 LEU A O 1
ATOM 3380 N N . GLU A 1 427 ? -12.262 23.658 39.046 1.00 44.09 427 GLU A N 1
ATOM 3381 C CA . GLU A 1 427 ? -12.721 24.194 40.334 1.00 44.09 427 GLU A CA 1
ATOM 3382 C C . GLU A 1 427 ? -11.604 24.810 41.200 1.00 44.09 427 GLU A C 1
ATOM 3384 O O . GLU A 1 427 ? -11.909 25.608 42.087 1.00 44.09 427 GLU A O 1
ATOM 3389 N N . GLU A 1 428 ? -10.318 24.549 40.927 1.00 47.03 428 GLU A N 1
ATOM 3390 C CA . GLU A 1 428 ? -9.204 25.168 41.678 1.00 47.03 428 GLU A CA 1
ATOM 3391 C C . GLU A 1 428 ? -8.862 26.605 41.226 1.00 47.03 428 GLU A C 1
ATOM 3393 O O . GLU A 1 428 ? -8.031 27.282 41.833 1.00 47.03 428 GLU A O 1
ATOM 3398 N N . GLY A 1 429 ? -9.560 27.125 40.216 1.00 50.06 429 GLY A N 1
ATOM 3399 C CA . GLY A 1 429 ? -9.464 28.515 39.784 1.00 50.06 429 GLY A CA 1
ATOM 3400 C C . GLY A 1 429 ? -10.062 28.669 38.399 1.00 50.06 429 GLY A C 1
ATOM 3401 O O . GLY A 1 429 ? -9.331 28.571 37.423 1.00 50.06 429 GLY A O 1
ATOM 3402 N N . SER A 1 430 ? -11.378 28.882 38.331 1.00 48.72 430 SER A N 1
ATOM 3403 C CA . SER A 1 430 ? -12.196 28.879 37.109 1.00 48.72 430 SER A CA 1
ATOM 3404 C C . SER A 1 430 ? -11.539 29.642 35.943 1.00 48.72 430 SER A C 1
ATOM 3406 O O . SER A 1 430 ? -11.607 30.879 35.927 1.00 48.72 430 SER A O 1
ATOM 3408 N N . PRO A 1 431 ? -10.912 28.948 34.973 1.00 54.62 431 PRO A N 1
ATOM 3409 C CA . PRO A 1 431 ? -10.387 29.594 33.784 1.00 54.62 431 PRO A CA 1
ATOM 3410 C C . PRO A 1 431 ? -11.557 30.057 32.912 1.00 54.62 431 PRO A C 1
ATOM 3412 O O . PRO A 1 431 ? -12.593 29.401 32.813 1.00 54.62 431 PRO A O 1
ATOM 3415 N N . THR A 1 432 ? -11.403 31.219 32.288 1.00 57.44 432 THR A N 1
ATOM 3416 C CA . THR A 1 432 ? -12.341 31.703 31.268 1.00 57.44 432 THR A CA 1
ATOM 3417 C C . THR A 1 432 ? -12.333 30.774 30.050 1.00 57.44 432 THR A C 1
ATOM 3419 O O . THR A 1 432 ? -11.324 30.139 29.758 1.00 57.44 432 THR A O 1
ATOM 3422 N N . GLU A 1 433 ? -13.442 30.714 29.312 1.00 54.81 433 GLU A N 1
ATOM 3423 C CA . GLU A 1 433 ? -13.589 29.912 28.081 1.00 54.81 433 GLU A CA 1
ATOM 3424 C C . GLU A 1 433 ? -12.429 30.142 27.090 1.00 54.81 433 GLU A C 1
ATOM 3426 O O . GLU A 1 433 ? -11.853 29.199 26.560 1.00 54.81 433 GLU A O 1
ATOM 3431 N N . ILE A 1 434 ? -11.971 31.391 26.978 1.00 56.31 434 ILE A N 1
ATOM 3432 C CA . ILE A 1 434 ? -10.815 31.794 26.162 1.00 56.31 434 ILE A CA 1
ATOM 3433 C C . ILE A 1 434 ? -9.502 31.155 26.655 1.00 56.31 434 ILE A C 1
ATOM 3435 O O . ILE A 1 434 ? -8.663 30.756 25.852 1.00 56.31 434 ILE A O 1
ATOM 3439 N N . GLN A 1 435 ? -9.300 31.043 27.971 1.00 59.25 435 GLN A N 1
ATOM 3440 C CA . GLN A 1 435 ? -8.108 30.402 28.545 1.00 59.25 435 GLN A CA 1
ATOM 3441 C C . GLN A 1 435 ? -8.119 28.885 28.332 1.00 59.25 435 GLN A C 1
ATOM 3443 O O . GLN A 1 435 ? -7.059 28.278 28.179 1.00 59.25 435 GLN A O 1
ATOM 3448 N N . LEU A 1 436 ? -9.305 28.275 28.301 1.00 61.03 436 LEU A N 1
ATOM 3449 C CA . LEU A 1 436 ? -9.480 26.869 27.946 1.00 61.03 436 LEU A CA 1
ATOM 3450 C C . LEU A 1 436 ? -9.151 26.624 26.476 1.00 61.03 436 LEU A C 1
ATOM 3452 O O . LEU A 1 436 ? -8.339 25.751 26.187 1.00 61.03 436 LEU A O 1
ATOM 3456 N N . GLU A 1 437 ? -9.704 27.426 25.565 1.00 61.12 437 GLU A N 1
ATOM 3457 C CA . GLU A 1 437 ? -9.386 27.349 24.134 1.00 61.12 437 GLU A CA 1
ATOM 3458 C C . GLU A 1 437 ? -7.881 27.495 23.875 1.00 61.12 437 GLU A C 1
ATOM 3460 O O . GLU A 1 437 ? -7.301 26.704 23.132 1.00 61.12 437 GLU A O 1
ATOM 3465 N N . GLN A 1 438 ? -7.230 28.452 24.542 1.00 66.69 438 GLN A N 1
ATOM 3466 C CA . GLN A 1 438 ? -5.777 28.627 24.474 1.00 66.69 438 GLN A CA 1
ATOM 3467 C C . GLN A 1 438 ? -5.022 27.412 25.022 1.00 66.69 438 GLN A C 1
ATOM 3469 O O . GLN A 1 438 ? -4.083 26.948 24.389 1.00 66.69 438 GLN A O 1
ATOM 3474 N N . SER A 1 439 ? -5.463 26.837 26.143 1.00 67.88 439 SER A N 1
ATOM 3475 C CA . SER A 1 439 ? -4.826 25.643 26.718 1.00 67.88 439 SER A CA 1
ATOM 3476 C C . SER A 1 439 ? -4.962 24.415 25.812 1.00 67.88 439 SER A C 1
ATOM 3478 O O . SER A 1 439 ? -4.033 23.619 25.710 1.00 67.88 439 SER A O 1
ATOM 3480 N N . PHE A 1 440 ? -6.096 24.256 25.124 1.00 68.50 440 PHE A N 1
ATOM 3481 C CA . PHE A 1 440 ? -6.287 23.200 24.127 1.00 68.50 440 PHE A CA 1
ATOM 3482 C C . PHE A 1 440 ? -5.438 23.423 22.877 1.00 68.50 440 PHE A C 1
ATOM 3484 O O . PHE A 1 440 ? -4.874 22.466 22.352 1.00 68.50 440 PHE A O 1
ATOM 3491 N N . HIS A 1 441 ? -5.322 24.670 22.418 1.00 71.19 441 HIS A N 1
ATOM 3492 C CA . HIS A 1 441 ? -4.430 25.025 21.321 1.00 71.19 441 HIS A CA 1
ATOM 3493 C C . HIS A 1 441 ? -2.971 24.708 21.685 1.00 71.19 441 HIS A C 1
ATOM 3495 O O . HIS A 1 441 ? -2.283 24.006 20.947 1.00 71.19 441 HIS A O 1
ATOM 3501 N N . ASP A 1 442 ? -2.517 25.140 22.860 1.00 73.06 442 ASP A N 1
ATOM 3502 C CA . ASP A 1 442 ? -1.166 24.869 23.353 1.00 73.06 442 ASP A CA 1
ATOM 3503 C C . ASP A 1 442 ? -0.909 23.365 23.513 1.00 73.06 442 ASP A C 1
ATOM 3505 O O . ASP A 1 442 ? 0.169 22.884 23.167 1.00 73.06 442 ASP A O 1
ATOM 3509 N N . LEU A 1 443 ? -1.905 22.604 23.981 1.00 74.69 443 LEU A N 1
ATOM 3510 C CA . LEU A 1 443 ? -1.829 21.147 24.073 1.00 74.69 443 LEU A CA 1
ATOM 3511 C C . LEU A 1 443 ? -1.745 20.487 22.689 1.00 74.69 443 LEU A C 1
ATOM 3513 O O . LEU A 1 443 ? -0.970 19.551 22.515 1.00 74.69 443 LEU A O 1
ATOM 3517 N N . ALA A 1 444 ? -2.514 20.964 21.708 1.00 72.00 444 ALA A N 1
ATOM 3518 C CA . ALA A 1 444 ? -2.553 20.391 20.366 1.00 72.00 444 ALA A CA 1
ATOM 3519 C C . ALA A 1 444 ? -1.212 20.532 19.630 1.00 72.00 444 ALA A C 1
ATOM 3521 O O . ALA A 1 444 ? -0.795 19.603 18.940 1.00 72.00 444 ALA A O 1
ATOM 3522 N N . TYR A 1 445 ? -0.519 21.657 19.807 1.00 79.06 445 TYR A N 1
ATOM 3523 C CA . TYR A 1 445 ? 0.746 21.961 19.126 1.00 79.06 445 TYR A CA 1
ATOM 3524 C C . TYR A 1 445 ? 1.992 21.770 20.005 1.00 79.06 445 TYR A C 1
ATOM 3526 O O . TYR A 1 445 ? 3.089 22.176 19.620 1.00 79.06 445 TYR A O 1
ATOM 3534 N N . SER A 1 446 ? 1.854 21.157 21.184 1.00 76.88 446 SER A N 1
ATOM 3535 C CA . SER A 1 446 ? 2.999 20.877 22.050 1.00 76.88 446 SER A CA 1
ATOM 3536 C C . SER A 1 446 ? 3.858 19.742 21.487 1.00 76.88 446 SER A C 1
ATOM 3538 O O . SER A 1 446 ? 3.374 18.630 21.289 1.00 76.88 446 SER A O 1
ATOM 3540 N N . GLU A 1 447 ? 5.152 19.996 21.270 1.00 73.62 447 GLU A N 1
ATOM 3541 C CA . GLU A 1 447 ? 6.107 18.973 20.806 1.00 73.62 447 GLU A CA 1
ATOM 3542 C C . GLU A 1 447 ? 6.463 17.938 21.889 1.00 73.62 447 GLU A C 1
ATOM 3544 O O . GLU A 1 447 ? 7.037 16.890 21.590 1.00 73.62 447 GLU A O 1
ATOM 3549 N N . SER A 1 448 ? 6.152 18.219 23.157 1.00 70.31 448 SER A N 1
ATOM 3550 C CA . SER A 1 448 ? 6.480 17.357 24.292 1.00 70.31 448 SER A CA 1
ATOM 3551 C C . SER A 1 448 ? 5.357 17.330 25.327 1.00 70.31 448 SER A C 1
ATOM 3553 O O . SER A 1 448 ? 4.438 18.144 25.299 1.00 70.31 448 SER A O 1
ATOM 3555 N N . ILE A 1 449 ? 5.406 16.359 26.248 1.00 64.62 449 ILE A N 1
ATOM 3556 C CA . ILE A 1 449 ? 4.436 16.280 27.348 1.00 64.62 449 ILE A CA 1
ATOM 3557 C C . ILE A 1 449 ? 4.514 17.596 28.137 1.00 64.62 449 ILE A C 1
ATOM 3559 O O . ILE A 1 449 ? 5.598 17.919 28.634 1.00 64.62 449 ILE A O 1
ATOM 3563 N N . PRO A 1 450 ? 3.402 18.336 28.297 1.00 66.94 450 PRO A N 1
ATOM 3564 C CA . PRO A 1 450 ? 3.447 19.665 28.886 1.00 66.94 450 PRO A CA 1
ATOM 3565 C C . PRO A 1 450 ? 4.102 19.663 30.270 1.00 66.94 450 PRO A C 1
ATOM 3567 O O . PRO A 1 450 ? 3.814 18.813 31.112 1.00 66.94 450 PRO A O 1
ATOM 3570 N N . GLU A 1 451 ? 4.981 20.621 30.559 1.00 65.50 451 GLU A N 1
ATOM 3571 C CA . GLU A 1 451 ? 5.560 20.760 31.905 1.00 65.50 451 GLU A CA 1
ATOM 3572 C C . GLU A 1 451 ? 4.607 21.468 32.876 1.00 65.50 451 GLU A C 1
ATOM 3574 O O . GLU A 1 451 ? 4.685 21.263 34.088 1.00 65.50 451 GLU A O 1
ATOM 3579 N N . TYR A 1 452 ? 3.669 22.258 32.347 1.00 70.62 452 TYR A N 1
ATOM 3580 C CA . TYR A 1 452 ? 2.724 23.025 33.148 1.00 70.62 452 TYR A CA 1
ATOM 3581 C C . TYR A 1 452 ? 1.652 22.114 33.781 1.00 70.62 452 TYR A C 1
ATOM 3583 O O . TYR A 1 452 ? 1.017 21.344 33.055 1.00 70.62 452 TYR A O 1
ATOM 3591 N N . PRO A 1 453 ? 1.380 22.217 35.101 1.00 69.19 453 PRO A N 1
ATOM 3592 C CA . PRO A 1 453 ? 0.449 21.323 35.800 1.00 69.19 453 PRO A CA 1
ATOM 3593 C C . PRO A 1 453 ? -0.950 21.255 35.177 1.00 69.19 453 PRO A C 1
ATOM 3595 O O . PRO A 1 453 ? -1.508 20.172 35.039 1.00 69.19 453 PRO A O 1
ATOM 3598 N N . MET A 1 454 ? -1.492 22.398 34.743 1.00 67.88 454 MET A N 1
ATOM 3599 C CA . MET A 1 454 ? -2.808 22.477 34.100 1.00 67.88 454 MET A CA 1
ATOM 3600 C C . MET A 1 454 ? -2.849 21.703 32.775 1.00 67.88 454 MET A C 1
ATOM 3602 O O . MET A 1 454 ? -3.763 20.913 32.553 1.00 67.88 454 MET A O 1
ATOM 3606 N N . LEU A 1 455 ? -1.838 21.884 31.921 1.00 69.12 455 LEU A N 1
ATOM 3607 C CA . LEU A 1 455 ? -1.751 21.200 30.630 1.00 69.12 455 LEU A CA 1
ATOM 3608 C C . LEU A 1 455 ? -1.517 19.689 30.796 1.00 69.12 455 LEU A C 1
ATOM 3610 O O . LEU A 1 455 ? -2.052 18.917 30.009 1.00 69.12 455 LEU A O 1
ATOM 3614 N N . ARG A 1 456 ? -0.794 19.246 31.840 1.00 73.25 456 ARG A N 1
ATOM 3615 C CA . ARG A 1 456 ? -0.685 17.811 32.182 1.00 73.25 456 ARG A CA 1
ATOM 3616 C C . ARG A 1 456 ? -2.020 17.207 32.583 1.00 73.25 456 ARG A C 1
ATOM 3618 O O . ARG A 1 456 ? -2.352 16.111 32.144 1.00 73.25 456 ARG A O 1
ATOM 3625 N N . SER A 1 457 ? -2.776 17.906 33.425 1.00 69.38 457 SER A N 1
ATOM 3626 C CA . SER A 1 457 ? -4.109 17.451 33.819 1.00 69.38 457 SER A CA 1
ATOM 3627 C C . SER A 1 457 ? -5.032 17.370 32.605 1.00 69.38 457 SER A C 1
ATOM 3629 O O . SER A 1 457 ? -5.737 16.378 32.444 1.00 69.38 457 SER A O 1
ATOM 3631 N N . LEU A 1 458 ? -4.976 18.369 31.718 1.00 70.44 458 LEU A N 1
ATOM 3632 C CA . LEU A 1 458 ? -5.761 18.396 30.487 1.00 70.44 458 LEU A CA 1
ATOM 3633 C C . LEU A 1 458 ? -5.392 17.244 29.538 1.00 70.44 458 LEU A C 1
ATOM 3635 O O . LEU A 1 458 ? -6.281 16.521 29.096 1.00 70.44 458 LEU A O 1
ATOM 3639 N N . GLU A 1 459 ? -4.096 17.026 29.287 1.00 80.12 459 GLU A N 1
ATOM 3640 C CA . GLU A 1 459 ? -3.576 15.887 28.515 1.00 80.12 459 GLU A CA 1
ATOM 3641 C C . GLU A 1 459 ? -4.112 14.563 29.058 1.00 80.12 459 GLU A C 1
ATOM 3643 O O . GLU A 1 459 ? -4.697 13.778 28.313 1.00 80.12 459 GLU A O 1
ATOM 3648 N N . SER A 1 460 ? -3.979 14.346 30.370 1.00 76.69 460 SER A N 1
ATOM 3649 C CA . SER A 1 460 ? -4.383 13.094 31.000 1.00 76.69 460 SER A CA 1
ATOM 3650 C C . SER A 1 460 ? -5.886 12.867 30.894 1.00 76.69 460 SER A C 1
ATOM 3652 O O . SER A 1 460 ? -6.310 11.734 30.682 1.00 76.69 460 SER A O 1
ATOM 3654 N N . ILE A 1 461 ? -6.693 13.920 31.033 1.00 71.56 461 ILE A N 1
ATOM 3655 C CA . ILE A 1 461 ? -8.146 13.823 30.894 1.00 71.56 461 ILE A CA 1
ATOM 3656 C C . ILE A 1 461 ? -8.518 13.440 29.465 1.00 71.56 461 ILE A C 1
ATOM 3658 O O . ILE A 1 461 ? -9.281 12.492 29.286 1.00 71.56 461 ILE A O 1
ATOM 3662 N N . VAL A 1 462 ? -7.978 14.135 28.459 1.00 73.19 462 VAL A N 1
ATOM 3663 C CA . VAL A 1 462 ? -8.274 13.865 27.041 1.00 73.19 462 VAL A CA 1
ATOM 3664 C C . VAL A 1 462 ? -7.811 12.460 26.651 1.00 73.19 462 VAL A C 1
ATOM 3666 O O . VAL A 1 462 ? -8.556 11.712 26.019 1.00 73.19 462 VAL A O 1
ATOM 3669 N N . ARG A 1 463 ? -6.616 12.051 27.084 1.00 82.56 463 ARG A N 1
ATOM 3670 C CA . ARG A 1 463 ? -6.081 10.710 26.833 1.00 82.56 463 ARG A CA 1
ATOM 3671 C C . ARG A 1 463 ? -6.952 9.616 27.457 1.00 82.56 463 ARG A C 1
ATOM 3673 O O . ARG A 1 463 ? -7.385 8.715 26.743 1.00 82.56 463 ARG A O 1
ATOM 3680 N N . LEU A 1 464 ? -7.258 9.699 28.7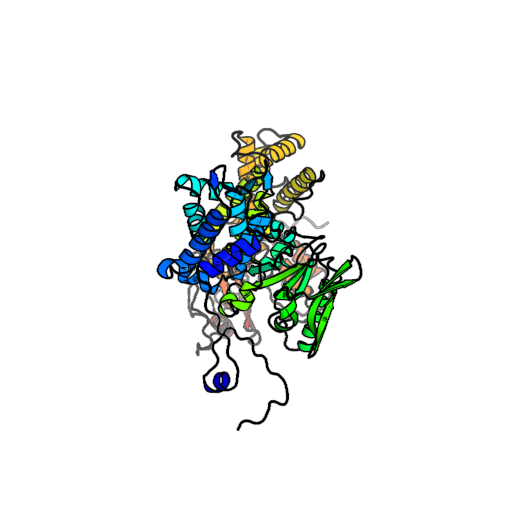58 1.00 77.75 464 LEU A N 1
ATOM 3681 C CA . LEU A 1 464 ? -8.097 8.710 29.463 1.00 77.75 464 LEU A CA 1
ATOM 3682 C C . LEU A 1 464 ? -9.504 8.622 28.873 1.00 77.75 464 LEU A C 1
ATOM 3684 O O . LEU A 1 464 ? -10.102 7.552 28.793 1.00 77.75 464 LEU A O 1
ATOM 3688 N N . SER A 1 465 ? -10.012 9.760 28.434 1.00 72.25 465 SER A N 1
ATOM 3689 C CA . SER A 1 465 ? -11.276 9.899 27.737 1.00 72.25 465 SER A CA 1
ATOM 3690 C C . SER A 1 465 ? -11.307 9.141 26.404 1.00 72.25 465 SER A C 1
ATOM 3692 O O . SER A 1 465 ? -12.219 8.344 26.175 1.00 72.25 465 SER A O 1
ATOM 3694 N N . ILE A 1 466 ? -10.279 9.309 25.563 1.00 79.88 466 ILE A N 1
ATOM 3695 C CA . ILE A 1 466 ? -10.117 8.548 24.313 1.00 79.88 466 ILE A CA 1
ATOM 3696 C C . ILE A 1 466 ? -9.999 7.051 24.611 1.00 79.88 466 ILE A C 1
ATOM 3698 O O . ILE A 1 466 ? -10.678 6.246 23.978 1.00 79.88 466 ILE A O 1
ATOM 3702 N N . VAL A 1 467 ? -9.187 6.669 25.605 1.00 83.12 467 VAL A N 1
ATOM 3703 C CA . VAL A 1 467 ? -9.039 5.266 26.028 1.00 83.12 467 VAL A CA 1
ATOM 3704 C C . VAL A 1 467 ? -10.392 4.677 26.421 1.00 83.12 467 VAL A C 1
ATOM 3706 O O . VAL A 1 467 ? -10.781 3.616 25.932 1.00 83.12 467 VAL A O 1
ATOM 3709 N N . ARG A 1 468 ? -11.151 5.386 27.260 1.00 76.88 468 ARG A N 1
ATOM 3710 C CA . ARG A 1 468 ? -12.474 4.953 27.712 1.00 76.88 468 ARG A CA 1
ATOM 3711 C C . ARG A 1 468 ? -13.442 4.790 26.543 1.00 76.88 468 ARG A C 1
ATOM 3713 O O . ARG A 1 468 ? -14.116 3.765 26.468 1.00 76.88 468 ARG A O 1
ATOM 3720 N N . PHE A 1 469 ? -13.505 5.761 25.635 1.00 79.69 469 PHE A N 1
ATOM 3721 C CA . PHE A 1 469 ? -14.364 5.684 24.454 1.00 79.69 469 PHE A CA 1
ATOM 3722 C C . PHE A 1 469 ? -13.996 4.490 23.562 1.00 79.69 469 PHE A C 1
ATOM 3724 O O . PHE A 1 469 ? -14.869 3.694 23.207 1.00 79.69 469 PHE A O 1
ATOM 3731 N N . SER A 1 470 ? -12.707 4.321 23.257 1.00 83.25 470 SER A N 1
ATOM 3732 C CA . SER A 1 470 ? -12.194 3.215 22.444 1.00 83.25 470 SER A CA 1
ATOM 3733 C C . SER A 1 470 ? -12.534 1.859 23.046 1.00 83.25 470 SER A C 1
ATOM 3735 O O . SER A 1 470 ? -13.046 0.991 22.342 1.00 83.25 470 SER A O 1
ATOM 3737 N N . ILE A 1 471 ? -12.316 1.687 24.354 1.00 81.94 471 ILE A N 1
ATOM 3738 C CA . ILE A 1 471 ? -12.660 0.452 25.067 1.00 81.94 471 ILE A CA 1
ATOM 3739 C C . ILE A 1 471 ? -14.169 0.206 25.009 1.00 81.94 471 ILE A C 1
ATOM 3741 O O . ILE A 1 471 ? -14.581 -0.910 24.718 1.00 81.94 471 ILE A O 1
ATOM 3745 N N . ILE A 1 472 ? -15.009 1.223 25.224 1.00 75.94 472 ILE A N 1
ATOM 3746 C CA . ILE A 1 472 ? -16.469 1.061 25.150 1.00 75.94 472 ILE A CA 1
ATOM 3747 C C . ILE A 1 472 ? -16.900 0.611 23.751 1.00 75.94 472 ILE A C 1
ATOM 3749 O O . ILE A 1 472 ? -17.687 -0.329 23.645 1.00 75.94 472 ILE A O 1
ATOM 3753 N N . LYS A 1 473 ? -16.390 1.241 22.683 1.00 79.12 473 LYS A N 1
ATOM 3754 C CA . LYS A 1 473 ? -16.706 0.865 21.293 1.00 79.12 473 LYS A CA 1
ATOM 3755 C C . LYS A 1 473 ? -16.221 -0.538 20.952 1.00 79.12 473 LYS A C 1
ATOM 3757 O O . LYS A 1 473 ? -16.954 -1.295 20.327 1.00 79.12 473 LYS A O 1
ATOM 3762 N N . LEU A 1 474 ? -15.026 -0.897 21.402 1.00 81.44 474 LEU A N 1
ATOM 3763 C CA . LEU A 1 474 ? -14.469 -2.233 21.235 1.00 81.44 474 LEU A CA 1
ATOM 3764 C C . LEU A 1 474 ? -15.301 -3.287 21.979 1.00 81.44 474 LEU A C 1
ATOM 3766 O O . LEU A 1 474 ? -15.571 -4.355 21.439 1.00 81.44 474 LEU A O 1
ATOM 3770 N N . LEU A 1 475 ? -15.765 -2.975 23.192 1.00 78.06 475 LEU A N 1
ATOM 3771 C CA . LEU A 1 475 ? -16.643 -3.860 23.949 1.00 78.06 475 LEU A CA 1
ATOM 3772 C C . LEU A 1 475 ? -17.999 -4.042 23.266 1.00 78.06 475 LEU A C 1
ATOM 3774 O O . LEU A 1 475 ? -18.563 -5.112 23.404 1.00 78.06 475 LEU A O 1
ATOM 3778 N N . GLN A 1 476 ? -18.513 -3.087 22.480 1.00 75.00 476 GLN A N 1
ATOM 3779 C CA . GLN A 1 476 ? -19.782 -3.284 21.751 1.00 75.00 476 GLN A CA 1
ATOM 3780 C C . GLN A 1 476 ? -19.753 -4.453 20.759 1.00 75.00 476 GLN A C 1
ATOM 3782 O O . GLN A 1 476 ? -20.802 -4.981 20.401 1.00 75.00 476 GLN A O 1
ATOM 3787 N N . VAL A 1 477 ? -18.567 -4.864 20.319 1.00 76.12 477 VAL A N 1
ATOM 3788 C CA . VAL A 1 477 ? -18.374 -6.037 19.462 1.00 76.12 477 VAL A CA 1
ATOM 3789 C C . VAL A 1 477 ? -17.776 -7.217 20.234 1.00 76.12 477 VAL A C 1
ATOM 3791 O O . VAL A 1 477 ? -17.361 -8.197 19.631 1.00 76.12 477 VAL A O 1
ATOM 3794 N N . ALA A 1 478 ? -17.723 -7.155 21.568 1.00 74.94 478 ALA A N 1
ATOM 3795 C CA . ALA A 1 478 ? -17.263 -8.250 22.415 1.00 74.94 478 ALA A CA 1
ATOM 3796 C C . ALA A 1 478 ? -18.380 -9.250 22.735 1.00 74.94 478 ALA A C 1
ATOM 3798 O O . ALA A 1 478 ? -19.548 -8.884 22.905 1.00 74.94 478 ALA A O 1
ATOM 3799 N N . LEU A 1 479 ? -17.994 -10.523 22.850 1.00 69.94 479 LEU A N 1
ATOM 3800 C CA . LEU A 1 479 ? -18.910 -11.601 23.214 1.00 69.94 479 LEU A CA 1
ATOM 3801 C C . LEU A 1 479 ? -19.400 -11.401 24.660 1.00 69.94 479 LEU A C 1
ATOM 3803 O O . LEU A 1 479 ? -18.559 -11.253 25.553 1.00 69.94 479 LEU A O 1
ATOM 3807 N N . PRO A 1 480 ? -20.721 -11.431 24.927 1.00 66.69 480 PRO A N 1
ATOM 3808 C CA . PRO A 1 480 ? -21.260 -11.219 26.271 1.00 66.69 480 PRO A CA 1
ATOM 3809 C C . PRO A 1 480 ? -20.651 -12.134 27.328 1.00 66.69 480 PRO A C 1
ATOM 3811 O O . PRO A 1 480 ? -20.376 -11.701 28.447 1.00 66.69 480 PRO A O 1
ATOM 3814 N N . GLU A 1 481 ? -20.395 -13.391 26.972 1.00 63.25 481 GLU A N 1
ATOM 3815 C CA . GLU A 1 481 ? -19.798 -14.363 27.875 1.00 63.25 481 GLU A CA 1
ATOM 3816 C C . GLU A 1 481 ? -18.349 -14.032 28.240 1.00 63.25 481 GLU A C 1
ATOM 3818 O O . GLU A 1 481 ? -17.953 -14.192 29.393 1.00 63.25 481 GLU A O 1
ATOM 3823 N N . GLU A 1 482 ? -17.569 -13.523 27.290 1.00 70.44 482 GLU A N 1
ATOM 3824 C CA . GLU A 1 482 ? -16.176 -13.129 27.519 1.00 70.44 482 GLU A CA 1
ATOM 3825 C C . GLU A 1 482 ? -16.108 -11.850 28.362 1.00 70.44 482 GLU A C 1
ATOM 3827 O O . GLU A 1 482 ? -15.344 -11.770 29.326 1.00 70.44 482 GLU A O 1
ATOM 3832 N N . VAL A 1 483 ? -16.996 -10.887 28.090 1.00 70.69 483 VAL A N 1
ATOM 3833 C CA . VAL A 1 483 ? -17.177 -9.696 28.934 1.00 70.69 483 VAL A CA 1
ATOM 3834 C C . VAL A 1 483 ? -17.562 -10.097 30.364 1.00 70.69 483 VAL A C 1
ATOM 3836 O O . VAL A 1 483 ? -17.016 -9.552 31.324 1.00 70.69 483 VAL A O 1
ATOM 3839 N N . TYR A 1 484 ? -18.451 -11.084 30.534 1.00 65.56 484 TYR A N 1
ATOM 3840 C CA . TYR A 1 484 ? -18.825 -11.602 31.853 1.00 65.56 484 TYR A CA 1
ATOM 3841 C C . TYR A 1 484 ? -17.651 -12.257 32.583 1.00 65.56 484 TYR A C 1
ATOM 3843 O O . TYR A 1 484 ? -17.418 -11.976 33.763 1.00 65.56 484 TYR A O 1
ATOM 3851 N N . MET A 1 485 ? -16.909 -13.137 31.905 1.00 64.94 485 MET A N 1
ATOM 3852 C CA . MET A 1 485 ? -15.772 -13.847 32.501 1.00 64.94 485 MET A CA 1
ATOM 3853 C C . MET A 1 485 ? -14.679 -12.884 32.954 1.00 64.94 485 MET A C 1
ATOM 3855 O O . MET A 1 485 ? -14.013 -13.131 33.956 1.00 64.94 485 MET A O 1
ATOM 3859 N N . GLN A 1 486 ? -14.555 -11.746 32.277 1.00 70.94 486 GLN A N 1
ATOM 3860 C CA . GLN A 1 486 ? -13.553 -10.733 32.577 1.00 70.94 486 GLN A CA 1
ATOM 3861 C C . GLN A 1 486 ? -14.091 -9.530 33.352 1.00 70.94 486 GLN A C 1
ATOM 3863 O O . GLN A 1 486 ? -13.387 -8.533 33.498 1.00 70.94 486 GLN A O 1
ATOM 3868 N N . ARG A 1 487 ? -15.304 -9.621 33.913 1.00 68.00 487 ARG A N 1
ATOM 3869 C CA . ARG A 1 487 ? -15.958 -8.527 34.653 1.00 68.00 487 ARG A CA 1
ATOM 3870 C C . ARG A 1 487 ? -15.119 -7.941 35.790 1.00 68.00 487 ARG A C 1
ATOM 3872 O O . ARG A 1 487 ? -15.240 -6.760 36.076 1.00 68.00 487 ARG A O 1
ATOM 3879 N N . GLU A 1 488 ? -14.261 -8.736 36.428 1.00 67.75 488 GLU A N 1
ATOM 3880 C CA . GLU A 1 488 ? -13.373 -8.249 37.497 1.00 67.75 488 GLU A CA 1
ATOM 3881 C C . GLU A 1 488 ? -12.175 -7.444 36.965 1.00 67.75 488 GLU A C 1
ATOM 3883 O O . GLU A 1 488 ? -11.604 -6.637 37.694 1.00 67.75 488 GLU A O 1
ATOM 3888 N N . ASN A 1 489 ? -11.821 -7.630 35.690 1.00 70.06 489 ASN A N 1
ATOM 3889 C CA . ASN A 1 489 ? -10.732 -6.932 35.006 1.00 70.06 489 ASN A CA 1
ATOM 3890 C C . ASN A 1 489 ? -11.220 -5.714 34.201 1.00 70.06 489 ASN A C 1
ATOM 3892 O O . ASN A 1 489 ? -10.405 -4.998 33.617 1.00 70.06 489 ASN A O 1
ATOM 3896 N N . LEU A 1 490 ? -12.536 -5.484 34.145 1.00 69.19 490 LEU A N 1
ATOM 3897 C CA . LEU A 1 490 ? -13.153 -4.389 33.404 1.00 69.19 490 LEU A CA 1
ATOM 3898 C C . LEU A 1 490 ? -13.543 -3.235 34.339 1.00 69.19 490 LEU A C 1
ATOM 3900 O O . LEU A 1 490 ? -14.107 -3.477 35.407 1.00 69.19 490 LEU A O 1
ATOM 3904 N N . PRO A 1 491 ? -13.318 -1.969 33.937 1.00 67.19 491 PRO A N 1
ATOM 3905 C CA . PRO A 1 491 ? -13.856 -0.825 34.664 1.00 67.19 491 PRO A CA 1
ATOM 3906 C C . PRO A 1 491 ? -15.383 -0.912 34.781 1.00 67.19 491 PRO A C 1
ATOM 3908 O O . PRO A 1 491 ? -16.072 -1.228 33.805 1.00 67.19 491 PRO A O 1
ATOM 3911 N N . THR A 1 492 ? -15.929 -0.573 35.949 1.00 62.62 492 THR A N 1
ATOM 3912 C CA . THR A 1 492 ? -17.379 -0.590 36.212 1.00 62.62 492 THR A CA 1
ATOM 3913 C C . THR A 1 492 ? -18.153 0.248 35.193 1.00 62.62 492 THR A C 1
ATOM 3915 O O . THR A 1 492 ? -19.237 -0.126 34.755 1.00 62.62 492 THR A O 1
ATOM 3918 N N . GLU A 1 493 ? -17.589 1.377 34.769 1.00 58.38 493 GLU A N 1
ATOM 3919 C CA . GLU A 1 493 ? -18.155 2.255 33.750 1.00 58.38 493 GLU A CA 1
ATOM 3920 C C . GLU A 1 493 ? -18.198 1.600 32.368 1.00 58.38 493 GLU A C 1
ATOM 3922 O O . GLU A 1 493 ? -19.150 1.820 31.622 1.00 58.38 493 GLU A O 1
ATOM 3927 N N . ALA A 1 494 ? -17.184 0.802 32.024 1.00 65.06 494 ALA A N 1
ATOM 3928 C CA . ALA A 1 494 ? -17.124 0.082 30.757 1.00 65.06 494 ALA A CA 1
ATOM 3929 C C . ALA A 1 494 ? -18.170 -1.041 30.723 1.00 65.06 494 ALA A C 1
ATOM 3931 O O . ALA A 1 494 ? -18.865 -1.195 29.722 1.00 65.06 494 ALA A O 1
ATOM 3932 N N . LEU A 1 495 ? -18.358 -1.745 31.846 1.00 64.75 495 LEU A N 1
ATOM 3933 C CA . LEU A 1 495 ? -19.446 -2.711 32.022 1.00 64.75 495 LEU A CA 1
ATOM 3934 C C . LEU A 1 495 ? -20.817 -2.037 31.917 1.00 64.75 495 LEU A C 1
ATOM 3936 O O . LEU A 1 495 ? -21.657 -2.474 31.136 1.00 64.75 495 LEU A O 1
ATOM 3940 N N . ARG A 1 496 ? -21.041 -0.933 32.641 1.00 61.84 496 ARG A N 1
ATOM 3941 C CA . ARG A 1 496 ? -22.291 -0.158 32.558 1.00 61.84 496 ARG A CA 1
ATOM 3942 C C . ARG A 1 496 ? -22.586 0.303 31.132 1.00 61.84 496 ARG A C 1
ATOM 3944 O O . ARG A 1 496 ? -23.721 0.179 30.688 1.00 61.84 496 ARG A O 1
ATOM 3951 N N . ALA A 1 497 ? -21.583 0.807 30.414 1.00 62.47 497 ALA A N 1
ATOM 3952 C CA . ALA A 1 497 ? -21.735 1.219 29.022 1.00 62.47 497 ALA A CA 1
ATOM 3953 C C . ALA A 1 497 ? -22.027 0.024 28.103 1.00 62.47 497 ALA A C 1
ATOM 3955 O O . ALA A 1 497 ? -22.915 0.106 27.261 1.00 62.47 497 ALA A O 1
ATOM 3956 N N . TYR A 1 498 ? -21.337 -1.104 28.283 1.00 66.00 498 TYR A N 1
ATOM 3957 C CA . TYR A 1 498 ? -21.626 -2.331 27.545 1.00 66.00 498 TYR A CA 1
ATOM 3958 C C . TYR A 1 498 ? -23.097 -2.743 27.705 1.00 66.00 498 TYR A C 1
ATOM 3960 O O . TYR A 1 498 ? -23.809 -2.875 26.714 1.00 66.00 498 TYR A O 1
ATOM 3968 N N . PHE A 1 499 ? -23.598 -2.820 28.940 1.00 59.34 499 PHE A N 1
ATOM 3969 C CA . PHE A 1 499 ? -25.000 -3.159 29.203 1.00 59.34 499 PHE A CA 1
ATOM 3970 C C . PHE A 1 499 ? -25.994 -2.078 28.763 1.00 59.34 499 PHE A C 1
ATOM 3972 O O . PHE A 1 499 ? -27.121 -2.394 28.390 1.00 59.34 499 PHE A O 1
ATOM 3979 N N . GLY A 1 500 ? -25.592 -0.809 28.809 1.00 53.38 500 GLY A N 1
ATOM 3980 C CA . GLY A 1 500 ? -26.438 0.326 28.452 1.00 53.38 500 GLY A CA 1
ATOM 3981 C C . GLY A 1 500 ? -26.610 0.544 26.947 1.00 53.38 500 GLY A C 1
ATOM 3982 O O . GLY A 1 500 ? -27.621 1.107 26.543 1.00 53.38 500 GLY A O 1
ATOM 3983 N N . TYR A 1 501 ? -25.658 0.113 26.114 1.00 57.16 501 TYR A N 1
ATOM 3984 C CA . TYR A 1 501 ? -25.669 0.386 24.666 1.00 57.16 501 TYR A CA 1
ATOM 3985 C C . TYR A 1 501 ? -25.947 -0.835 23.782 1.00 57.16 501 TYR A C 1
ATOM 3987 O O . TYR A 1 501 ? -26.184 -0.671 22.590 1.00 57.16 501 TYR A O 1
ATOM 3995 N N . GLN A 1 502 ? -25.946 -2.045 24.337 1.00 55.31 502 GLN A N 1
ATOM 3996 C CA . GLN A 1 502 ? -26.306 -3.252 23.596 1.00 55.31 502 GLN A CA 1
ATOM 3997 C C . GLN A 1 502 ? -27.827 -3.359 23.449 1.00 55.31 502 GLN A C 1
ATOM 3999 O O . GLN A 1 502 ? -28.543 -3.414 24.453 1.00 55.31 502 GLN A O 1
ATOM 4004 N N . ASP A 1 503 ? -28.320 -3.476 22.214 1.00 46.16 503 ASP A N 1
ATOM 4005 C CA . ASP A 1 503 ? -29.758 -3.582 21.919 1.00 46.16 503 ASP A CA 1
ATOM 4006 C C . ASP A 1 503 ? -30.434 -4.726 22.690 1.00 46.16 503 ASP A C 1
ATOM 4008 O O . ASP A 1 503 ? -31.562 -4.580 23.147 1.00 46.16 503 ASP A O 1
ATOM 4012 N N . HIS A 1 504 ? -29.734 -5.843 22.913 1.00 47.03 504 HIS A N 1
ATOM 4013 C CA . HIS A 1 504 ? -30.258 -6.995 23.654 1.00 47.03 504 HIS A CA 1
ATOM 4014 C C . HIS A 1 504 ? -30.291 -6.811 25.183 1.00 47.03 504 HIS A C 1
ATOM 4016 O O . HIS A 1 504 ? -31.014 -7.543 25.858 1.00 47.03 504 HIS A O 1
ATOM 4022 N N . PHE A 1 505 ? -29.539 -5.852 25.738 1.00 46.31 505 PHE A N 1
ATOM 4023 C CA . PHE A 1 505 ? -29.473 -5.581 27.184 1.00 46.31 505 PHE A CA 1
ATOM 4024 C C . PHE A 1 505 ? -30.183 -4.280 27.585 1.00 46.31 505 PHE A C 1
ATOM 4026 O O . PHE A 1 505 ? -30.596 -4.132 28.738 1.00 46.31 505 PHE A O 1
ATOM 4033 N N . HIS A 1 506 ? -30.393 -3.359 26.641 1.00 41.97 506 HIS A N 1
ATOM 4034 C CA . HIS A 1 506 ? -31.061 -2.088 26.882 1.00 41.97 506 HIS A CA 1
ATOM 4035 C C . HIS A 1 506 ? -32.535 -2.139 26.457 1.00 41.97 506 HIS A C 1
ATOM 4037 O O . HIS A 1 506 ? -32.888 -1.931 25.295 1.00 41.97 506 HIS A O 1
ATOM 4043 N N . LEU A 1 507 ? -33.416 -2.351 27.440 1.00 41.88 507 LEU A N 1
ATOM 4044 C CA . LEU A 1 507 ? -34.867 -2.529 27.280 1.00 41.88 507 LEU A CA 1
ATOM 4045 C C . LEU A 1 507 ? -35.524 -1.527 26.312 1.00 41.88 507 LEU A C 1
ATOM 4047 O O . LEU A 1 507 ? -36.348 -1.904 25.487 1.00 41.88 507 LEU A O 1
ATOM 4051 N N . LYS A 1 508 ? -35.151 -0.244 26.383 1.00 42.03 508 LYS A N 1
ATOM 4052 C CA . LYS A 1 508 ? -35.728 0.811 25.534 1.00 42.03 508 LYS A CA 1
ATOM 4053 C C . LYS A 1 508 ? -35.283 0.717 24.066 1.00 42.03 508 LYS A C 1
ATOM 4055 O O . LYS A 1 508 ? -36.058 1.084 23.187 1.00 42.03 508 LYS A O 1
ATOM 4060 N N . LEU A 1 509 ? -34.058 0.252 23.801 1.00 41.34 509 LEU A N 1
ATOM 4061 C CA . LEU A 1 509 ? -33.540 0.045 22.438 1.00 41.34 509 LEU A CA 1
ATOM 4062 C C . LEU A 1 509 ? -34.077 -1.263 21.844 1.00 41.34 509 LEU A C 1
ATOM 4064 O O . LEU A 1 509 ? -34.489 -1.296 20.686 1.00 41.34 509 LEU A O 1
ATOM 4068 N N . LEU A 1 510 ? -34.182 -2.307 22.669 1.00 42.06 510 LEU A N 1
ATOM 4069 C CA . LEU A 1 510 ? -34.852 -3.552 22.308 1.00 42.06 510 LEU A CA 1
ATOM 4070 C C . LEU A 1 510 ? -36.301 -3.295 21.869 1.00 42.06 510 LEU A C 1
ATOM 4072 O O . LEU A 1 510 ? -36.720 -3.711 20.799 1.00 42.06 510 LEU A O 1
ATOM 4076 N N . ILE A 1 511 ? -37.063 -2.544 22.668 1.00 42.19 511 ILE A N 1
ATOM 4077 C CA . ILE A 1 511 ? -38.462 -2.227 22.357 1.00 42.19 511 ILE A CA 1
ATOM 4078 C C . ILE A 1 511 ? -38.577 -1.367 21.088 1.00 42.19 511 ILE A C 1
ATOM 4080 O O . ILE A 1 511 ? -39.466 -1.605 20.279 1.00 42.19 511 ILE A O 1
ATOM 4084 N N . SER A 1 512 ? -37.686 -0.392 20.878 1.00 42.25 512 SER A N 1
ATOM 4085 C CA . SER A 1 512 ? -37.747 0.488 19.700 1.00 42.25 512 SER A CA 1
ATOM 4086 C C . SER A 1 512 ? -37.297 -0.180 18.396 1.00 42.25 512 SER A C 1
ATOM 4088 O O . SER A 1 512 ? -37.728 0.240 17.323 1.00 42.25 512 SER A O 1
ATOM 4090 N N . SER A 1 513 ? -36.445 -1.205 18.469 1.00 40.12 513 SER A N 1
ATOM 4091 C CA . SER A 1 513 ? -36.059 -2.035 17.322 1.00 40.12 513 SER A CA 1
ATOM 4092 C C . SER A 1 513 ? -37.139 -3.064 16.975 1.00 40.12 513 SER A C 1
ATOM 4094 O O . SER A 1 513 ? -37.427 -3.250 15.795 1.00 40.12 513 SER A O 1
ATOM 4096 N N . ILE A 1 514 ? -37.801 -3.641 17.983 1.00 40.12 514 ILE A N 1
ATOM 4097 C CA . ILE A 1 514 ? -38.965 -4.529 17.820 1.00 40.12 514 ILE A CA 1
ATOM 4098 C C . ILE A 1 514 ? -40.158 -3.790 17.194 1.00 40.12 514 ILE A C 1
ATOM 4100 O O . ILE A 1 514 ? -40.804 -4.315 16.295 1.00 40.12 514 ILE A O 1
ATOM 4104 N N . ASP A 1 515 ? -40.423 -2.546 17.600 1.00 39.06 515 ASP A N 1
ATOM 4105 C CA . ASP A 1 515 ? -41.510 -1.719 17.039 1.00 39.06 515 ASP A CA 1
ATOM 4106 C C . ASP A 1 515 ? -41.298 -1.377 15.544 1.00 39.06 515 ASP A C 1
ATOM 4108 O O . ASP A 1 515 ? -42.216 -0.940 14.856 1.00 39.06 515 ASP A O 1
ATOM 4112 N N . ARG A 1 516 ? -40.079 -1.577 15.013 1.00 38.03 516 ARG A N 1
ATOM 4113 C CA . ARG A 1 516 ? -39.745 -1.375 13.590 1.00 38.03 516 ARG A CA 1
ATOM 4114 C C . ARG A 1 516 ? -39.858 -2.637 12.739 1.00 38.03 516 ARG A C 1
ATOM 4116 O O . ARG A 1 516 ? -39.854 -2.516 11.515 1.00 38.03 516 ARG A O 1
ATOM 4123 N N . SER A 1 517 ? -39.915 -3.826 13.337 1.00 35.62 517 SER A N 1
ATOM 4124 C CA . SER A 1 517 ? -40.154 -5.061 12.590 1.00 35.62 517 SER A CA 1
ATOM 4125 C C . SER A 1 517 ? -41.658 -5.248 12.401 1.00 35.62 517 SER A C 1
ATOM 4127 O O . SER A 1 517 ? -42.377 -5.414 13.378 1.00 35.62 517 SER A O 1
ATOM 4129 N N . GLU A 1 518 ? -42.140 -5.249 11.154 1.00 31.84 518 GLU A N 1
ATOM 4130 C CA . GLU A 1 518 ? -43.562 -5.455 10.803 1.00 31.84 518 GLU A CA 1
ATOM 4131 C C . GLU A 1 518 ? -44.082 -6.882 11.105 1.00 31.84 518 GLU A C 1
ATOM 4133 O O . GLU A 1 518 ? -45.226 -7.219 10.790 1.00 31.84 518 GLU A O 1
ATOM 4138 N N . ASP A 1 519 ? -43.264 -7.732 11.727 1.00 30.17 519 ASP A N 1
ATOM 4139 C CA . ASP A 1 519 ? -43.623 -9.097 12.082 1.00 30.17 519 ASP A CA 1
ATOM 4140 C C . ASP A 1 519 ? -44.314 -9.147 13.453 1.00 30.17 519 ASP A C 1
ATOM 4142 O O . ASP A 1 519 ? -43.746 -8.793 14.484 1.00 30.17 519 ASP A O 1
ATOM 4146 N N . ASN A 1 520 ? -45.548 -9.664 13.470 1.00 27.92 520 ASN A N 1
ATOM 4147 C CA . ASN A 1 520 ? -46.332 -9.960 14.675 1.00 27.92 520 ASN A CA 1
ATOM 4148 C C . ASN A 1 520 ? -45.707 -11.109 15.496 1.00 27.92 520 ASN A C 1
ATOM 4150 O O . ASN A 1 520 ? -46.257 -12.211 15.565 1.00 27.92 520 ASN A O 1
ATOM 4154 N N . GLN A 1 521 ? -44.557 -10.872 16.124 1.00 27.44 521 GLN A N 1
ATOM 4155 C CA . GLN A 1 521 ? -43.940 -11.797 17.073 1.00 27.44 521 GLN A CA 1
ATOM 4156 C C . GLN A 1 521 ? -44.139 -11.310 18.513 1.00 27.44 521 GLN A C 1
ATOM 4158 O O . GLN A 1 521 ? -44.002 -10.131 18.835 1.00 27.44 521 GLN A O 1
ATOM 4163 N N . LEU A 1 522 ? -44.511 -12.237 19.399 1.00 27.94 522 LEU A N 1
ATOM 4164 C CA . LEU A 1 522 ? -44.745 -11.964 20.815 1.00 27.94 522 LEU A CA 1
ATOM 4165 C C . LEU A 1 522 ? -43.396 -12.002 21.553 1.00 27.94 522 LEU A C 1
ATOM 4167 O O . LEU A 1 522 ? -42.882 -13.077 21.854 1.00 27.94 522 LEU A O 1
ATOM 4171 N N . TYR A 1 523 ? -42.809 -10.838 21.829 1.00 30.61 523 TYR A N 1
ATOM 4172 C CA . TYR A 1 523 ? -41.530 -10.742 22.539 1.00 30.61 523 TYR A CA 1
ATOM 4173 C C . TYR A 1 523 ? -41.741 -10.647 24.052 1.00 30.61 523 TYR A C 1
ATOM 4175 O O . TYR A 1 523 ? -42.529 -9.839 24.543 1.00 30.61 523 TYR A O 1
ATOM 4183 N N . MET A 1 524 ? -41.018 -11.473 24.807 1.00 30.17 524 MET A N 1
ATOM 4184 C CA . MET A 1 524 ? -41.113 -11.543 26.263 1.00 30.17 524 MET A CA 1
ATOM 4185 C C . MET A 1 524 ? -39.803 -11.050 26.880 1.00 30.17 524 MET A C 1
ATOM 4187 O O . MET A 1 524 ? -38.765 -11.694 26.732 1.00 30.17 524 MET A O 1
ATOM 4191 N N . ILE A 1 525 ? -39.850 -9.899 27.557 1.00 31.66 525 ILE A N 1
ATOM 4192 C CA . ILE A 1 525 ? -38.671 -9.255 28.146 1.00 31.66 525 ILE A CA 1
ATOM 4193 C C . ILE A 1 525 ? -38.707 -9.429 29.667 1.00 31.66 525 ILE A C 1
ATOM 4195 O O . ILE A 1 525 ? -39.641 -8.980 30.329 1.00 31.66 525 ILE A O 1
ATOM 4199 N N . SER A 1 526 ? -37.700 -10.107 30.219 1.00 28.69 526 SER A N 1
ATOM 4200 C CA . SER A 1 526 ? -37.531 -10.312 31.661 1.00 28.69 526 SER A CA 1
ATOM 4201 C C . SER A 1 526 ? -36.551 -9.279 32.207 1.00 28.69 526 SER A C 1
ATOM 4203 O O . SER A 1 526 ? -35.377 -9.309 31.851 1.00 28.69 526 SER A O 1
ATOM 4205 N N . VAL A 1 527 ? -37.012 -8.395 33.091 1.00 27.08 527 VAL A N 1
ATOM 4206 C CA . VAL A 1 527 ? -36.171 -7.407 33.782 1.00 27.08 527 VAL A CA 1
ATOM 4207 C C . VAL A 1 527 ? -36.086 -7.806 35.253 1.00 27.08 527 VAL A C 1
ATOM 4209 O O . VAL A 1 527 ? -37.113 -7.932 35.917 1.00 27.08 527 VAL A O 1
ATOM 4212 N N . HIS A 1 528 ? -34.874 -8.029 35.758 1.00 25.62 528 HIS A N 1
ATOM 4213 C CA . HIS A 1 528 ? -34.613 -8.150 37.192 1.00 25.62 528 HIS A CA 1
ATOM 4214 C C . HIS A 1 528 ? -34.123 -6.783 37.677 1.00 25.62 528 HIS A C 1
ATOM 4216 O O . HIS A 1 528 ? -33.078 -6.338 37.222 1.00 25.62 528 HIS A O 1
ATOM 4222 N N . SER A 1 529 ? -34.862 -6.123 38.569 1.00 27.33 529 SER A N 1
ATOM 4223 C CA . SER A 1 529 ? -34.427 -4.886 39.230 1.00 27.33 529 SER A CA 1
ATOM 4224 C C . SER A 1 529 ? -34.476 -5.081 40.742 1.00 27.33 529 SER A C 1
ATOM 4226 O O . SER A 1 529 ? -35.553 -5.334 41.281 1.00 27.33 529 SER A O 1
ATOM 4228 N N . ASP A 1 530 ? -33.347 -4.923 41.428 1.00 24.59 530 ASP A N 1
ATOM 4229 C CA . ASP A 1 530 ? -33.258 -5.022 42.895 1.00 24.59 530 ASP A CA 1
ATOM 4230 C C . ASP A 1 530 ? -33.427 -3.660 43.596 1.00 24.59 530 ASP A C 1
ATOM 4232 O O . ASP A 1 530 ? -32.833 -3.374 44.636 1.00 24.59 530 ASP A O 1
ATOM 4236 N N . VAL A 1 531 ? -34.267 -2.787 43.033 1.00 23.53 531 VAL A N 1
ATOM 4237 C CA . VAL A 1 531 ? -34.509 -1.447 43.578 1.00 23.53 531 VAL A CA 1
ATOM 4238 C C . VAL A 1 531 ? -35.945 -1.331 44.084 1.00 23.53 531 VAL A C 1
ATOM 4240 O O . VAL A 1 531 ? -36.909 -1.480 43.335 1.00 23.53 531 VAL A O 1
ATOM 4243 N N . ASN A 1 532 ? -36.067 -1.056 45.385 1.00 27.17 532 ASN A N 1
ATOM 4244 C CA . ASN A 1 532 ? -37.306 -0.771 46.112 1.00 27.17 532 ASN A CA 1
ATOM 4245 C C . ASN A 1 532 ? -38.049 0.450 45.531 1.00 27.17 532 ASN A C 1
ATOM 4247 O O . ASN A 1 532 ? -37.982 1.541 46.097 1.00 27.17 532 ASN A O 1
ATOM 4251 N N . SER A 1 533 ? -38.804 0.278 44.446 1.00 25.09 533 SER A N 1
ATOM 4252 C CA . SER A 1 533 ? -39.719 1.302 43.932 1.00 25.09 533 SER A CA 1
ATOM 4253 C C . SER A 1 533 ? -41.158 0.778 43.844 1.00 25.09 533 SER A C 1
ATOM 4255 O O . SER A 1 533 ? -41.442 -0.368 43.499 1.00 25.09 533 SER A O 1
ATOM 4257 N N . HIS A 1 534 ? -42.082 1.614 44.312 1.00 23.09 534 HIS A N 1
ATOM 4258 C CA . HIS A 1 534 ? -43.464 1.273 44.622 1.00 23.09 534 HIS A CA 1
ATOM 4259 C C . HIS A 1 534 ? -44.361 1.073 43.385 1.00 23.09 534 HIS A C 1
ATOM 4261 O O . HIS A 1 534 ? -44.395 1.907 42.490 1.00 23.09 534 HIS A O 1
ATOM 4267 N N . SER A 1 535 ? -45.233 0.059 43.498 1.00 25.28 535 SER A N 1
ATOM 4268 C CA . SER A 1 535 ? -46.573 -0.110 42.896 1.00 25.28 535 SER A CA 1
ATOM 4269 C C . SER A 1 535 ? -46.712 -0.251 41.374 1.00 25.28 535 SER A C 1
ATOM 4271 O O . SER A 1 535 ? -46.405 0.679 40.650 1.00 25.28 535 SER A O 1
ATOM 4273 N N . LEU A 1 536 ? -47.355 -1.347 40.929 1.00 23.06 536 LEU A N 1
ATOM 4274 C CA . LEU A 1 536 ? -48.505 -1.358 39.997 1.00 23.06 536 LEU A CA 1
ATOM 4275 C C . LEU A 1 536 ? -49.219 -2.746 40.037 1.00 23.06 536 LEU A C 1
ATOM 4277 O O . LEU A 1 536 ? -48.567 -3.749 40.330 1.00 23.06 536 LEU A O 1
ATOM 4281 N N . PRO A 1 537 ? -50.552 -2.834 39.814 1.00 22.19 537 PRO A N 1
ATOM 4282 C CA . PRO A 1 537 ? -51.360 -4.032 40.056 1.00 22.19 537 PRO A CA 1
ATOM 4283 C C . PRO A 1 537 ? -51.415 -5.009 38.872 1.00 22.19 537 PRO A C 1
ATOM 4285 O O . PRO A 1 537 ? -51.409 -4.626 37.706 1.00 22.19 537 PRO A O 1
ATOM 4288 N N . THR A 1 538 ? -51.576 -6.288 39.205 1.00 24.78 538 THR A N 1
ATOM 4289 C CA . THR A 1 538 ? -51.786 -7.433 38.312 1.00 24.78 538 THR A CA 1
ATOM 4290 C C . THR A 1 538 ? -53.133 -7.391 37.593 1.00 24.78 538 THR A C 1
ATOM 4292 O O . THR A 1 538 ? -54.148 -7.649 38.233 1.00 24.78 538 THR A O 1
ATOM 4295 N N . TRP A 1 539 ? -53.173 -7.172 36.272 1.00 23.02 539 TRP A N 1
ATOM 4296 C CA . TRP A 1 539 ? -54.356 -7.510 35.466 1.00 23.02 539 TRP A CA 1
ATOM 4297 C C . TRP A 1 539 ? -53.985 -8.258 34.184 1.00 23.02 539 TRP A C 1
ATOM 4299 O O . TRP A 1 539 ? -53.175 -7.822 33.372 1.00 23.02 539 TRP A O 1
ATOM 4309 N N . SER A 1 540 ? -54.604 -9.429 34.066 1.00 26.73 540 SER A N 1
ATOM 4310 C CA . SER A 1 540 ? -54.602 -10.353 32.943 1.00 26.73 540 SER A CA 1
ATOM 4311 C C . SER A 1 540 ? -55.404 -9.833 31.748 1.00 26.73 540 SER A C 1
ATOM 4313 O O . SER A 1 540 ? -56.449 -9.212 31.943 1.00 26.73 540 SER A O 1
ATOM 4315 N N . ASN A 1 541 ? -54.991 -10.300 30.566 1.00 24.14 541 ASN A N 1
ATOM 4316 C CA . ASN A 1 541 ? -55.699 -10.416 29.282 1.00 24.14 541 ASN A CA 1
ATOM 4317 C C . ASN A 1 541 ? -55.286 -9.426 28.185 1.00 24.14 541 ASN A C 1
ATOM 4319 O O . ASN A 1 541 ? -55.391 -8.217 28.342 1.00 24.14 541 ASN A O 1
ATOM 4323 N N . ALA A 1 542 ? -54.857 -10.036 27.071 1.00 32.78 542 ALA A N 1
ATOM 4324 C CA . ALA A 1 542 ? -54.829 -9.578 25.682 1.00 32.78 542 ALA A CA 1
ATOM 4325 C C . ALA A 1 542 ? -55.142 -8.097 25.431 1.00 32.78 542 ALA A C 1
ATOM 4327 O O . ALA A 1 542 ? -56.288 -7.679 25.585 1.00 32.78 542 ALA A O 1
ATOM 4328 N N . VAL A 1 543 ? -54.170 -7.341 24.912 1.00 26.84 543 VAL A N 1
ATOM 4329 C CA . VAL A 1 543 ? -54.449 -6.029 24.315 1.00 26.84 543 VAL A CA 1
ATOM 4330 C C . VAL A 1 543 ? -53.560 -5.826 23.090 1.00 26.84 543 VAL A C 1
ATOM 4332 O O . VAL A 1 543 ? -52.337 -5.844 23.196 1.00 26.84 543 VAL A O 1
ATOM 4335 N N . GLY A 1 544 ? -54.209 -5.694 21.931 1.00 27.17 544 GLY A N 1
ATOM 4336 C CA . GLY A 1 544 ? -53.605 -5.264 20.674 1.00 27.17 544 GLY A CA 1
ATOM 4337 C C . GLY A 1 544 ? -53.422 -3.746 20.601 1.00 27.17 544 GLY A C 1
ATOM 4338 O O . GLY A 1 544 ? -53.798 -3.024 21.521 1.00 27.17 544 GLY A O 1
ATOM 4339 N N . GLU A 1 545 ? -52.819 -3.329 19.490 1.00 31.77 545 GLU A N 1
ATOM 4340 C CA . GLU A 1 545 ? -52.486 -1.978 19.014 1.00 31.77 545 GLU A CA 1
ATOM 4341 C C . GLU A 1 545 ? -53.009 -0.766 19.812 1.00 31.77 545 GLU A C 1
ATOM 4343 O O . GLU A 1 545 ? -54.205 -0.591 20.043 1.00 31.77 545 GLU A O 1
ATOM 4348 N N . ASN A 1 546 ? -52.071 0.153 20.081 1.00 39.16 546 ASN A N 1
ATOM 4349 C CA . ASN A 1 546 ? -52.235 1.488 20.665 1.00 39.16 546 ASN A CA 1
ATOM 4350 C C . ASN A 1 546 ? -52.609 1.534 22.150 1.00 39.16 546 ASN A C 1
ATOM 4352 O O . ASN A 1 546 ? -53.783 1.605 22.511 1.00 39.16 546 ASN A O 1
ATOM 4356 N N . ASN A 1 547 ? -51.613 1.671 23.037 1.00 32.91 547 ASN A N 1
ATOM 4357 C CA . ASN A 1 547 ? -51.912 2.211 24.361 1.00 32.91 547 ASN A CA 1
ATOM 4358 C C . ASN A 1 547 ? -50.787 3.036 24.998 1.00 32.91 547 ASN A C 1
ATOM 4360 O O . ASN A 1 547 ? -49.659 2.579 25.181 1.00 32.91 547 ASN A O 1
ATOM 4364 N N . ALA A 1 548 ? -51.155 4.247 25.427 1.00 29.34 548 ALA A N 1
ATOM 4365 C CA . ALA A 1 548 ? -50.330 5.220 26.149 1.00 29.34 548 ALA A CA 1
ATOM 4366 C C . ALA A 1 548 ? -49.735 4.680 27.469 1.00 29.34 548 ALA A C 1
ATOM 4368 O O . ALA A 1 548 ? -48.782 5.244 27.997 1.00 29.34 548 ALA A O 1
ATOM 4369 N N . VAL A 1 549 ? -50.257 3.558 27.971 1.00 31.22 549 VAL A N 1
ATOM 4370 C CA . VAL A 1 549 ? -49.751 2.830 29.144 1.00 31.22 549 VAL A CA 1
ATOM 4371 C C . VAL A 1 549 ? -48.396 2.167 28.865 1.00 31.22 549 VAL A C 1
ATOM 4373 O O . VAL A 1 549 ? -47.520 2.200 29.723 1.00 31.22 549 VAL A O 1
ATOM 4376 N N . PHE A 1 550 ? -48.177 1.639 27.655 1.00 33.38 550 PHE A N 1
ATOM 4377 C CA . PHE A 1 550 ? -46.887 1.058 27.258 1.00 33.38 550 PHE A CA 1
ATOM 4378 C C . PHE A 1 550 ? -45.804 2.144 27.182 1.00 33.38 550 PHE A C 1
ATOM 4380 O O . PHE A 1 550 ? -44.689 1.969 27.664 1.00 33.38 550 PHE A O 1
ATOM 4387 N N . LYS A 1 551 ? -46.185 3.327 26.690 1.00 31.02 551 LYS A N 1
ATOM 4388 C CA . LYS A 1 551 ? -45.338 4.524 26.652 1.00 31.02 551 LYS A CA 1
ATOM 4389 C C . LYS A 1 551 ? -44.976 5.027 28.060 1.00 31.02 551 LYS A C 1
ATOM 4391 O O . LYS A 1 551 ? -43.823 5.357 28.309 1.00 31.02 551 LYS A O 1
ATOM 4396 N N . ALA A 1 552 ? -45.922 4.981 29.002 1.00 29.83 552 ALA A N 1
ATOM 4397 C CA . ALA A 1 552 ? -45.702 5.372 30.397 1.00 29.83 552 ALA A CA 1
ATOM 4398 C C . ALA A 1 552 ? -44.799 4.397 31.185 1.00 29.83 552 ALA A C 1
ATOM 4400 O O . ALA A 1 552 ? -44.085 4.829 32.088 1.00 29.83 552 ALA A O 1
ATOM 4401 N N . ILE A 1 553 ? -44.793 3.100 30.851 1.00 33.00 553 ILE A N 1
ATOM 4402 C CA . ILE A 1 553 ? -43.855 2.115 31.429 1.00 33.00 553 ILE A CA 1
ATOM 4403 C C . ILE A 1 553 ? -42.429 2.379 30.920 1.00 33.00 553 ILE A C 1
ATOM 4405 O O . ILE A 1 553 ? -41.485 2.395 31.707 1.00 33.00 553 ILE A O 1
ATOM 4409 N N . VAL A 1 554 ? -42.282 2.668 29.622 1.00 32.12 554 VAL A N 1
ATOM 4410 C CA . VAL A 1 554 ? -40.999 3.032 28.990 1.00 32.12 554 VAL A CA 1
ATOM 4411 C C . VAL A 1 554 ? -40.428 4.342 29.553 1.00 32.12 554 VAL A C 1
ATOM 4413 O O . VAL A 1 554 ? -39.212 4.504 29.606 1.00 32.12 554 VAL A O 1
ATOM 4416 N N . GLU A 1 555 ? -41.280 5.271 29.991 1.00 32.12 555 GLU A N 1
ATOM 4417 C CA . GLU A 1 555 ? -40.862 6.564 30.553 1.00 32.12 555 GLU A CA 1
ATOM 4418 C C . GLU A 1 555 ? -40.531 6.513 32.059 1.00 32.12 555 GLU A C 1
ATOM 4420 O O . GLU A 1 555 ? -39.674 7.275 32.498 1.00 32.12 555 GLU A O 1
ATOM 4425 N N . ASN A 1 556 ? -41.135 5.612 32.850 1.00 29.94 556 ASN A N 1
ATOM 4426 C CA . ASN A 1 556 ? -40.973 5.597 34.318 1.00 29.94 556 ASN A CA 1
ATOM 4427 C C . ASN A 1 556 ? -39.982 4.553 34.875 1.00 29.94 556 ASN A C 1
ATOM 4429 O O . ASN A 1 556 ? -39.578 4.673 36.027 1.00 29.94 556 ASN A O 1
ATOM 4433 N N . VAL A 1 557 ? -39.564 3.545 34.099 1.00 34.62 557 VAL A N 1
ATOM 4434 C CA . VAL A 1 557 ? -38.627 2.489 34.565 1.00 34.62 557 VAL A CA 1
ATOM 4435 C C . VAL A 1 557 ? -37.144 2.891 34.407 1.00 34.62 557 VAL A C 1
ATOM 4437 O O . VAL A 1 557 ? -36.255 2.237 34.936 1.00 34.62 557 VAL A O 1
ATOM 4440 N N . VAL A 1 558 ? -36.842 3.990 33.707 1.00 29.47 558 VAL A N 1
ATOM 4441 C CA . VAL A 1 558 ? -35.501 4.255 33.135 1.00 29.47 558 VAL A CA 1
ATOM 4442 C C . VAL A 1 558 ? -34.563 5.075 34.043 1.00 29.47 558 VAL A C 1
ATOM 4444 O O . VAL A 1 558 ? -33.492 5.480 33.602 1.00 29.47 558 VAL A O 1
ATOM 4447 N N . HIS A 1 559 ? -34.906 5.324 35.311 1.00 29.61 559 HIS A N 1
ATOM 4448 C CA . HIS A 1 559 ? -34.152 6.296 36.116 1.00 29.61 559 HIS A CA 1
ATOM 4449 C C . HIS A 1 559 ? -33.142 5.775 37.146 1.00 29.61 559 HIS A C 1
ATOM 4451 O O . HIS A 1 559 ? -32.401 6.608 37.664 1.00 29.61 559 HIS A O 1
ATOM 4457 N N . GLU A 1 560 ? -33.014 4.473 37.419 1.00 31.03 560 GLU A N 1
ATOM 4458 C CA . GLU A 1 560 ? -32.080 4.007 38.462 1.00 31.03 560 GLU A CA 1
ATOM 4459 C C . GLU A 1 560 ? -31.271 2.756 38.062 1.00 31.03 560 GLU A C 1
ATOM 4461 O O . GLU A 1 560 ? -31.743 1.910 37.307 1.00 31.03 560 GLU A O 1
ATOM 4466 N N . ASP A 1 561 ? -30.015 2.739 38.537 1.00 27.92 561 ASP A N 1
ATOM 4467 C CA . ASP A 1 561 ? -28.855 1.868 38.245 1.00 27.92 561 ASP A CA 1
ATOM 4468 C C . ASP A 1 561 ? -29.147 0.451 37.683 1.00 27.92 561 ASP A C 1
ATOM 4470 O O . ASP A 1 561 ? -29.956 -0.290 38.245 1.00 27.92 561 ASP A O 1
ATOM 4474 N N . PRO A 1 562 ? -28.408 -0.014 36.651 1.00 31.16 562 PRO A N 1
ATOM 4475 C CA . PRO A 1 562 ? -28.585 -1.348 36.092 1.00 31.16 562 PRO A CA 1
ATOM 4476 C C . PRO A 1 562 ? -27.860 -2.402 36.943 1.00 31.16 562 PRO A C 1
ATOM 4478 O O . PRO A 1 562 ? -26.743 -2.815 36.632 1.00 31.16 562 PRO A O 1
ATOM 4481 N N . SER A 1 563 ? -28.500 -2.903 37.996 1.00 27.20 563 SER A N 1
ATOM 4482 C CA . SER A 1 563 ? -28.158 -4.197 38.604 1.00 27.20 563 SER A CA 1
ATOM 4483 C C . SER A 1 563 ? -28.801 -5.340 37.803 1.00 27.20 563 SER A C 1
ATOM 4485 O O . SER A 1 563 ? -29.610 -6.109 38.311 1.00 27.20 563 SER A O 1
ATOM 4487 N N . ASN A 1 564 ? -28.472 -5.440 36.509 1.00 33.41 564 ASN A N 1
ATOM 4488 C CA . ASN A 1 564 ? -29.183 -6.332 35.591 1.00 33.41 564 ASN A CA 1
ATOM 4489 C C . ASN A 1 564 ? -28.487 -7.687 35.405 1.00 33.41 564 ASN A C 1
ATOM 4491 O O . ASN A 1 564 ? -27.286 -7.796 35.155 1.00 33.41 564 ASN A O 1
ATOM 4495 N N . VAL A 1 565 ? -29.305 -8.732 35.499 1.00 33.31 565 VAL A N 1
ATOM 4496 C CA . VAL A 1 565 ? -29.000 -10.114 35.131 1.00 33.31 565 VAL A CA 1
ATOM 4497 C C . VAL A 1 565 ? -28.843 -10.205 33.610 1.00 33.31 565 VAL A C 1
ATOM 4499 O O . VAL A 1 565 ? -29.759 -9.876 32.863 1.00 33.31 565 VAL A O 1
ATOM 4502 N N . MET A 1 566 ? -27.686 -10.670 33.148 1.00 35.62 566 MET A N 1
ATOM 4503 C CA . MET A 1 566 ? -27.447 -11.108 31.776 1.00 35.62 566 MET A CA 1
ATOM 4504 C C . MET A 1 566 ? -28.381 -12.300 31.519 1.00 35.62 566 MET A C 1
ATOM 4506 O O . MET A 1 566 ? -28.358 -13.260 32.277 1.00 35.62 566 MET A O 1
ATOM 4510 N N . GLY A 1 567 ? -29.238 -12.256 30.509 1.00 35.19 567 GLY A N 1
ATOM 4511 C CA . GLY A 1 567 ? -30.156 -13.352 30.197 1.00 35.19 567 GLY A CA 1
ATOM 4512 C C . GLY A 1 567 ? -30.426 -13.384 28.708 1.00 35.19 567 GLY A C 1
ATOM 4513 O O . GLY A 1 567 ? -31.350 -12.730 28.239 1.00 35.19 567 GLY A O 1
ATOM 4514 N N . LEU A 1 568 ? -29.618 -14.129 27.956 1.00 35.91 568 LEU A N 1
ATOM 4515 C CA . LEU A 1 568 ? -29.898 -14.404 26.553 1.00 35.91 568 LEU A CA 1
ATOM 4516 C C . LEU A 1 568 ? -30.947 -15.517 26.499 1.00 35.91 568 LEU A C 1
ATOM 4518 O O . LEU A 1 568 ? -30.620 -16.705 26.487 1.00 35.91 568 LEU A O 1
ATOM 4522 N N . SER A 1 569 ? -32.223 -15.133 26.452 1.00 33.03 569 SER A N 1
ATOM 4523 C CA . SER A 1 569 ? -33.335 -16.065 26.233 1.00 33.03 569 SER A CA 1
ATOM 4524 C C . SER A 1 569 ? -33.219 -16.811 24.897 1.00 33.03 569 SER A C 1
ATOM 4526 O O . SER A 1 569 ? -33.673 -17.945 24.809 1.00 33.03 569 SER A O 1
ATOM 4528 N N . ALA A 1 570 ? -32.530 -16.243 23.900 1.00 31.84 570 ALA A N 1
ATOM 4529 C CA . ALA A 1 570 ? -32.253 -16.902 22.620 1.00 31.84 570 ALA A CA 1
ATOM 4530 C C . ALA A 1 570 ? -31.142 -17.976 22.680 1.00 31.84 570 ALA A C 1
ATOM 4532 O O . ALA A 1 570 ? -31.047 -18.794 21.771 1.00 31.84 570 ALA A O 1
ATOM 4533 N N . TYR A 1 571 ? -30.325 -18.006 23.745 1.00 34.06 571 TYR A N 1
ATOM 4534 C CA . TYR A 1 571 ? -29.161 -18.903 23.868 1.00 34.06 571 TYR A CA 1
ATOM 4535 C C . TYR A 1 571 ? -29.143 -19.735 25.165 1.00 34.06 571 TYR A C 1
ATOM 4537 O O . TYR A 1 571 ? -28.157 -20.410 25.454 1.00 34.06 571 TYR A O 1
ATOM 4545 N N . GLY A 1 572 ? -30.218 -19.705 25.964 1.00 34.34 572 GLY A N 1
ATOM 4546 C CA . GLY A 1 572 ? -30.354 -20.536 27.168 1.00 34.34 572 GLY A CA 1
ATOM 4547 C C . GLY A 1 572 ? -29.358 -20.219 28.293 1.00 34.34 572 GLY A C 1
ATOM 4548 O O . GLY A 1 572 ? -29.094 -21.085 29.127 1.00 34.34 572 GLY A O 1
ATOM 4549 N N . ARG A 1 573 ? -28.784 -19.007 28.325 1.00 40.47 573 ARG A N 1
ATOM 4550 C CA . ARG A 1 573 ? -27.746 -18.605 29.290 1.00 40.47 573 ARG A CA 1
ATOM 4551 C C . ARG A 1 573 ? -28.159 -17.351 30.056 1.00 40.47 573 ARG A C 1
ATOM 4553 O O . ARG A 1 573 ? -28.379 -16.302 29.449 1.00 40.47 573 ARG A O 1
ATOM 4560 N N . SER A 1 574 ? -28.207 -17.459 31.385 1.00 39.44 574 SER A N 1
ATOM 4561 C CA . SER A 1 574 ? -28.438 -16.326 32.284 1.00 39.44 574 SER A CA 1
ATOM 4562 C C . SER A 1 574 ? -27.298 -16.195 33.296 1.00 39.44 574 SER A C 1
ATOM 4564 O O . SER A 1 574 ? -27.044 -17.136 34.041 1.00 39.44 574 SER A O 1
ATOM 4566 N N . TYR A 1 575 ? -26.634 -15.039 33.347 1.00 42.16 575 TYR A N 1
ATOM 4567 C CA . TYR A 1 575 ? -25.550 -14.709 34.271 1.00 42.16 575 TYR A CA 1
ATOM 4568 C C . TYR A 1 575 ? -25.939 -13.515 35.146 1.00 42.16 575 TYR A C 1
ATOM 4570 O O . TYR A 1 575 ? -26.316 -12.465 34.641 1.00 42.16 575 TYR A O 1
ATOM 4578 N N . THR A 1 576 ? -25.827 -13.620 36.468 1.00 39.03 576 THR A N 1
ATOM 4579 C CA . THR A 1 576 ? -26.050 -12.470 37.362 1.00 39.03 576 THR A CA 1
ATOM 4580 C C . THR A 1 576 ? -24.711 -11.798 37.694 1.00 39.03 576 THR A C 1
ATOM 4582 O O . THR A 1 576 ? -23.721 -12.485 37.968 1.00 39.03 576 THR A O 1
ATOM 4585 N N . LEU A 1 577 ? -24.655 -10.457 37.673 1.00 37.91 577 LEU A N 1
ATOM 4586 C CA . LEU A 1 577 ? -23.453 -9.696 38.070 1.00 37.91 577 LEU A CA 1
ATOM 4587 C C . LEU A 1 577 ? -23.135 -9.833 39.571 1.00 37.91 577 LEU A C 1
ATOM 4589 O O . LEU A 1 577 ? -21.993 -9.637 39.979 1.00 37.91 577 LEU A O 1
ATOM 4593 N N . GLU A 1 578 ? -24.117 -10.219 40.388 1.00 35.44 578 GLU A N 1
ATOM 4594 C CA . GLU A 1 578 ? -23.942 -10.438 41.829 1.00 35.44 578 GLU A CA 1
ATOM 4595 C C . GLU A 1 578 ? -23.238 -11.757 42.175 1.00 35.44 578 GLU A C 1
ATOM 4597 O O . GLU A 1 578 ? -22.637 -11.881 43.245 1.00 35.44 578 GLU A O 1
ATOM 4602 N N . ASN A 1 579 ? -23.275 -12.758 41.287 1.00 41.16 579 ASN A N 1
ATOM 4603 C CA . ASN A 1 579 ? -22.688 -14.058 41.581 1.00 41.16 579 ASN A CA 1
ATOM 4604 C C . ASN A 1 579 ? -21.196 -14.114 41.197 1.00 41.16 579 ASN A C 1
ATOM 4606 O O . ASN A 1 579 ? -20.817 -14.287 40.038 1.00 41.16 579 ASN A O 1
ATOM 4610 N N . LYS A 1 580 ? -20.325 -14.024 42.207 1.00 41.06 580 LYS A N 1
ATOM 4611 C CA . LYS A 1 580 ? -18.861 -14.138 42.059 1.00 41.06 580 LYS A CA 1
ATOM 4612 C C . LYS A 1 580 ? -18.348 -15.575 41.900 1.00 41.06 580 LYS A C 1
ATOM 4614 O O . LYS A 1 580 ? -17.166 -15.771 41.667 1.00 41.06 580 LYS A O 1
ATOM 4619 N N . THR A 1 581 ? -19.208 -16.586 42.043 1.00 37.66 581 THR A N 1
ATOM 4620 C CA . THR A 1 581 ? -18.785 -18.003 42.028 1.00 37.66 581 THR A CA 1
ATOM 4621 C C . THR A 1 581 ? -18.734 -18.626 40.634 1.00 37.66 581 THR A C 1
ATOM 4623 O O . THR A 1 581 ? -18.191 -19.714 40.477 1.00 37.66 581 THR A O 1
ATOM 4626 N N . CYS A 1 582 ? -19.274 -17.948 39.617 1.00 43.75 582 CYS A N 1
ATOM 4627 C CA . CYS A 1 582 ? -19.232 -18.419 38.237 1.00 43.75 582 CYS A CA 1
ATOM 4628 C C . CYS A 1 582 ? -17.944 -17.914 37.564 1.00 43.75 582 CYS A C 1
ATOM 4630 O O . CYS A 1 582 ? -17.848 -16.738 37.193 1.00 43.75 582 CYS A O 1
ATOM 4632 N N . THR A 1 583 ? -16.945 -18.799 37.487 1.00 43.97 583 THR A N 1
ATOM 4633 C CA . THR A 1 583 ? -15.598 -18.538 36.940 1.00 43.97 583 THR A CA 1
ATOM 4634 C C . THR A 1 583 ? -15.286 -19.343 35.678 1.00 43.97 583 THR A C 1
ATOM 4636 O O . THR A 1 583 ? -14.212 -19.182 35.109 1.00 43.97 583 THR A O 1
ATOM 4639 N N . GLU A 1 584 ? -16.188 -20.227 35.248 1.00 39.88 584 GLU A N 1
ATOM 4640 C CA . GLU A 1 584 ? -16.001 -21.089 34.080 1.00 39.88 584 GLU A CA 1
ATOM 4641 C C . GLU A 1 584 ? -17.199 -20.969 33.140 1.00 39.88 584 GLU A C 1
ATOM 4643 O O . GLU A 1 584 ? -18.356 -20.961 33.573 1.00 39.88 584 GLU A O 1
ATOM 4648 N N . LEU A 1 585 ? -16.921 -20.881 31.837 1.00 41.28 585 LEU A N 1
ATOM 4649 C CA . LEU A 1 585 ? -17.944 -21.056 30.813 1.00 41.28 585 LEU A CA 1
ATOM 4650 C C . LEU A 1 585 ? -18.418 -22.501 30.948 1.00 41.28 585 LEU A C 1
ATOM 4652 O O . LEU A 1 585 ? -17.617 -23.423 30.814 1.00 41.28 585 LEU A O 1
ATOM 4656 N N . GLY A 1 586 ? -19.699 -22.704 31.261 1.00 41.59 586 GLY A N 1
ATOM 4657 C CA . GLY A 1 586 ? -20.285 -24.044 31.280 1.00 41.59 586 GLY A CA 1
ATOM 4658 C C . GLY A 1 586 ? -20.021 -24.802 29.969 1.00 41.59 586 GLY A C 1
ATOM 4659 O O . GLY A 1 586 ? -19.587 -24.231 28.969 1.00 41.59 586 GLY A O 1
ATOM 4660 N N . CYS A 1 587 ? -20.290 -26.106 29.970 1.00 36.50 587 CYS A N 1
ATOM 4661 C CA . CYS A 1 587 ? -19.934 -27.010 28.875 1.00 36.50 587 CYS A CA 1
ATOM 4662 C C . CYS A 1 587 ? -20.337 -26.493 27.472 1.00 36.50 587 CYS A C 1
ATOM 4664 O O . CYS A 1 587 ? -21.425 -25.925 27.318 1.00 36.50 587 CYS A O 1
ATOM 4666 N N . PRO A 1 588 ? -19.483 -26.696 26.446 1.00 35.19 588 PRO A N 1
ATOM 4667 C CA . PRO A 1 588 ? -19.755 -26.252 25.084 1.00 35.19 588 PRO A CA 1
ATOM 4668 C C . PRO A 1 588 ? -21.026 -26.896 24.526 1.00 35.19 588 PRO A C 1
ATOM 4670 O O . PRO A 1 588 ? -21.374 -28.031 24.857 1.00 35.19 588 PRO A O 1
ATOM 4673 N N . PHE A 1 589 ? -21.710 -26.154 23.660 1.00 36.53 589 PHE A N 1
ATOM 4674 C CA . PHE A 1 589 ? -22.890 -26.632 22.953 1.00 36.53 589 PHE A CA 1
ATOM 4675 C C . PHE A 1 589 ? -22.474 -27.769 22.008 1.00 36.53 589 PHE A C 1
ATOM 4677 O O . PHE A 1 589 ? -21.607 -27.578 21.158 1.00 36.53 589 PHE A O 1
ATOM 4684 N N . SER A 1 590 ? -23.055 -28.957 22.172 1.00 36.19 590 SER A N 1
ATOM 4685 C CA . SER A 1 590 ? -22.869 -30.085 21.258 1.00 36.19 590 SER A CA 1
ATOM 4686 C C . SER A 1 590 ? -24.224 -30.414 20.654 1.00 36.19 590 SER A C 1
ATOM 4688 O O . SER A 1 590 ? -25.150 -30.754 21.388 1.00 36.19 590 SER A O 1
ATOM 4690 N N . GLU A 1 591 ? -24.343 -30.310 19.328 1.00 37.41 591 GLU A N 1
ATOM 4691 C CA . GLU A 1 591 ? -25.553 -30.724 18.598 1.00 37.41 591 GLU A CA 1
ATOM 4692 C C . GLU A 1 591 ? -25.901 -32.206 18.847 1.00 37.41 591 GLU A C 1
ATOM 4694 O O . GLU A 1 591 ? -27.064 -32.590 18.754 1.00 37.41 591 GLU A O 1
ATOM 4699 N N . ASP A 1 592 ? -24.916 -33.013 19.261 1.00 39.06 592 ASP A N 1
ATOM 4700 C CA . ASP A 1 592 ? -25.030 -34.455 19.488 1.00 39.06 592 ASP A CA 1
ATOM 4701 C C . ASP A 1 592 ? -25.331 -34.846 20.949 1.00 39.06 592 ASP A C 1
ATOM 4703 O O . ASP A 1 592 ? -25.265 -36.032 21.301 1.00 39.06 592 ASP A O 1
ATOM 4707 N N . SER A 1 593 ? -25.650 -33.897 21.843 1.00 43.28 593 SER A N 1
ATOM 4708 C CA . SER A 1 593 ? -25.998 -34.247 23.227 1.00 43.28 593 SER A CA 1
ATOM 4709 C C . SER A 1 593 ? -27.368 -34.937 23.280 1.00 43.28 593 SER A C 1
ATOM 4711 O O . SER A 1 593 ? -28.412 -34.304 23.426 1.00 43.28 593 SER A O 1
ATOM 4713 N N . ASN A 1 594 ? -27.346 -36.267 23.172 1.00 36.00 594 ASN A N 1
ATOM 4714 C CA . ASN A 1 594 ? -28.489 -37.184 23.064 1.00 36.00 594 ASN A CA 1
ATOM 4715 C C . ASN A 1 594 ? -29.469 -37.207 24.261 1.00 36.00 594 ASN A C 1
ATOM 4717 O O . ASN A 1 594 ? -30.354 -38.060 24.313 1.00 36.00 594 ASN A O 1
ATOM 4721 N N . GLU A 1 595 ? -29.373 -36.277 25.210 1.00 35.59 595 GLU A N 1
ATOM 4722 C CA . GLU A 1 595 ? -30.253 -36.204 26.379 1.00 35.59 595 GLU A CA 1
ATOM 4723 C C . GLU A 1 595 ? -31.043 -34.894 26.432 1.00 35.59 595 GLU A C 1
ATOM 4725 O O . GLU A 1 595 ? -30.941 -34.145 27.391 1.00 35.59 595 GLU A O 1
ATOM 4730 N N . THR A 1 596 ? -31.886 -34.592 25.438 1.00 39.28 596 THR A N 1
ATOM 4731 C CA . THR A 1 596 ? -32.893 -33.494 25.506 1.00 39.28 596 THR A CA 1
ATOM 4732 C C . THR A 1 596 ? -32.367 -32.096 25.887 1.00 39.28 596 THR A C 1
ATOM 4734 O O . THR A 1 596 ? -33.152 -31.181 26.140 1.00 39.28 596 THR A O 1
ATOM 4737 N N . ALA A 1 597 ? -31.051 -31.909 25.921 1.00 36.44 597 ALA A N 1
ATOM 4738 C CA . ALA A 1 597 ? -30.398 -30.680 26.295 1.00 36.44 597 ALA A CA 1
ATOM 4739 C C . ALA A 1 597 ? -30.103 -29.928 25.006 1.00 36.44 597 ALA A C 1
ATOM 4741 O O . ALA A 1 597 ? -29.180 -30.246 24.267 1.00 36.44 597 ALA A O 1
ATOM 4742 N N . ILE A 1 598 ? -30.902 -28.902 24.750 1.00 38.94 598 ILE A N 1
ATOM 4743 C CA . ILE A 1 598 ? -30.438 -27.740 24.001 1.00 38.94 598 ILE A CA 1
ATOM 4744 C C . ILE A 1 598 ? -29.321 -27.140 24.880 1.00 38.94 598 ILE A C 1
ATOM 4746 O O . ILE A 1 598 ? -29.603 -26.411 25.825 1.00 38.94 598 ILE A O 1
ATOM 4750 N N . GLY A 1 599 ? -28.098 -27.642 24.660 1.00 40.03 599 GLY A N 1
ATOM 4751 C CA . GLY A 1 599 ? -26.797 -27.317 25.256 1.00 40.03 599 GLY A CA 1
ATOM 4752 C C . GLY A 1 599 ? -26.746 -26.777 26.688 1.00 40.03 599 GLY A C 1
ATOM 4753 O O . GLY A 1 599 ? -26.956 -25.593 26.940 1.00 40.03 599 GLY A O 1
ATOM 4754 N N . GLY A 1 600 ? -26.316 -27.625 27.623 1.00 43.06 600 GLY A N 1
ATOM 4755 C CA . GLY A 1 600 ? -25.895 -27.198 28.956 1.00 43.06 600 GLY A CA 1
ATOM 4756 C C . GLY A 1 600 ? -25.574 -28.362 29.889 1.00 43.06 600 GLY A C 1
ATOM 4757 O O . GLY A 1 600 ? -26.246 -29.390 29.846 1.00 43.06 600 GLY A O 1
ATOM 4758 N N . CYS A 1 601 ? -24.569 -28.199 30.754 1.00 43.47 601 CYS A N 1
ATOM 4759 C CA . CYS A 1 601 ? -24.302 -29.140 31.844 1.00 43.47 601 CYS A CA 1
ATOM 4760 C C . CYS A 1 601 ? -25.331 -28.951 32.972 1.00 43.47 601 CYS A C 1
ATOM 4762 O O . CYS A 1 601 ? -25.455 -27.857 33.526 1.00 43.47 601 CYS A O 1
ATOM 4764 N N . LEU A 1 602 ? -26.077 -30.013 33.289 1.00 47.41 602 LEU A N 1
ATOM 4765 C CA . LEU A 1 602 ? -27.051 -30.045 34.387 1.00 47.41 602 LEU A CA 1
ATOM 4766 C C . LEU A 1 602 ? -26.360 -29.815 35.741 1.00 47.41 602 LEU A C 1
ATOM 4768 O O . LEU A 1 602 ? -25.213 -30.218 35.924 1.00 47.41 602 LEU A O 1
ATOM 4772 N N . ASP A 1 603 ? -27.063 -29.184 36.681 1.00 49.34 603 ASP A N 1
ATOM 4773 C CA . ASP A 1 603 ? -26.622 -28.935 38.062 1.00 49.34 603 ASP A CA 1
ATOM 4774 C C . ASP A 1 603 ? -25.326 -28.099 38.19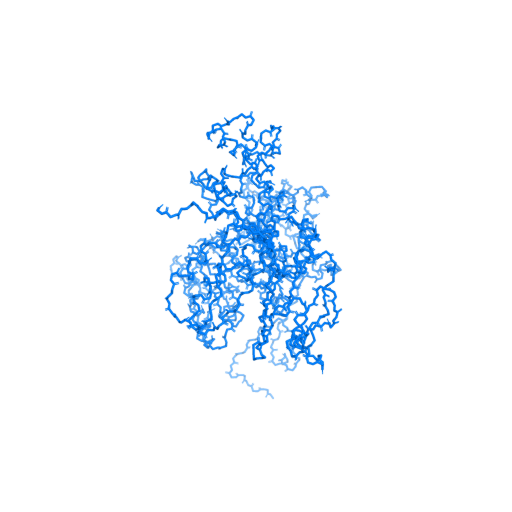6 1.00 49.34 603 ASP A C 1
ATOM 4776 O O . ASP A 1 603 ? -24.616 -28.172 39.204 1.00 49.34 603 ASP A O 1
ATOM 4780 N N . THR A 1 604 ? -25.019 -27.254 37.207 1.00 44.41 604 THR A N 1
ATOM 4781 C CA . THR A 1 604 ? -23.859 -26.347 37.259 1.00 44.41 604 THR A CA 1
ATOM 4782 C C . THR A 1 604 ? -24.185 -25.093 38.080 1.00 44.41 604 THR A C 1
ATOM 4784 O O . THR A 1 604 ? -25.133 -24.364 37.792 1.00 44.41 604 THR A O 1
ATOM 4787 N N . THR A 1 605 ? -23.390 -24.796 39.109 1.00 37.44 605 THR A N 1
ATOM 4788 C CA . THR A 1 605 ? -23.588 -23.615 39.966 1.00 37.44 605 THR A CA 1
ATOM 4789 C C . THR A 1 605 ? -23.538 -22.318 39.150 1.00 37.44 605 THR A C 1
ATOM 4791 O O . THR A 1 605 ? -22.541 -22.031 38.494 1.00 37.44 605 THR A O 1
ATOM 4794 N N . GLY A 1 606 ? -24.603 -21.511 39.210 1.00 35.62 606 GLY A N 1
ATOM 4795 C CA . GLY A 1 606 ? -24.699 -20.246 38.467 1.00 35.62 606 GLY A CA 1
ATOM 4796 C C . GLY A 1 606 ? -25.190 -20.377 37.021 1.00 35.62 606 GLY A C 1
ATOM 4797 O O . GLY A 1 606 ? -25.275 -19.368 36.333 1.00 35.62 606 GLY A O 1
ATOM 4798 N N . PHE A 1 607 ? -25.556 -21.583 36.580 1.00 42.28 607 PHE A N 1
ATOM 4799 C CA . PHE A 1 607 ? -26.112 -21.860 35.258 1.00 42.28 607 PHE A CA 1
ATOM 4800 C C . PHE A 1 607 ? -27.418 -22.652 35.397 1.00 42.28 607 PHE A C 1
ATOM 4802 O O . PHE A 1 607 ? -27.538 -23.526 36.252 1.00 42.28 607 PHE A O 1
ATOM 4809 N N . VAL A 1 608 ? -28.418 -22.332 34.575 1.00 46.28 608 VAL A N 1
ATOM 4810 C CA . VAL A 1 608 ? -29.710 -23.026 34.581 1.00 46.28 608 VAL A CA 1
ATOM 4811 C C . VAL A 1 608 ? -30.131 -23.316 33.137 1.00 46.28 608 VAL A C 1
ATOM 4813 O O . VAL A 1 608 ? -30.578 -22.397 32.450 1.00 46.28 608 VAL A O 1
ATOM 4816 N N . PRO A 1 609 ? -30.032 -24.568 32.660 1.00 49.34 609 PRO A N 1
ATOM 4817 C CA . PRO A 1 609 ? -30.440 -24.916 31.306 1.00 49.34 609 PRO A CA 1
ATOM 4818 C C . PRO A 1 609 ? -31.969 -24.967 31.172 1.00 49.34 609 PRO A C 1
ATOM 4820 O O . PRO A 1 609 ? -32.683 -25.321 32.115 1.00 49.34 609 PRO A O 1
ATOM 4823 N N . TYR A 1 610 ? -32.487 -24.694 29.967 1.00 49.19 610 TYR A N 1
ATOM 4824 C CA . TYR A 1 610 ? -33.931 -24.712 29.676 1.00 49.19 610 TYR A CA 1
ATOM 4825 C C . TYR A 1 610 ? -34.617 -26.015 30.120 1.00 49.19 610 TYR A C 1
ATOM 4827 O O . TYR A 1 610 ? -35.733 -25.994 30.634 1.00 49.19 610 TYR A O 1
ATOM 4835 N N . VAL A 1 611 ? -33.936 -27.157 29.996 1.00 51.09 611 VAL A N 1
ATOM 4836 C CA . VAL A 1 611 ? -34.462 -28.460 30.428 1.00 51.09 611 VAL A CA 1
ATOM 4837 C C . VAL A 1 611 ? -34.698 -28.535 31.943 1.00 51.09 611 VAL A C 1
ATOM 4839 O O . VAL A 1 611 ? -35.661 -29.163 32.387 1.00 51.09 611 VAL A O 1
ATOM 4842 N N . GLU A 1 612 ? -33.881 -27.868 32.762 1.00 55.56 612 GLU A N 1
ATOM 4843 C CA . GLU A 1 612 ? -34.111 -27.779 34.206 1.00 55.56 612 GLU A CA 1
ATOM 4844 C C . GLU A 1 612 ? -35.338 -26.928 34.510 1.00 55.56 612 GLU A C 1
ATOM 4846 O O . GLU A 1 612 ? -36.182 -27.345 35.300 1.00 55.56 612 GLU A O 1
ATOM 4851 N N . ILE A 1 613 ? -35.493 -25.803 33.816 1.00 52.56 613 ILE A N 1
ATOM 4852 C CA . ILE A 1 613 ? -36.642 -24.898 33.942 1.00 52.56 613 ILE A CA 1
ATOM 4853 C C . ILE A 1 613 ? -37.936 -25.594 33.520 1.00 52.56 613 ILE A C 1
ATOM 4855 O O . ILE A 1 613 ? -38.928 -25.570 34.250 1.00 52.56 613 ILE A O 1
ATOM 4859 N N . TYR A 1 614 ? -37.911 -26.279 32.377 1.00 56.59 614 TYR A N 1
ATOM 4860 C CA . TYR A 1 614 ? -39.007 -27.109 31.891 1.00 56.59 614 TYR A CA 1
ATOM 4861 C C . TYR A 1 614 ? -39.373 -28.188 32.916 1.00 56.59 614 TYR A C 1
ATOM 4863 O O . TYR A 1 614 ? -40.548 -28.405 33.228 1.00 56.59 614 TYR A O 1
ATOM 4871 N N . ASN A 1 615 ? -38.368 -28.824 33.521 1.00 60.06 615 ASN A N 1
ATOM 4872 C CA . ASN A 1 615 ? -38.575 -29.795 34.587 1.00 60.06 615 ASN A CA 1
ATOM 4873 C C . ASN A 1 615 ? -39.128 -29.161 35.872 1.00 60.06 615 ASN A C 1
ATOM 4875 O O . ASN A 1 615 ? -39.936 -29.801 36.544 1.00 60.06 615 ASN A O 1
ATOM 4879 N N . TRP A 1 616 ? -38.740 -27.938 36.234 1.00 65.62 616 TRP A N 1
ATOM 4880 C CA . TRP A 1 616 ? -39.275 -27.220 37.397 1.00 65.62 616 TRP A CA 1
ATOM 4881 C C . TRP A 1 616 ? -40.738 -26.835 37.199 1.00 65.62 616 TRP A C 1
ATOM 4883 O O . TRP A 1 616 ? -41.556 -27.116 38.080 1.00 65.62 616 TRP A O 1
ATOM 4893 N N . ALA A 1 617 ? -41.079 -26.304 36.019 1.00 61.00 617 ALA A N 1
ATOM 4894 C CA . ALA A 1 617 ? -42.450 -26.022 35.606 1.00 61.00 617 ALA A CA 1
ATOM 4895 C C . ALA A 1 617 ? -43.313 -27.294 35.648 1.00 61.00 617 ALA A C 1
ATOM 4897 O O . ALA A 1 617 ? -44.359 -27.320 36.296 1.00 61.00 617 ALA A O 1
ATOM 4898 N N . LYS A 1 618 ? -42.834 -28.399 35.060 1.00 62.56 618 LYS A N 1
ATOM 4899 C CA . LYS A 1 618 ? -43.553 -29.685 35.042 1.00 62.56 618 LYS A CA 1
ATOM 4900 C C . LYS A 1 618 ? -43.699 -30.317 36.430 1.00 62.56 618 LYS A C 1
ATOM 4902 O O . LYS A 1 618 ? -44.689 -30.992 36.699 1.00 62.56 618 LYS A O 1
ATOM 4907 N N . LYS A 1 619 ? -42.720 -30.116 37.318 1.00 63.56 619 LYS A N 1
ATOM 4908 C CA . LYS A 1 619 ? -42.737 -30.634 38.698 1.00 63.56 619 LYS A CA 1
ATOM 4909 C C . LYS A 1 619 ? -43.499 -29.726 39.673 1.00 63.56 619 LYS A C 1
ATOM 4911 O O . LYS A 1 619 ? -43.582 -30.079 40.848 1.00 63.56 619 LYS A O 1
ATOM 4916 N N . GLY A 1 620 ? -44.012 -28.570 39.231 1.00 56.31 620 GLY A N 1
ATOM 4917 C CA . GLY A 1 620 ? -44.689 -27.586 40.088 1.00 56.31 620 GLY A CA 1
ATOM 4918 C C . GLY A 1 620 ? -43.799 -27.022 41.204 1.00 56.31 620 GLY A C 1
ATOM 4919 O O . GLY A 1 620 ? -44.298 -26.457 42.174 1.00 56.31 620 GLY A O 1
ATOM 4920 N N . LYS A 1 621 ? -42.477 -27.208 41.105 1.00 55.44 621 LYS A N 1
ATOM 4921 C CA . LYS A 1 621 ? -41.502 -26.757 42.099 1.00 55.44 621 LYS A CA 1
ATOM 4922 C C . LYS A 1 621 ? -40.869 -25.490 41.571 1.00 55.44 621 LYS A C 1
ATOM 4924 O O . LYS A 1 621 ? -39.860 -25.549 40.883 1.00 55.44 621 LYS A O 1
ATOM 4929 N N . GLY A 1 622 ? -41.440 -24.351 41.930 1.00 51.75 622 GLY A N 1
ATOM 4930 C CA . GLY A 1 622 ? -40.959 -23.056 41.474 1.00 51.75 622 GLY A CA 1
ATOM 4931 C C . GLY A 1 622 ? -39.543 -22.679 41.915 1.00 51.75 622 GLY A C 1
ATOM 4932 O O . GLY A 1 622 ? -39.167 -21.573 41.632 1.00 51.75 622 GLY A O 1
ATOM 4933 N N . LYS A 1 623 ? -38.737 -23.506 42.603 1.00 51.03 623 LYS A N 1
ATOM 4934 C CA . LYS A 1 623 ? -37.347 -23.196 43.039 1.00 51.03 623 LYS A CA 1
ATOM 4935 C C . LYS A 1 623 ? -37.127 -21.753 43.578 1.00 51.03 623 LYS A C 1
ATOM 4937 O O . LYS A 1 623 ? -36.065 -21.183 43.370 1.00 51.03 623 LYS A O 1
ATOM 4942 N N . GLY A 1 624 ? -38.119 -21.179 44.273 1.00 46.94 624 GLY A N 1
ATOM 4943 C CA . GLY A 1 624 ? -38.113 -19.787 44.772 1.00 46.94 624 GLY A CA 1
ATOM 4944 C C . GLY A 1 624 ? -39.014 -18.804 44.000 1.00 46.94 624 GLY A C 1
ATOM 4945 O O . GLY A 1 624 ? -39.349 -17.750 44.526 1.00 46.94 624 GLY A O 1
ATOM 4946 N N . TYR A 1 625 ? -39.466 -19.179 42.806 1.00 45.94 625 TYR A N 1
ATOM 4947 C CA . TYR A 1 625 ? -40.433 -18.498 41.943 1.00 45.94 625 TYR A CA 1
ATOM 4948 C C . TYR A 1 625 ? -41.884 -18.908 42.286 1.00 45.94 625 TYR A C 1
ATOM 4950 O O . TYR A 1 625 ? -42.181 -20.075 42.551 1.00 45.94 625 TYR A O 1
ATOM 4958 N N . ASN A 1 626 ? -42.808 -17.948 42.266 1.00 47.91 626 ASN A N 1
ATOM 4959 C CA . ASN A 1 626 ? -44.247 -18.104 42.498 1.00 47.91 626 ASN A CA 1
ATOM 4960 C C . ASN A 1 626 ? -44.975 -18.768 41.324 1.00 47.91 626 ASN A C 1
ATOM 4962 O O . ASN A 1 626 ? -45.933 -19.509 41.543 1.00 47.91 626 ASN A O 1
ATOM 4966 N N . SER A 1 627 ? -44.526 -18.538 40.090 1.00 48.53 627 SER A N 1
ATOM 4967 C CA . SER A 1 627 ? -44.976 -19.298 38.922 1.00 48.53 627 SER A CA 1
ATOM 4968 C C . SER A 1 627 ? -43.885 -19.375 37.856 1.00 48.53 627 SER A C 1
ATOM 4970 O O . SER A 1 627 ? -43.060 -18.470 37.727 1.00 48.53 627 SER A O 1
ATOM 4972 N N . ILE A 1 628 ? -43.871 -20.488 37.118 1.00 49.94 628 ILE A N 1
ATOM 4973 C CA . ILE A 1 628 ? -43.007 -20.707 35.954 1.00 49.94 628 ILE A CA 1
ATOM 4974 C C . ILE A 1 628 ? -43.907 -21.186 34.814 1.00 49.94 628 ILE A C 1
ATOM 4976 O O . ILE A 1 628 ? -44.591 -22.199 34.966 1.00 49.94 628 ILE A O 1
ATOM 4980 N N . THR A 1 629 ? -43.921 -20.467 33.694 1.00 50.44 629 THR A N 1
ATOM 4981 C CA . THR A 1 629 ? -44.651 -20.846 32.471 1.00 50.44 629 THR A CA 1
ATOM 4982 C C . THR A 1 629 ? -43.632 -21.105 31.375 1.00 50.44 629 THR A C 1
ATOM 4984 O O . THR A 1 629 ? -42.696 -20.334 31.236 1.00 50.44 629 THR A O 1
ATOM 4987 N N . VAL A 1 630 ? -43.766 -22.189 30.618 1.00 48.31 630 VAL A N 1
ATOM 4988 C CA . VAL A 1 630 ? -42.812 -22.547 29.557 1.00 48.31 630 VAL A CA 1
ATOM 4989 C C . VAL A 1 630 ? -43.544 -22.688 28.231 1.00 48.31 630 VAL A C 1
ATOM 4991 O O . VAL A 1 630 ? -44.615 -23.294 28.193 1.00 48.31 630 VAL A O 1
ATOM 4994 N N . ASP A 1 631 ? -42.964 -22.147 27.162 1.00 47.62 631 ASP A N 1
ATOM 4995 C CA . ASP A 1 631 ? -43.389 -22.381 25.784 1.00 47.62 631 ASP A CA 1
ATOM 4996 C C . ASP A 1 631 ? -42.377 -23.315 25.091 1.00 47.62 631 ASP A C 1
ATOM 4998 O O . ASP A 1 631 ? -41.251 -22.903 24.790 1.00 47.62 631 ASP A O 1
ATOM 5002 N N . PRO A 1 632 ? -42.753 -24.584 24.849 1.00 44.41 632 PRO A N 1
ATOM 5003 C CA . PRO A 1 632 ? -41.890 -25.564 24.200 1.00 44.41 632 PRO A CA 1
ATOM 5004 C C . PRO A 1 632 ? -41.602 -25.257 22.727 1.00 44.41 632 PRO A C 1
ATOM 5006 O O . PRO A 1 632 ? -40.603 -25.744 22.209 1.00 44.41 632 PRO A O 1
ATOM 5009 N N . ALA A 1 633 ? -42.467 -24.500 22.040 1.00 41.09 633 ALA A N 1
ATOM 5010 C CA . ALA A 1 633 ? -42.318 -24.231 20.609 1.00 41.09 633 ALA A CA 1
ATOM 5011 C C . ALA A 1 633 ? -41.209 -23.211 20.323 1.00 41.09 633 ALA A C 1
ATOM 5013 O O . ALA A 1 633 ? -40.543 -23.291 19.296 1.00 41.09 633 ALA A O 1
ATOM 5014 N N . THR A 1 634 ? -41.001 -22.278 21.251 1.00 40.59 634 THR A N 1
ATOM 5015 C CA . THR A 1 634 ? -40.000 -21.208 21.153 1.00 40.59 634 THR A CA 1
ATOM 5016 C C . THR A 1 634 ? -38.815 -21.413 22.094 1.00 40.59 634 THR A C 1
ATOM 5018 O O . THR A 1 634 ? -37.936 -20.561 22.159 1.00 40.59 634 THR A O 1
ATOM 5021 N N . ALA A 1 635 ? -38.792 -22.526 22.840 1.00 39.03 635 ALA A N 1
ATOM 5022 C CA . ALA A 1 635 ? -37.820 -22.786 23.902 1.00 39.03 635 ALA A CA 1
ATOM 5023 C C . ALA A 1 635 ? -37.705 -21.621 24.911 1.00 39.03 635 ALA A C 1
ATOM 5025 O O . ALA A 1 635 ? -36.622 -21.299 25.397 1.00 39.03 635 ALA A O 1
ATOM 5026 N N . SER A 1 636 ? -38.838 -20.991 25.248 1.00 41.53 636 SER A N 1
ATOM 5027 C CA . SER A 1 636 ? -38.892 -19.825 26.136 1.00 41.53 636 SER A CA 1
ATOM 5028 C C . SER A 1 636 ? -39.583 -20.135 27.469 1.00 41.53 636 SER A C 1
ATOM 5030 O O . SER A 1 636 ? -40.368 -21.082 27.590 1.00 41.53 636 SER A O 1
ATOM 5032 N N . ALA A 1 637 ? -39.247 -19.372 28.512 1.00 41.56 637 ALA A N 1
ATOM 5033 C CA . ALA A 1 637 ? -39.802 -19.532 29.853 1.00 41.56 637 ALA A CA 1
ATOM 5034 C C . ALA A 1 637 ? -40.047 -18.179 30.539 1.00 41.56 637 ALA A C 1
ATOM 5036 O O . ALA A 1 637 ? -39.217 -17.275 30.466 1.00 41.56 637 ALA A O 1
ATOM 5037 N N . THR A 1 638 ? -41.174 -18.066 31.235 1.00 42.94 638 THR A N 1
ATOM 5038 C CA . THR A 1 638 ? -41.596 -16.935 32.067 1.00 42.94 638 THR A CA 1
ATOM 5039 C C . THR A 1 638 ? -41.486 -17.310 33.540 1.00 42.94 638 THR A C 1
ATOM 5041 O O . THR A 1 638 ? -41.955 -18.379 33.931 1.00 42.94 638 THR A O 1
ATOM 5044 N N . TYR A 1 639 ? -40.968 -16.409 34.374 1.00 43.94 639 TYR A N 1
ATOM 5045 C CA . TYR A 1 639 ? -40.880 -16.584 35.826 1.00 43.94 639 TYR A CA 1
ATOM 5046 C C . TYR A 1 639 ? -41.589 -15.439 36.539 1.00 43.94 639 TYR A C 1
ATOM 5048 O O . TYR A 1 639 ? -41.576 -14.306 36.064 1.00 43.94 639 TYR A O 1
ATOM 5056 N N . LEU A 1 640 ? -42.172 -15.717 37.700 1.00 36.94 640 LEU A N 1
ATOM 5057 C CA . LEU A 1 640 ? -42.821 -14.714 38.537 1.00 36.94 640 LEU A CA 1
ATOM 5058 C C . LEU A 1 640 ? -42.327 -14.886 39.972 1.00 36.94 640 LEU A C 1
ATOM 5060 O O . LEU A 1 640 ? -42.437 -15.983 40.508 1.00 36.94 640 LEU A O 1
ATOM 5064 N N . ILE A 1 641 ? -41.791 -13.840 40.602 1.00 34.22 641 ILE A N 1
ATOM 5065 C CA . ILE A 1 641 ? -41.480 -13.806 42.042 1.00 34.22 641 ILE A CA 1
ATOM 5066 C C . ILE A 1 641 ? -42.342 -12.711 42.658 1.00 34.22 641 ILE A C 1
ATOM 5068 O O . ILE A 1 641 ? -42.266 -11.558 42.252 1.00 34.22 641 ILE A O 1
ATOM 5072 N N . THR A 1 642 ? -43.134 -13.048 43.670 1.00 35.22 642 THR A N 1
ATOM 5073 C CA . THR A 1 642 ? -43.715 -12.063 44.585 1.00 35.22 642 THR A CA 1
ATOM 5074 C C . THR A 1 642 ? -43.056 -12.252 45.938 1.00 35.22 642 THR A C 1
ATOM 5076 O O . THR A 1 642 ? -43.463 -13.118 46.712 1.00 35.22 642 THR A O 1
ATOM 5079 N N . SER A 1 643 ? -42.037 -11.446 46.228 1.00 28.00 643 SER A N 1
ATOM 5080 C CA . SER A 1 643 ? -41.588 -11.227 47.600 1.00 28.00 643 SER A CA 1
ATOM 5081 C C . SER A 1 643 ? -42.324 -9.983 48.109 1.00 28.00 643 SER A C 1
ATOM 5083 O O . SER A 1 643 ? -42.151 -8.884 47.589 1.00 28.00 643 SER A O 1
ATOM 5085 N N . ILE A 1 644 ? -43.245 -10.175 49.058 1.00 24.64 644 ILE A N 1
ATOM 5086 C CA . ILE A 1 644 ? -43.922 -9.089 49.774 1.00 24.64 644 ILE A CA 1
ATOM 5087 C C . ILE A 1 644 ? -43.589 -9.267 51.249 1.00 24.64 644 ILE A C 1
ATOM 5089 O O . ILE A 1 644 ? -44.186 -10.093 51.937 1.00 24.64 644 ILE A O 1
ATOM 5093 N N . HIS A 1 645 ? -42.672 -8.447 51.746 1.00 26.48 645 HIS A N 1
ATOM 5094 C CA . HIS A 1 645 ? -42.650 -8.071 53.151 1.00 26.48 645 HIS A CA 1
ATOM 5095 C C . HIS A 1 645 ? -42.286 -6.596 53.259 1.00 26.48 645 HIS A C 1
ATOM 5097 O O . HIS A 1 645 ? -41.129 -6.246 53.088 1.00 26.48 645 HIS A O 1
ATOM 5103 N N . LEU A 1 646 ? -43.280 -5.753 53.568 1.00 22.41 646 LEU A N 1
ATOM 5104 C CA . LEU A 1 646 ? -43.119 -4.554 54.395 1.00 22.41 646 LEU A CA 1
ATOM 5105 C C . LEU A 1 646 ? -44.487 -4.011 54.842 1.00 22.41 646 LEU A C 1
ATOM 5107 O O . LEU A 1 646 ? -45.376 -3.699 54.054 1.00 22.41 646 LEU A O 1
ATOM 5111 N N . THR A 1 647 ? -44.633 -3.942 56.160 1.00 29.30 647 THR A N 1
ATOM 5112 C CA . THR A 1 647 ? -45.688 -3.301 56.948 1.00 29.30 647 THR A CA 1
ATOM 5113 C C . THR A 1 647 ? -45.646 -1.783 56.786 1.00 29.30 647 THR A C 1
ATOM 5115 O O . THR A 1 647 ? -44.603 -1.194 57.046 1.00 29.30 647 THR A O 1
ATOM 5118 N N . LEU A 1 648 ? -46.778 -1.133 56.486 1.00 22.67 648 LEU A N 1
ATOM 5119 C CA . LEU A 1 648 ? -46.976 0.299 56.770 1.00 22.67 648 LEU A CA 1
ATOM 5120 C C . LEU A 1 648 ? -48.465 0.651 56.926 1.00 22.67 648 LEU A C 1
ATOM 5122 O O . LEU A 1 648 ? -49.090 1.329 56.116 1.00 22.67 648 LEU A O 1
ATOM 5126 N N . ALA A 1 649 ? -49.027 0.224 58.059 1.00 25.77 649 ALA A N 1
ATOM 5127 C CA . ALA A 1 649 ? -50.089 0.969 58.719 1.00 25.77 649 ALA A CA 1
ATOM 5128 C C . ALA A 1 649 ? -49.461 2.214 59.369 1.00 25.77 649 ALA A C 1
ATOM 5130 O O . ALA A 1 649 ? -49.046 2.154 60.522 1.00 25.77 649 ALA A O 1
ATOM 5131 N N . SER A 1 650 ? -49.297 3.305 58.613 1.00 27.38 650 SER A N 1
ATOM 5132 C CA . SER A 1 650 ? -49.218 4.697 59.109 1.00 27.38 650 SER A CA 1
ATOM 5133 C C . SER A 1 650 ? -48.743 5.651 58.003 1.00 27.38 650 SER A C 1
ATOM 5135 O O . SER A 1 650 ? -47.545 5.824 57.825 1.00 27.38 650 SER A O 1
ATOM 5137 N N . LYS A 1 651 ? -49.700 6.281 57.295 1.00 24.73 651 LYS A N 1
ATOM 5138 C CA . LYS A 1 651 ? -49.641 7.606 56.607 1.00 24.73 651 LYS A CA 1
ATOM 5139 C C . LYS A 1 651 ? -50.413 7.670 55.273 1.00 24.73 651 LYS A C 1
ATOM 5141 O O . LYS A 1 651 ? -49.906 8.175 54.284 1.00 24.73 651 LYS A O 1
ATOM 5146 N N . MET A 1 652 ? -51.686 7.274 55.259 1.00 24.52 652 MET A N 1
ATOM 5147 C CA . MET A 1 652 ? -52.657 7.816 54.289 1.00 24.52 652 MET A CA 1
ATOM 5148 C C . MET A 1 652 ? -54.014 8.070 54.960 1.00 24.52 652 MET A C 1
ATOM 5150 O O . MET A 1 652 ? -55.043 7.518 54.594 1.00 24.52 652 MET A O 1
ATOM 5154 N N . GLN A 1 653 ? -53.994 8.934 55.982 1.00 27.89 653 GLN A N 1
ATOM 5155 C CA . GLN A 1 653 ? -55.185 9.646 56.465 1.00 27.89 653 GLN A CA 1
ATOM 5156 C C . GLN A 1 653 ? -55.081 11.161 56.222 1.00 27.89 653 GLN A C 1
ATOM 5158 O O . GLN A 1 653 ? -55.770 11.944 56.864 1.00 27.89 653 GLN A O 1
ATOM 5163 N N . ILE A 1 654 ? -54.226 11.601 55.297 1.00 28.22 654 ILE A N 1
ATOM 5164 C CA . ILE A 1 654 ? -54.205 12.992 54.845 1.00 28.22 654 ILE A CA 1
ATOM 5165 C C . ILE A 1 654 ? -54.000 12.962 53.339 1.00 28.22 654 ILE A C 1
ATOM 5167 O O . ILE A 1 654 ? -52.879 12.824 52.865 1.00 28.22 654 ILE A O 1
ATOM 5171 N N . LEU A 1 655 ? -55.126 12.939 52.633 1.00 23.27 655 LEU A N 1
ATOM 5172 C CA . LEU A 1 655 ? -55.470 13.760 51.468 1.00 23.27 655 LEU A CA 1
ATOM 5173 C C . LEU A 1 655 ? -56.691 13.110 50.804 1.00 23.27 655 LEU A C 1
ATOM 5175 O O . LEU A 1 655 ? -56.621 12.457 49.769 1.00 23.27 655 LEU A O 1
ATOM 5179 N N . GLY A 1 656 ? -57.828 13.256 51.487 1.00 28.20 656 GLY A N 1
ATOM 5180 C CA . GLY A 1 656 ? -59.034 13.654 50.780 1.00 28.20 656 GLY A CA 1
ATOM 5181 C C . GLY A 1 656 ? -58.985 15.177 50.621 1.00 28.20 656 GLY A C 1
ATOM 5182 O O . GLY A 1 656 ? -58.611 15.855 51.584 1.00 28.20 656 GLY A O 1
ATOM 5183 N N . ASN A 1 657 ? -59.398 15.639 49.437 1.00 26.44 657 ASN A N 1
ATOM 5184 C CA . ASN A 1 657 ? -59.347 16.995 48.861 1.00 26.44 657 ASN A CA 1
ATOM 5185 C C . ASN A 1 657 ? -58.053 17.382 48.150 1.00 26.44 657 ASN A C 1
ATOM 5187 O O . ASN A 1 657 ? -57.002 17.482 48.818 1.00 26.44 657 ASN A O 1
#

InterPro domains:
  IPR029070 Chitinase insertion domain superfamily [G3DSA:3.10.50.10] (570-643)
  IPR029070 Chitinase insertion domain superfamily [SSF54556] (571-630)
  IPR031248 E3 ubiquitin-protein ligase RNF213 [PTHR22605] (5-344)